Protein 7SKS (pdb70)

Structure (mmCIF, N/CA/C/O backbone):
data_7SKS
#
_entry.id   7SKS
#
_cell.length_a   85.954
_cell.length_b   85.954
_cell.length_c   402.506
_cell.angle_alpha   90
_cell.angle_beta   90
_cell.angle_gamma   120
#
_symmetry.space_group_name_H-M   'P 65 2 2'
#
loop_
_entity.id
_entity.type
_entity.pdbx_description
1 polymer 'Matrix protein'
2 water water
#
loop_
_atom_site.group_PDB
_atom_site.id
_atom_site.type_symbol
_atom_site.label_atom_id
_atom_site.label_alt_id
_atom_site.label_comp_id
_atom_site.label_asym_id
_atom_site.label_entity_id
_atom_site.label_seq_id
_atom_site.pdbx_PDB_ins_code
_atom_site.Cartn_x
_atom_site.Cartn_y
_atom_site.Cartn_z
_atom_site.occupancy
_atom_site.B_iso_or_equiv
_atom_site.auth_seq_id
_atom_site.auth_comp_id
_atom_site.auth_asym_id
_atom_site.auth_atom_id
_atom_site.pdbx_PDB_model_num
ATOM 1 N N . VAL A 1 73 ? -6.216 25.85 28.482 1 104.01 32 VAL A N 1
ATOM 2 C CA . VAL A 1 73 ? -6.514 26.314 29.838 1 104.32 32 VAL A CA 1
ATOM 3 C C . VAL A 1 73 ? -7.662 27.341 29.766 1 104.06 32 VAL A C 1
ATOM 4 O O . VAL A 1 73 ? -7.562 28.257 28.938 1 104.43 32 VAL A O 1
ATOM 16 N N . PRO A 1 74 ? -8.742 27.259 30.594 1 102.94 33 PRO A N 1
ATOM 17 C CA . PRO A 1 74 ? -9.806 28.268 30.483 1 101.8 33 PRO A CA 1
ATOM 18 C C . PRO A 1 74 ? -9.373 29.672 30.894 1 100.55 33 PRO A C 1
ATOM 19 O O . PRO A 1 74 ? -8.597 29.817 31.828 1 100.84 33 PRO A O 1
ATOM 30 N N . GLN A 1 75 ? -9.865 30.695 30.179 1 98.99 34 GLN A N 1
ATOM 31 C CA . GLN A 1 75 ? -9.56 32.102 30.444 1 97.91 34 GLN A CA 1
ATOM 32 C C . GLN A 1 75 ? -10.854 32.934 30.407 1 95.14 34 GLN A C 1
ATOM 33 O O . GLN A 1 75 ? -11.834 32.529 29.798 1 94.36 34 GLN A O 1
ATOM 47 N N . VAL A 1 76 ? -10.848 34.093 31.066 1 93.82 35 VAL A N 1
ATOM 48 C CA . VAL A 1 76 ? -11.991 35.01 31.097 1 93.06 35 VAL A CA 1
ATOM 49 C C . VAL A 1 76 ? -11.521 36.414 30.728 1 93.13 35 VAL A C 1
ATOM 50 O O . VAL A 1 76 ? -10.422 36.817 31.089 1 93.25 35 VAL A O 1
ATOM 63 N N . ARG A 1 77 ? -12.351 37.141 29.984 1 93.23 36 ARG A N 1
ATOM 64 C CA . ARG A 1 77 ? -12.069 38.496 29.548 1 94.13 36 ARG A CA 1
ATOM 65 C C . ARG A 1 77 ? -13.274 39.363 29.891 1 94.21 36 ARG A C 1
ATOM 66 O O . ARG A 1 77 ? -14.405 38.94 29.682 1 93.92 36 ARG A O 1
ATOM 87 N N . VAL A 1 78 ? -13.03 40.559 30.443 1 94.72 37 VAL A N 1
ATOM 88 C CA . VAL A 1 78 ? -14.075 41.528 30.76 1 95.43 37 VAL A CA 1
ATOM 89 C C . VAL A 1 78 ? -13.853 42.688 29.8 1 97.03 37 VAL A C 1
ATOM 90 O O . VAL A 1 78 ? -12.73 43.177 29.655 1 97.48 37 VAL A O 1
ATOM 103 N N . ILE A 1 79 ? -14.914 43.096 29.119 1 97.68 38 ILE A N 1
ATOM 104 C CA . ILE A 1 79 ? -14.896 44.167 28.142 1 98.89 38 ILE A CA 1
ATOM 105 C C . ILE A 1 79 ? -15.851 45.233 28.645 1 101.2 38 ILE A C 1
ATOM 106 O O . ILE A 1 79 ? -16.969 44.905 29.031 1 101.24 38 ILE A O 1
ATOM 122 N N . ASP A 1 80 ? -15.426 46.497 28.654 1 103.36 39 ASP A N 1
ATOM 123 C CA . ASP A 1 80 ? -16.299 47.589 29.064 1 105.73 39 ASP A CA 1
ATOM 124 C C . ASP A 1 80 ? -16.353 48.618 27.934 1 107.38 39 ASP A C 1
ATOM 125 O O . ASP A 1 80 ? -15.418 49.4 27.795 1 107.54 39 ASP A O 1
ATOM 134 N N . PRO A 1 81 ? -17.424 48.648 27.11 1 108.61 40 PRO A N 1
ATOM 135 C CA . PRO A 1 81 ? -17.495 49.67 26.046 1 110.19 40 PRO A CA 1
ATOM 136 C C . PRO A 1 81 ? -17.374 51.099 26.599 1 113.27 40 PRO A C 1
ATOM 137 O O . PRO A 1 81 ? -16.62 51.912 26.061 1 114 40 PRO A O 1
ATOM 148 N N . GLY A 1 82 ? -18.055 51.365 27.711 1 115.07 41 GLY A N 1
ATOM 149 C CA . GLY A 1 82 ? -17.973 52.642 28.407 1 117.59 41 GLY A CA 1
ATOM 150 C C . GLY A 1 82 ? -18.691 53.805 27.756 1 120.05 41 GLY A C 1
ATOM 151 O O . GLY A 1 82 ? -18.175 54.928 27.785 1 120.74 41 GLY A O 1
ATOM 155 N N . LEU A 1 83 ? -19.901 53.573 27.206 1 121.13 42 LEU A N 1
ATOM 156 C CA . LEU A 1 83 ? -20.695 54.644 26.585 1 122.82 42 LEU A CA 1
ATOM 157 C C . LEU A 1 83 ? -21.816 55.1 27.532 1 124.39 42 LEU A C 1
ATOM 158 O O . LEU A 1 83 ? -21.67 55.055 28.759 1 125.33 42 LEU A O 1
ATOM 174 N N . CYS A 1 90 ? -23.495 46.813 37.209 1 106.73 49 CYS A N 1
ATOM 175 C CA . CYS A 1 90 ? -24.148 45.665 37.848 1 106.71 49 CYS A CA 1
ATOM 176 C C . CYS A 1 90 ? -24.445 44.578 36.809 1 104.4 49 CYS A C 1
ATOM 177 O O . CYS A 1 90 ? -24.193 43.398 37.061 1 104.62 49 CYS A O 1
ATOM 185 N N . PHE A 1 91 ? -24.999 44.983 35.653 1 101.96 50 PHE A N 1
ATOM 186 C CA . PHE A 1 91 ? -25.444 44.065 34.602 1 100.07 50 PHE A CA 1
ATOM 187 C C . PHE A 1 91 ? -24.297 43.702 33.703 1 96.8 50 PHE A C 1
ATOM 188 O O . PHE A 1 91 ? -23.426 44.537 33.418 1 96.84 50 PHE A O 1
ATOM 205 N N . MET A 1 92 ? -24.295 42.455 33.245 1 93.67 51 MET A N 1
ATOM 206 C CA . MET A 1 92 ? -23.234 41.991 32.384 1 91.24 51 MET A CA 1
ATOM 207 C C . MET A 1 92 ? -23.709 40.895 31.433 1 87.02 51 MET A C 1
ATOM 208 O O . MET A 1 92 ? -24.465 40.017 31.827 1 87.08 51 MET A O 1
ATOM 222 N N . TYR A 1 93 ? -23.324 41.004 30.16 1 83.39 52 TYR A N 1
ATOM 223 C CA . TYR A 1 93 ? -23.653 40.021 29.135 1 80.27 52 TYR A CA 1
ATOM 224 C C . TYR A 1 93 ? -22.586 38.945 29.213 1 78.21 52 TYR A C 1
ATOM 225 O O . TYR A 1 93 ? -21.41 39.275 29.277 1 77.78 52 TYR A O 1
ATOM 243 N N . MET A 1 94 ? -22.987 37.667 29.232 1 77.12 53 MET A N 1
ATOM 244 C CA . MET A 1 94 ? -22.044 36.559 29.326 1 76.94 53 MET A CA 1
ATOM 245 C C . MET A 1 94 ? -22.059 35.739 28.055 1 76.34 53 MET A C 1
ATOM 246 O O . MET A 1 94 ? -23.119 35.342 27.575 1 76.52 53 MET A O 1
ATOM 260 N N . PHE A 1 95 ? -20.87 35.468 27.525 1 75.21 54 PHE A N 1
ATOM 261 C CA . PHE A 1 95 ? -20.692 34.721 26.298 1 74.04 54 PHE A CA 1
ATOM 262 C C . PHE A 1 95 ? -19.644 33.649 26.535 1 73.3 54 PHE A C 1
ATOM 263 O O . PHE A 1 95 ? -18.552 33.96 27.004 1 73.38 54 PHE A O 1
ATOM 280 N N . LEU A 1 96 ? -19.969 32.396 26.228 1 72.16 55 LEU A N 1
ATOM 281 C CA . LEU A 1 96 ? -19.038 31.297 26.426 1 71.91 55 LEU A CA 1
ATOM 282 C C . LEU A 1 96 ? -18.543 30.751 25.093 1 72.19 55 LEU A C 1
ATOM 283 O O . LEU A 1 96 ? -19.252 30.787 24.092 1 71.92 55 LEU A O 1
ATOM 299 N N . LEU A 1 97 ? -17.315 30.262 25.088 1 72.43 56 LEU A N 1
ATOM 300 C CA . LEU A 1 97 ? -16.704 29.589 23.95 1 73.23 56 LEU A CA 1
ATOM 301 C C . LEU A 1 97 ? -16.289 28.227 24.474 1 74.38 56 LEU A C 1
ATOM 302 O O . LEU A 1 97 ? -15.9 28.101 25.638 1 75.05 56 LEU A O 1
ATOM 318 N N . GLY A 1 98 ? -16.377 27.214 23.63 1 74.79 57 GLY A N 1
ATOM 319 C CA . GLY A 1 98 ? -16.032 25.864 24.044 1 75.57 57 GLY A CA 1
ATOM 320 C C . GLY A 1 98 ? -15.999 24.869 22.92 1 76.26 57 GLY A C 1
ATOM 321 O O . GLY A 1 98 ? -16.195 25.228 21.757 1 77.35 57 GLY A O 1
ATOM 325 N N . VAL A 1 99 ? -15.747 23.613 23.278 1 75.5 58 VAL A N 1
ATOM 326 C CA . VAL A 1 99 ? -15.631 22.524 22.327 1 75.21 58 VAL A CA 1
ATOM 327 C C . VAL A 1 99 ? -16.865 21.64 22.376 1 76.1 58 VAL A C 1
ATOM 328 O O . VAL A 1 99 ? -17.238 21.181 23.452 1 76.02 58 VAL A O 1
ATOM 341 N N . VAL A 1 100 ? -17.477 21.367 21.212 1 76.76 59 VAL A N 1
ATOM 342 C CA . VAL A 1 100 ? -18.58 20.417 21.111 1 78.12 59 VAL A CA 1
ATOM 343 C C . VAL A 1 100 ? -17.874 19.072 20.973 1 80.34 59 VAL A C 1
ATOM 344 O O . VAL A 1 100 ? -17.083 18.897 20.052 1 80.14 59 VAL A O 1
ATOM 357 N N . GLU A 1 101 ? -18.093 18.155 21.917 1 82.51 60 GLU A N 1
ATOM 358 C CA . GLU A 1 101 ? -17.397 16.867 21.927 1 85.17 60 GLU A CA 1
ATOM 359 C C . GLU A 1 101 ? -18.271 15.715 22.411 1 87.61 60 GLU A C 1
ATOM 360 O O . GLU A 1 101 ? -19.268 15.934 23.093 1 87.68 60 GLU A O 1
ATOM 372 N N . ASP A 1 102 ? -17.868 14.483 22.081 1 89.49 61 ASP A N 1
ATOM 373 C CA . ASP A 1 102 ? -18.57 13.275 22.502 1 91.81 61 ASP A CA 1
ATOM 374 C C . ASP A 1 102 ? -18.59 13.182 24.031 1 94.71 61 ASP A C 1
ATOM 375 O O . ASP A 1 102 ? -17.583 13.457 24.674 1 94.74 61 ASP A O 1
ATOM 384 N N . SER A 1 103 ? -19.744 12.84 24.605 1 97.08 62 SER A N 1
ATOM 385 C CA . SER A 1 103 ? -19.902 12.754 26.048 1 100.16 62 SER A CA 1
ATOM 386 C C . SER A 1 103 ? -20.186 11.342 26.569 1 104.34 62 SER A C 1
ATOM 387 O O . SER A 1 103 ? -20.369 11.192 27.775 1 104.83 62 SER A O 1
ATOM 395 N N . ASP A 1 104 ? -20.198 10.308 25.707 1 107.34 63 ASP A N 1
ATOM 396 C CA . ASP A 1 104 ? -20.437 8.94 26.16 1 110.91 63 ASP A CA 1
ATOM 397 C C . ASP A 1 104 ? -19.183 8.501 26.899 1 113.48 63 ASP A C 1
ATOM 398 O O . ASP A 1 104 ? -18.106 8.531 26.304 1 113.65 63 ASP A O 1
ATOM 407 N N . PRO A 1 105 ? -19.274 8.107 28.187 1 115.37 64 PRO A N 1
ATOM 408 C CA . PRO A 1 105 ? -18.057 7.685 28.903 1 116.84 64 PRO A CA 1
ATOM 409 C C . PRO A 1 105 ? -17.436 6.362 28.426 1 118.49 64 PRO A C 1
ATOM 410 O O . PRO A 1 105 ? -16.347 6.016 28.891 1 118.95 64 PRO A O 1
ATOM 421 N N . LEU A 1 106 ? -18.116 5.613 27.527 1 119.12 65 LEU A N 1
ATOM 422 C CA . LEU A 1 106 ? -17.563 4.374 26.957 1 120.36 65 LEU A CA 1
ATOM 423 C C . LEU A 1 106 ? -16.578 4.642 25.783 1 120.92 65 LEU A C 1
ATOM 424 O O . LEU A 1 106 ? -15.87 3.722 25.368 1 121.45 65 LEU A O 1
ATOM 428 N N . GLY A 1 107 ? -16.564 5.87 25.256 1 120.52 66 GLY A N 1
ATOM 429 C CA . GLY A 1 107 ? -15.675 6.275 24.176 1 120.59 66 GLY A CA 1
ATOM 430 C C . GLY A 1 107 ? -14.916 7.545 24.515 1 120.02 66 GLY A C 1
ATOM 431 O O . GLY A 1 107 ? -15.203 8.207 25.521 1 120.34 66 GLY A O 1
ATOM 435 N N . PRO A 1 108 ? -13.931 7.917 23.677 1 118.7 67 PRO A N 1
ATOM 436 C CA . PRO A 1 108 ? -13.145 9.126 23.974 1 117.1 67 PRO A CA 1
ATOM 437 C C . PRO A 1 108 ? -13.918 10.42 23.78 1 114.67 67 PRO A C 1
ATOM 438 O O . PRO A 1 108 ? -14.877 10.456 23.008 1 115.09 67 PRO A O 1
ATOM 449 N N . PRO A 1 109 ? -13.486 11.512 24.442 1 111.92 68 PRO A N 1
ATOM 450 C CA . PRO A 1 109 ? -14.164 12.804 24.242 1 109.48 68 PRO A CA 1
ATOM 451 C C . PRO A 1 109 ? -13.647 13.458 22.966 1 106.52 68 PRO A C 1
ATOM 452 O O . PRO A 1 109 ? -12.895 14.43 23.028 1 106.96 68 PRO A O 1
ATOM 463 N N . ILE A 1 110 ? -14.023 12.91 21.805 1 103.49 69 ILE A N 1
ATOM 464 C CA . ILE A 1 110 ? -13.561 13.422 20.521 1 100.98 69 ILE A CA 1
ATOM 465 C C . ILE A 1 110 ? -14.174 14.781 20.23 1 97.53 69 ILE A C 1
ATOM 466 O O . ILE A 1 110 ? -15.396 14.92 20.262 1 97.58 69 ILE A O 1
ATOM 482 N N . GLY A 1 111 ? -13.322 15.759 19.927 1 94.57 70 GLY A N 1
ATOM 483 C CA . GLY A 1 111 ? -13.751 17.101 19.559 1 92.07 70 GLY A CA 1
ATOM 484 C C . GLY A 1 111 ? -14.308 17.093 18.152 1 89.22 70 GLY A C 1
ATOM 485 O O . GLY A 1 111 ? -13.644 16.614 17.225 1 89.54 70 GLY A O 1
ATOM 489 N N . ARG A 1 112 ? -15.544 17.582 17.994 1 86.52 71 ARG A N 1
ATOM 490 C CA . ARG A 1 112 ? -16.252 17.614 16.722 1 84.72 71 ARG A CA 1
ATOM 491 C C . ARG A 1 112 ? -16.244 19.01 16.1 1 83.16 71 ARG A C 1
ATOM 492 O O . ARG A 1 112 ? -16.085 19.149 14.89 1 82.97 71 ARG A O 1
ATOM 513 N N . ALA A 1 113 ? -16.45 20.039 16.917 1 81.83 72 ALA A N 1
ATOM 514 C CA . ALA A 1 113 ? -16.519 21.416 16.444 1 80.83 72 ALA A CA 1
ATOM 515 C C . ALA A 1 113 ? -16.234 22.392 17.584 1 80 72 ALA A C 1
ATOM 516 O O . ALA A 1 113 ? -16.343 22.033 18.743 1 80.41 72 ALA A O 1
ATOM 523 N N . PHE A 1 114 ? -15.844 23.612 17.258 1 78.89 73 PHE A N 1
ATOM 524 C CA . PHE A 1 114 ? -15.664 24.675 18.23 1 78.24 73 PHE A CA 1
ATOM 525 C C . PHE A 1 114 ? -16.937 25.532 18.12 1 76.66 73 PHE A C 1
ATOM 526 O O . PHE A 1 114 ? -17.451 25.734 17.017 1 77.09 73 PHE A O 1
ATOM 543 N N . GLY A 1 115 ? -17.454 25.991 19.242 1 74.99 74 GLY A N 1
ATOM 544 C CA . GLY A 1 115 ? -18.675 26.778 19.244 1 74.28 74 GLY A CA 1
ATOM 545 C C . GLY A 1 115 ? -18.786 27.797 20.345 1 73.25 74 GLY A C 1
ATOM 546 O O . GLY A 1 115 ? -17.862 28.004 21.132 1 73.27 74 GLY A O 1
ATOM 550 N N . SER A 1 116 ? -19.931 28.453 20.373 1 72.11 75 SER A N 1
ATOM 551 C CA . SER A 1 116 ? -20.222 29.497 21.331 1 71.32 75 SER A CA 1
ATOM 552 C C . SER A 1 116 ? -21.623 29.347 21.903 1 70.93 75 SER A C 1
ATOM 553 O O . SER A 1 116 ? -22.489 28.68 21.325 1 71.24 75 SER A O 1
ATOM 561 N N . LEU A 1 117 ? -21.831 29.956 23.057 1 69.99 76 LEU A N 1
ATOM 562 C CA . LEU A 1 117 ? -23.1 29.91 23.731 1 69.22 76 LEU A CA 1
ATOM 563 C C . LEU A 1 117 ? -23.376 31.283 24.328 1 70.39 76 LEU A C 1
ATOM 564 O O . LEU A 1 117 ? -22.974 31.554 25.454 1 71.09 76 LEU A O 1
ATOM 580 N N . PRO A 1 118 ? -24.083 32.158 23.597 1 70.52 77 PRO A N 1
ATOM 581 C CA . PRO A 1 118 ? -24.479 33.45 24.182 1 70.82 77 PRO A CA 1
ATOM 582 C C . PRO A 1 118 ? -25.51 33.239 25.303 1 72.17 77 PRO A C 1
ATOM 583 O O . PRO A 1 118 ? -26.556 32.636 25.055 1 73.32 77 PRO A O 1
ATOM 594 N N . LEU A 1 119 ? -25.222 33.682 26.54 1 71.92 78 LEU A N 1
ATOM 595 C CA . LEU A 1 119 ? -26.158 33.494 27.659 1 71.65 78 LEU A CA 1
ATOM 596 C C . LEU A 1 119 ? -27.042 34.702 27.966 1 72.65 78 LEU A C 1
ATOM 597 O O . LEU A 1 119 ? -28.019 34.546 28.697 1 73.35 78 LEU A O 1
ATOM 613 N N . GLY A 1 120 ? -26.738 35.867 27.408 1 72.8 79 GLY A N 1
ATOM 614 C CA . GLY A 1 120 ? -27.548 37.055 27.637 1 73.94 79 GLY A CA 1
ATOM 615 C C . GLY A 1 120 ? -27.128 37.859 28.85 1 75.14 79 GLY A C 1
ATOM 616 O O . GLY A 1 120 ? -26.069 37.624 29.427 1 74.35 79 GLY A O 1
ATOM 620 N N . VAL A 1 121 ? -27.984 38.794 29.259 1 77.04 80 VAL A N 1
ATOM 621 C CA . VAL A 1 121 ? -27.698 39.727 30.35 1 79.36 80 VAL A CA 1
ATOM 622 C C . VAL A 1 121 ? -28.174 39.221 31.697 1 82 80 VAL A C 1
ATOM 623 O O . VAL A 1 121 ? -29.123 38.446 31.78 1 82.61 80 VAL A O 1
ATOM 636 N N . GLY A 1 122 ? -27.488 39.665 32.742 1 83.57 81 GLY A N 1
ATOM 637 C CA . GLY A 1 122 ? -27.782 39.294 34.115 1 85.47 81 GLY A CA 1
ATOM 638 C C . GLY A 1 122 ? -26.973 40.113 35.098 1 88.11 81 GLY A C 1
ATOM 639 O O . GLY A 1 122 ? -25.865 40.538 34.78 1 88.2 81 GLY A O 1
ATOM 643 N N . ARG A 1 123 ? -27.518 40.355 36.294 1 90.49 82 ARG A N 1
ATOM 644 C CA . ARG A 1 123 ? -26.827 41.122 37.325 1 93.38 82 ARG A CA 1
ATOM 645 C C . ARG A 1 123 ? -25.934 40.212 38.126 1 94.23 82 ARG A C 1
ATOM 646 O O . ARG A 1 123 ? -26.398 39.167 38.569 1 94.27 82 ARG A O 1
ATOM 667 N N . SER A 1 124 ? -24.69 40.624 38.386 1 94.8 83 SER A N 1
ATOM 668 C CA . SER A 1 124 ? -23.792 39.832 39.216 1 95.84 83 SER A CA 1
ATOM 669 C C . SER A 1 124 ? -22.651 40.673 39.751 1 97.1 83 SER A C 1
ATOM 670 O O . SER A 1 124 ? -22.108 41.505 39.029 1 97.51 83 SER A O 1
ATOM 678 N N . THR A 1 125 ? -22.304 40.463 41.023 1 97.43 84 THR A N 1
ATOM 679 C CA . THR A 1 125 ? -21.159 41.109 41.663 1 98.23 84 THR A CA 1
ATOM 680 C C . THR A 1 125 ? -20.035 40.07 41.928 1 98.66 84 THR A C 1
ATOM 681 O O . THR A 1 125 ? -19.148 40.353 42.737 1 99.84 84 THR A O 1
ATOM 692 N N . ALA A 1 126 ? -20.069 38.881 41.275 1 97.37 85 ALA A N 1
ATOM 693 C CA . ALA A 1 126 ? -19.071 37.838 41.473 1 97.13 85 ALA A CA 1
ATOM 694 C C . ALA A 1 126 ? -17.807 38.161 40.693 1 96.88 85 ALA A C 1
ATOM 695 O O . ALA A 1 126 ? -17.867 38.845 39.667 1 97.21 85 ALA A O 1
ATOM 702 N N . LYS A 1 127 ? -16.663 37.65 41.157 1 96.34 86 LYS A N 1
ATOM 703 C CA . LYS A 1 127 ? -15.399 37.875 40.46 1 96.36 86 LYS A CA 1
ATOM 704 C C . LYS A 1 127 ? -15.421 37.126 39.119 1 94.92 86 LYS A C 1
ATOM 705 O O . LYS A 1 127 ? -15.874 35.984 39.094 1 94.58 86 LYS A O 1
ATOM 724 N N . PRO A 1 128 ? -14.942 37.715 37.999 1 93.94 87 PRO A N 1
ATOM 725 C CA . PRO A 1 128 ? -14.944 36.978 36.718 1 92.95 87 PRO A CA 1
ATOM 726 C C . PRO A 1 128 ? -14.315 35.582 36.761 1 92.54 87 PRO A C 1
ATOM 727 O O . PRO A 1 128 ? -14.808 34.67 36.104 1 92.46 87 PRO A O 1
ATOM 738 N N . GLU A 1 129 ? -13.241 35.412 37.536 1 92.4 88 GLU A N 1
ATOM 739 C CA . GLU A 1 129 ? -12.55 34.133 37.687 1 92.65 88 GLU A CA 1
ATOM 740 C C . GLU A 1 129 ? -13.431 33.088 38.396 1 92.06 88 GLU A C 1
ATOM 741 O O . GLU A 1 129 ? -13.301 31.893 38.122 1 92.13 88 GLU A O 1
ATOM 753 N N . GLU A 1 130 ? -14.32 33.538 39.308 1 90.96 89 GLU A N 1
ATOM 754 C CA . GLU A 1 130 ? -15.265 32.673 40.006 1 90.02 89 GLU A CA 1
ATOM 755 C C . GLU A 1 130 ? -16.386 32.255 39.045 1 88.36 89 GLU A C 1
ATOM 756 O O . GLU A 1 130 ? -16.798 31.09 39.059 1 89.23 89 GLU A O 1
ATOM 768 N N . LEU A 1 131 ? -16.905 33.194 38.233 1 85.88 90 LEU A N 1
ATOM 769 C CA . LEU A 1 131 ? -17.944 32.863 37.26 1 84.37 90 LEU A CA 1
ATOM 770 C C . LEU A 1 131 ? -17.393 31.883 36.22 1 82.99 90 LEU A C 1
ATOM 771 O O . LEU A 1 131 ? -18.098 30.95 35.839 1 82.8 90 LEU A O 1
ATOM 787 N N . LEU A 1 132 ? -16.132 32.079 35.785 1 81.79 91 LEU A N 1
ATOM 788 C CA . LEU A 1 132 ? -15.479 31.179 34.842 1 80.91 91 LEU A CA 1
ATOM 789 C C . LEU A 1 132 ? -15.351 29.788 35.438 1 81.25 91 LEU A C 1
ATOM 790 O O . LEU A 1 132 ? -15.676 28.821 34.762 1 81.72 91 LEU A O 1
ATOM 806 N N . LYS A 1 133 ? -14.874 29.671 36.691 1 81.07 92 LYS A N 1
ATOM 807 C CA . LYS A 1 133 ? -14.687 28.373 37.332 1 81.21 92 LYS A CA 1
ATOM 808 C C . LYS A 1 133 ? -15.984 27.583 37.385 1 81.37 92 LYS A C 1
ATOM 809 O O . LYS A 1 133 ? -15.968 26.387 37.101 1 82.57 92 LYS A O 1
ATOM 828 N N . GLU A 1 134 ? -17.109 28.245 37.702 1 80.06 93 GLU A N 1
ATOM 829 C CA . GLU A 1 134 ? -18.398 27.566 37.72 1 79.17 93 GLU A CA 1
ATOM 830 C C . GLU A 1 134 ? -18.832 27.164 36.295 1 78.99 93 GLU A C 1
ATOM 831 O O . GLU A 1 134 ? -19.319 26.055 36.114 1 79.71 93 GLU A O 1
ATOM 843 N N . ALA A 1 135 ? -18.663 28.044 35.301 1 78.03 94 ALA A N 1
ATOM 844 C CA . ALA A 1 135 ? -19.034 27.738 33.92 1 77.95 94 ALA A CA 1
ATOM 845 C C . ALA A 1 135 ? -18.304 26.501 33.388 1 78.35 94 ALA A C 1
ATOM 846 O O . ALA A 1 135 ? -18.918 25.689 32.702 1 78.94 94 ALA A O 1
ATOM 853 N N . THR A 1 136 ? -17.006 26.347 33.707 1 78.02 95 THR A N 1
ATOM 854 C CA . THR A 1 136 ? -16.219 25.186 33.264 1 77.66 95 THR A CA 1
ATOM 855 C C . THR A 1 136 ? -16.68 23.872 33.908 1 78.48 95 THR A C 1
ATOM 856 O O . THR A 1 136 ? -16.386 22.808 33.369 1 79.13 95 THR A O 1
ATOM 867 N N . GLU A 1 137 ? -17.352 23.938 35.069 1 77.99 96 GLU A N 1
ATOM 868 C CA . GLU A 1 137 ? -17.862 22.761 35.765 1 78.17 96 GLU A CA 1
ATOM 869 C C . GLU A 1 137 ? -19.289 22.361 35.284 1 77.58 96 GLU A C 1
ATOM 870 O O . GLU A 1 137 ? -19.783 21.316 35.702 1 78.11 96 GLU A O 1
ATOM 882 N N . LEU A 1 138 ? -19.951 23.17 34.427 1 76.17 97 LEU A N 1
ATOM 883 C CA . LEU A 1 138 ? -21.295 22.852 33.961 1 75.37 97 LEU A CA 1
ATOM 884 C C . LEU A 1 138 ? -21.304 21.694 32.968 1 75.32 97 LEU A C 1
ATOM 885 O O . LEU A 1 138 ? -20.438 21.622 32.096 1 75.11 97 LEU A O 1
ATOM 901 N N . ASP A 1 139 ? -22.35 20.846 33.047 1 74.78 98 ASP A N 1
ATOM 902 C CA . ASP A 1 139 ? -22.578 19.752 32.115 1 74.19 98 ASP A CA 1
ATOM 903 C C . ASP A 1 139 ? -23.617 20.267 31.117 1 72.72 98 ASP A C 1
ATOM 904 O O . ASP A 1 139 ? -24.818 20.208 31.393 1 72.56 98 ASP A O 1
ATOM 913 N N . ILE A 1 140 ? -23.145 20.808 29.98 1 71.38 99 ILE A N 1
ATOM 914 C CA . ILE A 1 140 ? -24.01 21.381 28.95 1 70.36 99 ILE A CA 1
ATOM 915 C C . ILE A 1 140 ? -24.151 20.4 27.78 1 70.94 99 ILE A C 1
ATOM 916 O O . ILE A 1 140 ? -23.157 19.94 27.242 1 71.24 99 ILE A O 1
ATOM 932 N N . VAL A 1 141 ? -25.394 20.094 27.391 1 70.24 100 VAL A N 1
ATOM 933 C CA . VAL A 1 141 ? -25.709 19.19 26.302 1 69.56 100 VAL A CA 1
ATOM 934 C C . VAL A 1 141 ? -25.963 19.991 25.029 1 69.62 100 VAL A C 1
ATOM 935 O O . VAL A 1 141 ? -26.659 21.016 25.059 1 69.9 100 VAL A O 1
ATOM 948 N N . VAL A 1 142 ? -25.436 19.496 23.901 1 68.82 101 VAL A N 1
ATOM 949 C CA . VAL A 1 142 ? -25.635 20.095 22.594 1 68.09 101 VAL A CA 1
ATOM 950 C C . VAL A 1 142 ? -26.409 19.086 21.765 1 68.05 101 VAL A C 1
ATOM 951 O O . VAL A 1 142 ? -26.025 17.915 21.699 1 68.33 101 VAL A O 1
ATOM 964 N N . ARG A 1 143 ? -27.488 19.534 21.124 1 67.14 102 ARG A N 1
ATOM 965 C CA . ARG A 1 143 ? -28.293 18.687 20.267 1 66.64 102 ARG A CA 1
ATOM 966 C C . ARG A 1 143 ? -28.441 19.392 18.915 1 67.32 102 ARG A C 1
ATOM 967 O O . ARG A 1 143 ? -28.968 20.495 18.848 1 67.66 102 ARG A O 1
ATOM 988 N N . ARG A 1 144 ? -27.961 18.761 17.839 1 67.27 103 ARG A N 1
ATOM 989 C CA . ARG A 1 144 ? -28.066 19.313 16.493 1 66.92 103 ARG A CA 1
ATOM 990 C C . ARG A 1 144 ? -29.485 19.083 15.983 1 68.01 103 ARG A C 1
ATOM 991 O O . ARG A 1 144 ? -30.03 18 16.158 1 68.47 103 ARG A O 1
ATOM 1012 N N . THR A 1 145 ? -30.097 20.092 15.359 1 68.45 104 THR A N 1
ATOM 1013 C CA . THR A 1 145 ? -31.444 19.955 14.806 1 69.12 104 THR A CA 1
ATOM 1014 C C . THR A 1 145 ? -31.562 20.87 13.556 1 70.21 104 THR A C 1
ATOM 1015 O O . THR A 1 145 ? -30.547 21.41 13.082 1 70.42 104 THR A O 1
ATOM 1026 N N . ALA A 1 146 ? -32.778 20.989 12.988 1 70.08 105 ALA A N 1
ATOM 1027 C CA . ALA A 1 146 ? -33.017 21.781 11.803 1 70.31 105 ALA A CA 1
ATOM 1028 C C . ALA A 1 146 ? -34.332 22.562 11.888 1 71.11 105 ALA A C 1
ATOM 1029 O O . ALA A 1 146 ? -35.25 22.164 12.604 1 71.71 105 ALA A O 1
ATOM 1036 N N . GLY A 1 147 ? -34.393 23.663 11.138 1 70.79 106 GLY A N 1
ATOM 1037 C CA . GLY A 1 147 ? -35.587 24.477 10.913 1 70.56 106 GLY A CA 1
ATOM 1038 C C . GLY A 1 147 ? -35.493 24.921 9.465 1 70.76 106 GLY A C 1
ATOM 1039 O O . GLY A 1 147 ? -35.401 24.085 8.561 1 70.18 106 GLY A O 1
ATOM 1043 N N . LEU A 1 148 ? -35.376 26.235 9.238 1 71 107 LEU A N 1
ATOM 1044 C CA . LEU A 1 148 ? -35.017 26.766 7.922 1 70.7 107 LEU A CA 1
ATOM 1045 C C . LEU A 1 148 ? -33.539 26.357 7.675 1 70.72 107 LEU A C 1
ATOM 1046 O O . LEU A 1 148 ? -33.169 26.029 6.556 1 71.83 107 LEU A O 1
ATOM 1062 N N . ASN A 1 149 ? -32.707 26.43 8.716 1 69.79 108 ASN A N 1
ATOM 1063 C CA . ASN A 1 149 ? -31.311 26.082 8.64 1 69.59 108 ASN A CA 1
ATOM 1064 C C . ASN A 1 149 ? -30.859 25.235 9.821 1 68.76 108 ASN A C 1
ATOM 1065 O O . ASN A 1 149 ? -31.654 24.941 10.712 1 68.78 108 ASN A O 1
ATOM 1076 N N . GLU A 1 150 ? -29.595 24.782 9.784 1 67.9 109 GLU A N 1
ATOM 1077 C CA . GLU A 1 150 ? -28.965 23.988 10.839 1 67.82 109 GLU A CA 1
ATOM 1078 C C . GLU A 1 150 ? -29.053 24.735 12.153 1 67.17 109 GLU A C 1
ATOM 1079 O O . GLU A 1 150 ? -28.828 25.942 12.181 1 67.24 109 GLU A O 1
ATOM 1091 N N . LYS A 1 151 ? -29.411 24.038 13.226 1 66.54 110 LYS A N 1
ATOM 1092 C CA . LYS A 1 151 ? -29.587 24.639 14.545 1 65.51 110 LYS A CA 1
ATOM 1093 C C . LYS A 1 151 ? -28.841 23.828 15.583 1 65.83 110 LYS A C 1
ATOM 1094 O O . LYS A 1 151 ? -28.613 22.629 15.38 1 66.3 110 LYS A O 1
ATOM 1113 N N . LEU A 1 152 ? -28.514 24.467 16.719 1 65.17 111 LEU A N 1
ATOM 1114 C CA . LEU A 1 152 ? -27.917 23.815 17.879 1 65.31 111 LEU A CA 1
ATOM 1115 C C . LEU A 1 152 ? -28.773 24.176 19.085 1 65.22 111 LEU A C 1
ATOM 1116 O O . LEU A 1 152 ? -29.084 25.351 19.292 1 65 111 LEU A O 1
ATOM 1132 N N . VAL A 1 153 ? -29.184 23.17 19.856 1 65.32 112 VAL A N 1
ATOM 1133 C CA . VAL A 1 153 ? -29.964 23.363 21.075 1 65.72 112 VAL A CA 1
ATOM 1134 C C . VAL A 1 153 ? -28.995 23.118 22.217 1 66.59 112 VAL A C 1
ATOM 1135 O O . VAL A 1 153 ? -28.277 22.124 22.199 1 67.52 112 VAL A O 1
ATOM 1148 N N . PHE A 1 154 ? -28.92 24.043 23.177 1 66.52 113 PHE A N 1
ATOM 1149 C CA . PHE A 1 154 ? -28.054 23.892 24.35 1 66.13 113 PHE A CA 1
ATOM 1150 C C . PHE A 1 154 ? -28.909 23.911 25.594 1 67.07 113 PHE A C 1
ATOM 1151 O O . PHE A 1 154 ? -29.799 24.757 25.713 1 67.34 113 PHE A O 1
ATOM 1168 N N . TYR A 1 155 ? -28.628 23.018 26.537 1 67.47 114 TYR A N 1
ATOM 1169 C CA . TYR A 1 155 ? -29.298 23.006 27.841 1 67.95 114 TYR A CA 1
ATOM 1170 C C . TYR A 1 155 ? -28.32 22.443 28.886 1 69.21 114 TYR A C 1
ATOM 1171 O O . TYR A 1 155 ? -27.443 21.64 28.562 1 69.72 114 TYR A O 1
ATOM 1189 N N . ASN A 1 156 ? -28.46 22.899 30.125 1 69.04 115 ASN A N 1
ATOM 1190 C CA . ASN A 1 156 ? -27.565 22.563 31.212 1 69.45 115 ASN A CA 1
ATOM 1191 C C . ASN A 1 156 ? -28.182 21.56 32.201 1 69.69 115 ASN A C 1
ATOM 1192 O O . ASN A 1 156 ? -29.372 21.632 32.501 1 69.33 115 ASN A O 1
ATOM 1203 N N . ASN A 1 157 ? -27.347 20.658 32.738 1 70.15 116 ASN A N 1
ATOM 1204 C CA . ASN A 1 157 ? -27.769 19.659 33.717 1 71.44 116 ASN A CA 1
ATOM 1205 C C . ASN A 1 157 ? -27.286 19.968 35.139 1 72.58 116 ASN A C 1
ATOM 1206 O O . ASN A 1 157 ? -27.856 19.438 36.074 1 74.23 116 ASN A O 1
ATOM 1217 N N . THR A 1 158 ? -26.247 20.78 35.312 1 72.97 117 THR A N 1
ATOM 1218 C CA . THR A 1 158 ? -25.664 21.072 36.629 1 74.29 117 THR A CA 1
ATOM 1219 C C . THR A 1 158 ? -26.426 22.136 37.443 1 74.55 117 THR A C 1
ATOM 1220 O O . THR A 1 158 ? -26.609 23.241 36.932 1 74.63 117 THR A O 1
ATOM 1231 N N . PRO A 1 159 ? -26.787 21.894 38.727 1 74.47 118 PRO A N 1
ATOM 1232 C CA . PRO A 1 159 ? -27.424 22.966 39.522 1 74.59 118 PRO A CA 1
ATOM 1233 C C . PRO A 1 159 ? -26.519 24.196 39.65 1 74.45 118 PRO A C 1
ATOM 1234 O O . PRO A 1 159 ? -25.309 24.047 39.768 1 74.17 118 PRO A O 1
ATOM 1245 N N . LEU A 1 160 ? -27.106 25.403 39.633 1 74.72 119 LEU A N 1
ATOM 1246 C CA . LEU A 1 160 ? -26.37 26.676 39.632 1 75.23 119 LEU A CA 1
ATOM 1247 C C . LEU A 1 160 ? -26.183 27.317 41.005 1 76.63 119 LEU A C 1
ATOM 1248 O O . LEU A 1 160 ? -26.949 27.061 41.922 1 77.62 119 LEU A O 1
ATOM 1264 N N . THR A 1 161 ? -25.165 28.174 41.129 1 77.49 120 THR A N 1
ATOM 1265 C CA . THR A 1 161 ? -24.837 28.922 42.348 1 78.62 120 THR A CA 1
ATOM 1266 C C . THR A 1 161 ? -24.616 30.407 41.941 1 79.51 120 THR A C 1
ATOM 1267 O O . THR A 1 161 ? -25.544 31.199 42.085 1 79.75 120 THR A O 1
ATOM 1278 N N . LEU A 1 162 ? -23.441 30.77 41.361 1 79.54 121 LEU A N 1
ATOM 1279 C CA . LEU A 1 162 ? -23.144 32.129 40.912 1 79.3 121 LEU A CA 1
ATOM 1280 C C . LEU A 1 162 ? -23.807 32.442 39.572 1 78.92 121 LEU A C 1
ATOM 1281 O O . LEU A 1 162 ? -24.063 33.609 39.288 1 79.27 121 LEU A O 1
ATOM 1297 N N . LEU A 1 163 ? -24.05 31.428 38.731 1 78.41 122 LEU A N 1
ATOM 1298 C CA . LEU A 1 163 ? -24.657 31.629 37.424 1 78.33 122 LEU A CA 1
ATOM 1299 C C . LEU A 1 163 ? -26.196 31.609 37.46 1 78.95 122 LEU A C 1
ATOM 1300 O O . LEU A 1 163 ? -26.81 31.462 36.405 1 78.84 122 LEU A O 1
ATOM 1316 N N . THR A 1 164 ? -26.83 31.813 38.645 1 79.58 123 THR A N 1
ATOM 1317 C CA . THR A 1 164 ? -28.297 31.862 38.728 1 80.93 123 THR A CA 1
ATOM 1318 C C . THR A 1 164 ? -28.912 33.045 37.92 1 82.32 123 THR A C 1
ATOM 1319 O O . THR A 1 164 ? -30.022 32.867 37.418 1 82.8 123 THR A O 1
ATOM 1330 N N . PRO A 1 165 ? -28.239 34.211 37.704 1 82.35 124 PRO A N 1
ATOM 1331 C CA . PRO A 1 165 ? -28.834 35.251 36.841 1 82.39 124 PRO A CA 1
ATOM 1332 C C . PRO A 1 165 ? -29.058 34.802 35.39 1 82.64 124 PRO A C 1
ATOM 1333 O O . PRO A 1 165 ? -29.923 35.361 34.715 1 83.36 124 PRO A O 1
ATOM 1344 N N . TRP A 1 166 ? -28.293 33.801 34.909 1 81.99 125 TRP A N 1
ATOM 1345 C CA . TRP A 1 166 ? -28.433 33.258 33.556 1 81.94 125 TRP A CA 1
ATOM 1346 C C . TRP A 1 166 ? -29.145 31.894 33.552 1 82.58 125 TRP A C 1
ATOM 1347 O O . TRP A 1 166 ? -28.975 31.132 32.603 1 82.53 125 TRP A O 1
ATOM 1368 N N . ARG A 1 167 ? -29.97 31.603 34.578 1 82.99 126 ARG A N 1
ATOM 1369 C CA . ARG A 1 167 ? -30.689 30.334 34.695 1 84.39 126 ARG A CA 1
ATOM 1370 C C . ARG A 1 167 ? -31.796 30.145 33.653 1 86.07 126 ARG A C 1
ATOM 1371 O O . ARG A 1 167 ? -32.192 29.014 33.397 1 86.23 126 ARG A O 1
ATOM 1392 N N . LYS A 1 168 ? -32.349 31.232 33.109 1 87.27 127 LYS A N 1
ATOM 1393 C CA . LYS A 1 168 ? -33.412 31.146 32.106 1 88.35 127 LYS A CA 1
ATOM 1394 C C . LYS A 1 168 ? -32.895 30.433 30.86 1 87.61 127 LYS A C 1
ATOM 1395 O O . LYS A 1 168 ? -33.508 29.476 30.421 1 88.13 127 LYS A O 1
ATOM 1414 N N . VAL A 1 169 ? -31.749 30.852 30.333 1 86.37 128 VAL A N 1
ATOM 1415 C CA . VAL A 1 169 ? -31.169 30.245 29.14 1 85.58 128 VAL A CA 1
ATOM 1416 C C . VAL A 1 169 ? -30.601 28.855 29.444 1 84.47 128 VAL A C 1
ATOM 1417 O O . VAL A 1 169 ? -30.793 27.929 28.655 1 84.69 128 VAL A O 1
ATOM 1430 N N . LEU A 1 170 ? -29.902 28.714 30.576 1 83.4 129 LEU A N 1
ATOM 1431 C CA . LEU A 1 170 ? -29.275 27.453 30.969 1 82.72 129 LEU A CA 1
ATOM 1432 C C . LEU A 1 170 ? -30.271 26.329 31.308 1 83.12 129 LEU A C 1
ATOM 1433 O O . LEU A 1 170 ? -30.038 25.193 30.904 1 83.33 129 LEU A O 1
ATOM 1449 N N . THR A 1 171 ? -31.377 26.622 32.013 1 83.09 130 THR A N 1
ATOM 1450 C CA . THR A 1 171 ? -32.286 25.56 32.44 1 83.88 130 THR A CA 1
ATOM 1451 C C . THR A 1 171 ? -33.437 25.36 31.42 1 83.9 130 THR A C 1
ATOM 1452 O O . THR A 1 171 ? -33.766 24.204 31.11 1 84.73 130 THR A O 1
ATOM 1463 N N . THR A 1 172 ? -34.027 26.43 30.886 1 82.95 131 THR A N 1
ATOM 1464 C CA . THR A 1 172 ? -35.069 26.275 29.859 1 83.02 131 THR A CA 1
ATOM 1465 C C . THR A 1 172 ? -34.503 25.658 28.579 1 82.31 131 THR A C 1
ATOM 1466 O O . THR A 1 172 ? -35.209 24.918 27.909 1 82.6 131 THR A O 1
ATOM 1477 N N . GLY A 1 173 ? -33.263 25.977 28.236 1 81.27 132 GLY A N 1
ATOM 1478 C CA . GLY A 1 173 ? -32.67 25.506 26.998 1 81.01 132 GLY A CA 1
ATOM 1479 C C . GLY A 1 173 ? -32.927 26.521 25.895 1 80.32 132 GLY A C 1
ATOM 1480 O O . GLY A 1 173 ? -33.934 27.247 25.921 1 80.76 132 GLY A O 1
ATOM 1484 N N . SER A 1 174 ? -32.014 26.596 24.932 1 78.69 133 SER A N 1
ATOM 1485 C CA . SER A 1 174 ? -32.142 27.557 23.848 1 78.41 133 SER A CA 1
ATOM 1486 C C . SER A 1 174 ? -31.681 26.994 22.523 1 76.64 133 SER A C 1
ATOM 1487 O O . SER A 1 174 ? -30.839 26.104 22.477 1 76.6 133 SER A O 1
ATOM 1495 N N . VAL A 1 175 ? -32.232 27.544 21.446 1 74.91 134 VAL A N 1
ATOM 1496 C CA . VAL A 1 175 ? -31.922 27.147 20.087 1 73.8 134 VAL A CA 1
ATOM 1497 C C . VAL A 1 175 ? -31.245 28.324 19.389 1 73.1 134 VAL A C 1
ATOM 1498 O O . VAL A 1 175 ? -31.628 29.478 19.586 1 72.58 134 VAL A O 1
ATOM 1511 N N . PHE A 1 176 ? -30.212 28.031 18.595 1 73.02 135 PHE A N 1
ATOM 1512 C CA . PHE A 1 176 ? -29.458 29.042 17.852 1 72.6 135 PHE A CA 1
ATOM 1513 C C . PHE A 1 176 ? -29.255 28.595 16.416 1 72.47 135 PHE A C 1
ATOM 1514 O O . PHE A 1 176 ? -29.274 27.4 16.133 1 72.71 135 PHE A O 1
ATOM 1531 N N . ASN A 1 177 ? -28.97 29.549 15.514 1 72.14 136 ASN A N 1
ATOM 1532 C CA . ASN A 1 177 ? -28.591 29.256 14.136 1 72.12 136 ASN A CA 1
ATOM 1533 C C . ASN A 1 177 ? -27.187 28.694 14.249 1 71.62 136 ASN A C 1
ATOM 1534 O O . ASN A 1 177 ? -26.324 29.36 14.804 1 72.04 136 ASN A O 1
ATOM 1545 N N . ALA A 1 178 ? -26.983 27.444 13.837 1 70.88 137 ALA A N 1
ATOM 1546 C CA . ALA A 1 178 ? -25.715 26.768 14.033 1 70.9 137 ALA A CA 1
ATOM 1547 C C . ALA A 1 178 ? -24.525 27.489 13.445 1 71.62 137 ALA A C 1
ATOM 1548 O O . ALA A 1 178 ? -23.484 27.533 14.089 1 72.3 137 ALA A O 1
ATOM 1555 N N . ASN A 1 179 ? -24.657 28.078 12.249 1 71.62 138 ASN A N 1
ATOM 1556 C CA . ASN A 1 179 ? -23.551 28.82 11.639 1 72.6 138 ASN A CA 1
ATOM 1557 C C . ASN A 1 179 ? -23.136 30.079 12.423 1 72.26 138 ASN A C 1
ATOM 1558 O O . ASN A 1 179 ? -22.056 30.613 12.171 1 72.57 138 ASN A O 1
ATOM 1569 N N . GLN A 1 180 ? -23.986 30.564 13.349 1 70.91 139 GLN A N 1
ATOM 1570 C CA . GLN A 1 180 ? -23.683 31.717 14.181 1 69.96 139 GLN A CA 1
ATOM 1571 C C . GLN A 1 180 ? -22.947 31.303 15.447 1 70.48 139 GLN A C 1
ATOM 1572 O O . GLN A 1 180 ? -22.156 32.089 15.947 1 71.51 139 GLN A O 1
ATOM 1586 N N . VAL A 1 181 ? -23.186 30.08 15.964 1 70.11 140 VAL A N 1
ATOM 1587 C CA . VAL A 1 18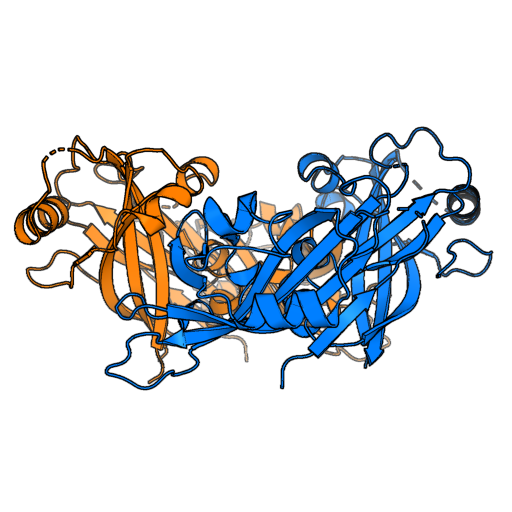1 ? -22.58 29.607 17.204 1 69.95 140 VAL A CA 1
ATOM 1588 C C . VAL A 1 181 ? -21.68 28.384 17.013 1 70.02 140 VAL A C 1
ATOM 1589 O O . VAL A 1 181 ? -21.395 27.712 17.998 1 70.46 140 VAL A O 1
ATOM 1602 N N . CYS A 1 182 ? -21.245 28.068 15.789 1 69.95 141 CYS A N 1
ATOM 1603 C CA . CYS A 1 182 ? -20.47 26.848 15.555 1 70.52 141 CYS A CA 1
ATOM 1604 C C . CYS A 1 182 ? -19.667 26.935 14.279 1 71.42 141 CYS A C 1
ATOM 1605 O O . CYS A 1 182 ? -20.194 27.371 13.265 1 71.41 141 CYS A O 1
ATOM 1613 N N . ASN A 1 183 ? -18.411 26.474 14.306 1 72.17 142 ASN A N 1
ATOM 1614 C CA . ASN A 1 183 ? -17.558 26.514 13.116 1 73.3 142 ASN A CA 1
ATOM 1615 C C . ASN A 1 183 ? -17.796 25.351 12.147 1 73.43 142 ASN A C 1
ATOM 1616 O O . ASN A 1 183 ? -17.413 25.476 10.993 1 74.34 142 ASN A O 1
ATOM 1627 N N . ALA A 1 184 ? -18.376 24.211 12.592 1 72.84 143 ALA A N 1
ATOM 1628 C CA . ALA A 1 184 ? -18.588 23.051 11.713 1 72.75 143 ALA A CA 1
ATOM 1629 C C . ALA A 1 184 ? -19.73 22.141 12.212 1 72.73 143 ALA A C 1
ATOM 1630 O O . ALA A 1 184 ? -19.492 21.032 12.686 1 72.77 143 ALA A O 1
ATOM 1637 N N . VAL A 1 185 ? -20.974 22.61 12.079 1 72.64 144 VAL A N 1
ATOM 1638 C CA . VAL A 1 185 ? -22.158 21.869 12.522 1 72.89 144 VAL A CA 1
ATOM 1639 C C . VAL A 1 185 ? -22.315 20.542 11.798 1 74.11 144 VAL A C 1
ATOM 1640 O O . VAL A 1 185 ? -22.805 19.58 12.392 1 74.52 144 VAL A O 1
ATOM 1653 N N . ASN A 1 186 ? -21.93 20.486 10.521 1 74.59 145 ASN A N 1
ATOM 1654 C CA . ASN A 1 186 ? -22 19.254 9.742 1 75.55 145 ASN A CA 1
ATOM 1655 C C . ASN A 1 186 ? -21.132 18.124 10.343 1 76.61 145 ASN A C 1
ATOM 1656 O O . ASN A 1 186 ? -21.376 16.954 10.041 1 77.29 145 ASN A O 1
ATOM 1667 N N . LEU A 1 187 ? -20.134 18.462 11.193 1 76.61 146 LEU A N 1
ATOM 1668 C CA . LEU A 1 187 ? -19.268 17.479 11.843 1 76.8 146 LEU A CA 1
ATOM 1669 C C . LEU A 1 187 ? -19.804 16.984 13.191 1 77.26 146 LEU A C 1
ATOM 1670 O O . LEU A 1 187 ? -19.238 16.045 13.742 1 77.34 146 LEU A O 1
ATOM 1686 N N . ILE A 1 188 ? -20.894 17.569 13.706 1 77.35 147 ILE A N 1
ATOM 1687 C CA . ILE A 1 188 ? -21.491 17.131 14.956 1 78.15 147 ILE A CA 1
ATOM 1688 C C . ILE A 1 188 ? -22.379 15.907 14.64 1 79.91 147 ILE A C 1
ATOM 1689 O O . ILE A 1 188 ? -23.317 16.026 13.851 1 80.07 147 ILE A O 1
ATOM 1705 N N . PRO A 1 189 ? -22.104 14.72 15.219 1 81.24 148 PRO A N 1
ATOM 1706 C CA . PRO A 1 189 ? -22.947 13.55 14.913 1 82.05 148 PRO A CA 1
ATOM 1707 C C . PRO A 1 189 ? -24.295 13.574 15.625 1 82.93 148 PRO A C 1
ATOM 1708 O O . PRO A 1 189 ? -24.451 14.257 16.635 1 83.5 148 PRO A O 1
ATOM 1719 N N . LEU A 1 190 ? -25.276 12.849 15.08 1 82.8 149 LEU A N 1
ATOM 1720 C CA . LEU A 1 190 ? -26.618 12.735 15.676 1 83.15 149 LEU A CA 1
ATOM 1721 C C . LEU A 1 190 ? -26.731 11.441 16.513 1 84.58 149 LEU A C 1
ATOM 1722 O O . LEU A 1 190 ? -27.546 11.374 17.429 1 85.27 149 LEU A O 1
ATOM 1738 N N . ASP A 1 191 ? -25.935 10.414 16.178 1 85.17 150 ASP A N 1
ATOM 1739 C CA . ASP A 1 191 ? -25.939 9.101 16.821 1 86 150 ASP A CA 1
ATOM 1740 C C . ASP A 1 191 ? -25.094 8.995 18.095 1 85.92 150 ASP A C 1
ATOM 1741 O O . ASP A 1 191 ? -24.959 7.89 18.629 1 86.59 150 ASP A O 1
ATOM 1750 N N . THR A 1 192 ? -24.483 10.097 18.554 1 85.05 151 THR A N 1
ATOM 1751 C CA . THR A 1 192 ? -23.603 10.043 19.724 1 84.56 151 THR A CA 1
ATOM 1752 C C . THR A 1 192 ? -23.874 11.268 20.581 1 82.79 151 THR A C 1
ATOM 1753 O O . THR A 1 192 ? -23.809 12.38 20.054 1 82.71 151 THR A O 1
ATOM 1764 N N . PRO A 1 193 ? -24.195 11.12 21.887 1 81.03 152 PRO A N 1
ATOM 1765 C CA . PRO A 1 193 ? -24.434 12.317 22.716 1 79.55 152 PRO A CA 1
ATOM 1766 C C . PRO A 1 193 ? -23.275 13.313 22.695 1 77.78 152 PRO A C 1
ATOM 1767 O O . PRO A 1 193 ? -22.116 12.901 22.633 1 77.64 152 PRO A O 1
ATOM 1778 N N . GLN A 1 194 ? -23.586 14.615 22.775 1 76.19 153 GLN A N 1
ATOM 1779 C CA . GLN A 1 194 ? -22.582 15.671 22.726 1 75.68 153 GLN A CA 1
ATOM 1780 C C . GLN A 1 194 ? -22.684 16.589 23.92 1 75.42 153 GLN A C 1
ATOM 1781 O O . GLN A 1 194 ? -23.772 16.827 24.439 1 75.16 153 GLN A O 1
ATOM 1795 N N . ARG A 1 195 ? -21.544 17.144 24.32 1 75.47 154 ARG A N 1
ATOM 1796 C CA . ARG A 1 195 ? -21.46 18.14 25.373 1 76.4 154 ARG A CA 1
ATOM 1797 C C . ARG A 1 195 ? -20.725 19.383 24.821 1 75.82 154 ARG A C 1
ATOM 1798 O O . ARG A 1 195 ? -20.028 19.308 23.801 1 75.83 154 ARG A O 1
ATOM 1819 N N . PHE A 1 196 ? -20.905 20.514 25.505 1 74.72 155 PHE A N 1
ATOM 1820 C CA . PHE A 1 196 ? -20.24 21.767 25.212 1 74.68 155 PHE A CA 1
ATOM 1821 C C . PHE A 1 196 ? -19.293 22.002 26.376 1 75.91 155 PHE A C 1
ATOM 1822 O O . PHE A 1 196 ? -19.731 22.393 27.457 1 76.19 155 PHE A O 1
ATOM 1839 N N . ARG A 1 197 ? -18.015 21.664 26.191 1 76.57 156 AR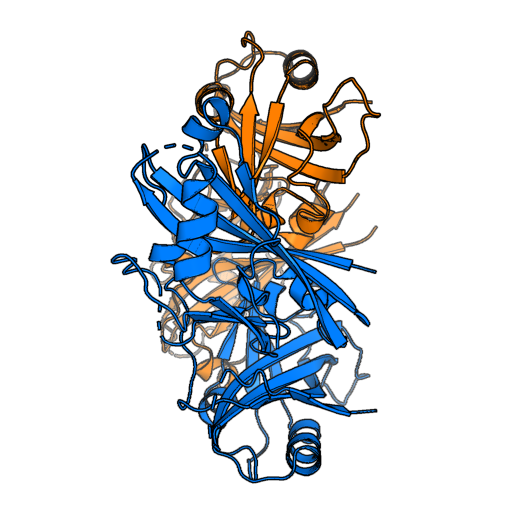G A N 1
ATOM 1840 C CA . ARG A 1 197 ? -16.995 21.85 27.207 1 77.94 156 ARG A CA 1
ATOM 1841 C C . ARG A 1 197 ? -16.584 23.32 27.164 1 79.32 156 ARG A C 1
ATOM 1842 O O . ARG A 1 197 ? -15.938 23.73 26.203 1 79.95 156 ARG A O 1
ATOM 1863 N N . VAL A 1 198 ? -16.972 24.117 28.174 1 79.56 157 VAL A N 1
ATOM 1864 C CA . VAL A 1 198 ? -16.644 25.541 28.225 1 80.46 157 VAL A CA 1
ATOM 1865 C C . VAL A 1 198 ? -15.147 25.716 28.453 1 82.33 157 VAL A C 1
ATOM 1866 O O . VAL A 1 198 ? -14.615 25.185 29.425 1 82.85 157 VAL A O 1
ATOM 1879 N N . VAL A 1 199 ? -14.482 26.471 27.577 1 83.3 158 VAL A N 1
ATOM 1880 C CA . VAL A 1 199 ? -13.05 26.724 27.66 1 85.23 158 VAL A CA 1
ATOM 1881 C C . VAL A 1 199 ? -12.741 28.228 27.84 1 87.07 158 VAL A C 1
ATOM 1882 O O . VAL A 1 199 ? -11.621 28.552 28.204 1 88.31 158 VAL A O 1
ATOM 1895 N N . TYR A 1 200 ? -13.677 29.141 27.564 1 87.15 159 TYR A N 1
ATOM 1896 C CA . TYR A 1 200 ? -13.395 30.578 27.652 1 87.89 159 TYR A CA 1
ATOM 1897 C C . TYR A 1 200 ? -14.677 31.357 27.871 1 86 159 TYR A C 1
ATOM 1898 O O . TYR A 1 200 ? -15.74 30.933 27.424 1 85.65 159 TYR A O 1
ATOM 1916 N N . MET A 1 201 ? -14.586 32.449 28.636 1 84.84 160 MET A N 1
ATOM 1917 C CA . MET A 1 201 ? -15.718 33.301 28.959 1 84.36 160 MET A CA 1
ATOM 1918 C C . MET A 1 201 ? -15.392 34.741 28.611 1 84.85 160 MET A C 1
ATOM 1919 O O . MET A 1 201 ? -14.27 35.196 28.789 1 85.3 160 MET A O 1
ATOM 1933 N N . SER A 1 202 ? -16.398 35.467 28.155 1 84.9 161 SER A N 1
ATOM 1934 C CA . SER A 1 202 ? -16.291 36.867 27.804 1 85.54 161 SER A CA 1
ATOM 1935 C C . SER A 1 202 ? -17.499 37.565 28.449 1 85.52 161 SER A C 1
ATOM 1936 O O . SER A 1 202 ? -18.639 37.149 28.244 1 85.11 161 SER A O 1
ATOM 1944 N N . ILE A 1 203 ? -17.231 38.581 29.274 1 85.67 162 ILE A N 1
ATOM 1945 C CA . ILE A 1 203 ? -18.241 39.356 29.981 1 86.31 162 ILE A CA 1
ATOM 1946 C C . ILE A 1 203 ? -18.198 40.777 29.424 1 87.71 162 ILE A C 1
ATOM 1947 O O . ILE A 1 203 ? -17.113 41.333 29.316 1 88.09 162 ILE A O 1
ATOM 1963 N N . THR A 1 204 ? -19.353 41.367 29.07 1 88.38 163 THR A N 1
ATOM 1964 C CA . THR A 1 204 ? -19.422 42.754 28.598 1 89.75 163 THR A CA 1
ATOM 1965 C C . THR A 1 204 ? -20.212 43.521 29.648 1 92.24 163 THR A C 1
ATOM 1966 O O . THR A 1 204 ? -21.357 43.168 29.921 1 92.12 163 THR A O 1
ATOM 1977 N N . ARG A 1 205 ? -19.607 44.546 30.258 1 94.37 164 ARG A N 1
ATOM 1978 C CA . ARG A 1 205 ? -20.285 45.346 31.269 1 97.08 164 ARG A CA 1
ATOM 1979 C C . ARG A 1 205 ? -21.297 46.273 30.586 1 99.37 164 ARG A C 1
ATOM 1980 O O . ARG A 1 205 ? -20.975 46.885 29.569 1 99.14 164 ARG A O 1
ATOM 2001 N N . LEU A 1 206 ? -22.535 46.32 31.121 1 105.73 165 LEU A N 1
ATOM 2002 C CA . LEU A 1 206 ? -23.662 47.115 30.613 1 108.55 165 LEU A CA 1
ATOM 2003 C C . LEU A 1 206 ? -24.271 47.981 31.733 1 112.95 165 LEU A C 1
ATOM 2004 O O . LEU A 1 206 ? -23.876 47.837 32.892 1 114.29 165 LEU A O 1
ATOM 2020 N N . SER A 1 207 ? -25.262 48.844 31.412 1 115.32 166 SER A N 1
ATOM 2021 C CA . SER A 1 207 ? -25.892 49.693 32.435 1 118.98 166 SER A CA 1
ATOM 2022 C C . SER A 1 207 ? -27.43 49.686 32.454 1 121.52 166 SER A C 1
ATOM 2023 O O . SER A 1 207 ? -28.002 50.208 33.413 1 121.96 166 SER A O 1
ATOM 2031 N N . ASP A 1 208 ? -28.105 49.111 31.431 1 122.89 167 ASP A N 1
ATOM 2032 C CA . ASP A 1 208 ? -29.576 49.149 31.355 1 124.96 167 ASP A CA 1
ATOM 2033 C C . ASP A 1 208 ? -30.338 47.844 31.697 1 126.58 167 ASP A C 1
ATOM 2034 O O . ASP A 1 208 ? -31.567 47.907 31.838 1 127.73 167 ASP A O 1
ATOM 2043 N N . ASN A 1 209 ? -29.634 46.708 31.906 1 126.11 168 ASN A N 1
ATOM 2044 C CA . ASN A 1 209 ? -30.242 45.373 32.12 1 125.79 168 ASN A CA 1
ATOM 2045 C C . ASN A 1 209 ? -30.661 44.804 30.759 1 123.8 168 ASN A C 1
ATOM 2046 O O . ASN A 1 209 ? -31.726 44.203 30.611 1 124.17 168 ASN A O 1
ATOM 2057 N N . GLY A 1 210 ? -29.773 44.964 29.798 1 121.38 169 GLY A N 1
ATOM 2058 C CA . GLY A 1 210 ? -29.983 44.604 28.417 1 119.61 169 GLY A CA 1
ATOM 2059 C C . GLY A 1 210 ? -29.238 45.584 27.54 1 117.54 169 GLY A C 1
ATOM 2060 O O . GLY A 1 210 ? -28.36 46.333 27.987 1 117.73 169 GLY A O 1
ATOM 2064 N N . TYR A 1 211 ? -29.593 45.579 26.284 1 115.27 170 TYR A N 1
ATOM 2065 C CA . TYR A 1 211 ? -29.022 46.483 25.299 1 113.46 170 TYR A CA 1
ATOM 2066 C C . TYR A 1 211 ? -30.064 46.718 24.221 1 112.08 170 TYR A C 1
ATOM 2067 O O . TYR A 1 211 ? -31.033 45.955 24.111 1 112.15 170 TYR A O 1
ATOM 2085 N N . TYR A 1 212 ? -29.903 47.797 23.469 1 110.7 171 TYR A N 1
ATOM 2086 C CA . TYR A 1 212 ? -30.843 48.115 22.403 1 109.89 171 TYR A CA 1
ATOM 2087 C C . TYR A 1 212 ? -30.245 47.75 21.055 1 107.97 171 TYR A C 1
ATOM 2088 O O . TYR A 1 212 ? -29.105 48.095 20.795 1 107.58 171 TYR A O 1
ATOM 2106 N N . THR A 1 213 ? -31.003 47.047 20.205 1 106.72 172 THR A N 1
ATOM 2107 C CA . THR A 1 213 ? -30.596 46.717 18.83 1 105.77 172 THR A CA 1
ATOM 2108 C C . THR A 1 213 ? -31.683 47.225 17.893 1 105.26 172 THR A C 1
ATOM 2109 O O . THR A 1 213 ? -32.855 47.268 18.275 1 105.79 172 THR A O 1
ATOM 2120 N N . VAL A 1 214 ? -31.313 47.593 16.668 1 104.35 173 VAL A N 1
ATOM 2121 C CA . VAL A 1 214 ? -32.285 48.087 15.696 1 104.09 173 VAL A CA 1
ATOM 2122 C C . VAL A 1 214 ? -33.1 46.874 15.188 1 104.24 173 VAL A C 1
ATOM 2123 O O . VAL A 1 214 ? -32.484 45.852 14.865 1 104.09 173 VAL A O 1
ATOM 2136 N N . PRO A 1 215 ? -34.457 46.92 15.134 1 104.37 174 PRO A N 1
ATOM 2137 C CA . PRO A 1 215 ? -35.199 45.739 14.652 1 104.91 174 PRO A CA 1
ATOM 2138 C C . PRO A 1 215 ? -34.849 45.346 13.218 1 105.59 174 PRO A C 1
ATOM 2139 O O . PRO A 1 215 ? -34.597 46.218 12.389 1 105.41 174 PRO A O 1
ATOM 2150 N N . ARG A 1 216 ? -34.825 44.026 12.949 1 106.17 175 ARG A N 1
ATOM 2151 C CA . ARG A 1 216 ? -34.508 43.433 11.643 1 107.16 175 ARG A CA 1
ATOM 2152 C C . ARG A 1 216 ? -35.284 44.084 10.488 1 107.6 175 ARG A C 1
ATOM 2153 O O . ARG A 1 216 ? -34.685 44.353 9.45 1 107.73 175 ARG A O 1
ATOM 2174 N N . ARG A 1 217 ? -36.602 44.318 10.65 1 107.82 176 ARG A N 1
ATOM 2175 C CA . ARG A 1 217 ? -37.417 44.944 9.598 1 108.45 176 ARG A CA 1
ATOM 2176 C C . ARG A 1 217 ? -36.937 46.349 9.233 1 107.92 176 ARG A C 1
ATOM 2177 O O . ARG A 1 217 ? -37.035 46.723 8.068 1 107.94 176 ARG A O 1
ATOM 2198 N N . MET A 1 218 ? -36.451 47.136 10.208 1 107.44 177 MET A N 1
ATOM 2199 C CA . MET A 1 218 ? -35.97 48.491 9.921 1 107.55 177 MET A CA 1
ATOM 2200 C C . MET A 1 218 ? -34.647 48.442 9.163 1 106.17 177 MET A C 1
ATOM 2201 O O . MET A 1 218 ? -34.482 49.175 8.193 1 106.15 177 MET A O 1
ATOM 2215 N N . LEU A 1 219 ? -33.721 47.567 9.575 1 105.14 178 LEU A N 1
ATOM 2216 C CA . LEU A 1 219 ? -32.43 47.45 8.908 1 104.74 178 LEU A CA 1
ATOM 2217 C C . LEU A 1 219 ? -32.555 46.94 7.478 1 105.32 178 LEU A C 1
ATOM 2218 O O . LEU A 1 219 ? -31.847 47.429 6.602 1 105.21 178 LEU A O 1
ATOM 2234 N N . GLU A 1 220 ? -33.447 45.965 7.24 1 105.96 179 GLU A N 1
ATOM 2235 C CA . GLU A 1 220 ? -33.655 45.375 5.916 1 107.04 179 GLU A CA 1
ATOM 2236 C C . GLU A 1 220 ? -34.513 46.223 4.975 1 108.26 179 GLU A C 1
ATOM 2237 O O . GLU A 1 220 ? -34.59 45.888 3.792 1 108.75 179 GLU A O 1
ATOM 2249 N N . PHE A 1 221 ? -35.166 47.289 5.463 1 108.71 180 PHE A N 1
ATOM 2250 C CA . PHE A 1 221 ? -36.044 48.091 4.617 1 110.08 180 PHE A CA 1
ATOM 2251 C C . PHE A 1 221 ? -35.31 48.919 3.557 1 110.65 180 PHE A C 1
ATOM 2252 O O . PHE A 1 221 ? -34.404 49.685 3.89 1 110.58 180 PHE A O 1
ATOM 2269 N N . ARG A 1 222 ? -35.76 48.805 2.289 1 110.97 181 ARG A N 1
ATOM 2270 C CA . ARG A 1 222 ? -35.196 49.541 1.165 1 111.53 181 ARG A CA 1
ATOM 2271 C C . ARG A 1 222 ? -36.274 50.405 0.555 1 112.72 181 ARG A C 1
ATOM 2272 O O . ARG A 1 222 ? -37.394 49.941 0.343 1 113.29 181 ARG A O 1
ATOM 2293 N N . SER A 1 223 ? -35.942 51.671 0.283 1 112.84 182 SER A N 1
ATOM 2294 C CA . SER A 1 223 ? -36.884 52.646 -0.241 1 113.64 182 SER A CA 1
ATOM 2295 C C . SER A 1 223 ? -36.387 53.257 -1.556 1 114.02 182 SER A C 1
ATOM 2296 O O . SER A 1 223 ? -35.191 53.506 -1.705 1 114.15 182 SER A O 1
ATOM 2304 N N . VAL A 1 224 ? -37.303 53.509 -2.5 1 114.16 183 VAL A N 1
ATOM 2305 C CA . VAL A 1 224 ? -36.966 54.179 -3.757 1 114.98 183 VAL A CA 1
ATOM 2306 C C . VAL A 1 224 ? -36.623 55.659 -3.429 1 115.39 183 VAL A C 1
ATOM 2307 O O . VAL A 1 224 ? -37.188 56.244 -2.494 1 115.55 183 VAL A O 1
ATOM 2320 N N . ASN A 1 225 ? -35.694 56.248 -4.201 1 115.24 184 ASN A N 1
ATOM 2321 C CA . ASN A 1 225 ? -35.235 57.627 -4.042 1 115.43 184 ASN A CA 1
ATOM 2322 C C . ASN A 1 225 ? -34.757 57.931 -2.617 1 113.96 184 ASN A C 1
ATOM 2323 O O . ASN A 1 225 ? -35.051 58.994 -2.066 1 114.78 184 ASN A O 1
ATOM 2334 N N . ALA A 1 226 ? -34.011 56.997 -2.03 1 111.6 185 ALA A N 1
ATOM 2335 C CA . ALA A 1 226 ? -33.466 57.147 -0.685 1 109.93 185 ALA A CA 1
ATOM 2336 C C . ALA A 1 226 ? -31.948 56.928 -0.698 1 107.95 185 ALA A C 1
ATOM 2337 O O . ALA A 1 226 ? -31.41 56.305 -1.612 1 108.03 185 ALA A O 1
ATOM 2344 N N . VAL A 1 227 ? -31.265 57.478 0.303 1 105.99 186 VAL A N 1
ATOM 2345 C CA . VAL A 1 227 ? -29.826 57.368 0.471 1 104.68 186 VAL A CA 1
ATOM 2346 C C . VAL A 1 227 ? -29.594 56.655 1.799 1 102.84 186 VAL A C 1
ATOM 2347 O O . VAL A 1 227 ? -30.067 57.116 2.834 1 103.19 186 VAL A O 1
ATOM 2360 N N . ALA A 1 228 ? -28.908 55.52 1.765 1 100.88 187 ALA A N 1
ATOM 2361 C CA . ALA A 1 228 ? -28.584 54.748 2.954 1 99.25 187 ALA A CA 1
ATOM 2362 C C . ALA A 1 228 ? -27.328 55.321 3.602 1 98.07 187 ALA A C 1
ATOM 2363 O O . ALA A 1 228 ? -26.299 55.43 2.946 1 98.24 187 ALA A O 1
ATOM 2370 N N . PHE A 1 229 ? -27.412 55.701 4.878 1 96.83 188 PHE A N 1
ATOM 2371 C CA . PHE A 1 229 ? -26.269 56.175 5.653 1 96.01 188 PHE A CA 1
ATOM 2372 C C . PHE A 1 229 ? -25.619 54.941 6.287 1 94.2 188 PHE A C 1
ATOM 2373 O O . PHE A 1 229 ? -26.138 54.42 7.28 1 94.72 188 PHE A O 1
ATOM 2390 N N . ASN A 1 230 ? -24.52 54.448 5.687 1 91.85 189 ASN A N 1
ATOM 2391 C CA . ASN A 1 230 ? -23.795 53.266 6.173 1 89.91 189 ASN A CA 1
ATOM 2392 C C . ASN A 1 230 ? -22.405 53.642 6.684 1 87.99 189 ASN A C 1
ATOM 2393 O O . ASN A 1 230 ? -21.917 54.738 6.402 1 88.01 189 ASN A O 1
ATOM 2404 N N . LEU A 1 231 ? -21.777 52.738 7.452 1 85.95 190 LEU A N 1
ATOM 2405 C CA . LEU A 1 231 ? -20.422 52.938 7.962 1 84.43 190 LEU A CA 1
ATOM 2406 C C . LEU A 1 231 ? -19.573 51.725 7.602 1 82.45 190 LEU A C 1
ATOM 2407 O O . LEU A 1 231 ? -20.055 50.61 7.686 1 82.22 190 LEU A O 1
ATOM 2423 N N . LEU A 1 232 ? -18.314 51.942 7.204 1 80.92 191 LEU A N 1
ATOM 2424 C CA . LEU A 1 232 ? -17.364 50.871 6.961 1 79.63 191 LEU A CA 1
ATOM 2425 C C . LEU A 1 232 ? -16.4 50.989 8.124 1 79.1 191 LEU A C 1
ATOM 2426 O O . LEU A 1 232 ? -15.707 52.004 8.238 1 79.43 191 LEU A O 1
ATOM 2442 N N . VAL A 1 233 ? -16.397 49.992 9.013 1 78.2 192 VAL A N 1
ATOM 2443 C CA . VAL A 1 233 ? -15.556 49.979 10.204 1 78.13 192 VAL A CA 1
ATOM 2444 C C . VAL A 1 233 ? -14.396 49.041 9.965 1 78.66 192 VAL A C 1
ATOM 2445 O O . VAL A 1 233 ? -14.625 47.913 9.554 1 78.61 192 VAL A O 1
ATOM 2458 N N . THR A 1 234 ? -13.164 49.482 10.239 1 79.32 193 THR A N 1
ATOM 2459 C CA . THR A 1 234 ? -11.979 48.638 10.115 1 80.67 193 THR A CA 1
ATOM 2460 C C . THR A 1 234 ? -11.482 48.314 11.518 1 81.81 193 THR A C 1
ATOM 2461 O O . THR A 1 234 ? -11.318 49.216 12.337 1 81.76 193 THR A O 1
ATOM 2472 N N . LEU A 1 235 ? -11.243 47.034 11.784 1 82.63 194 LEU A N 1
ATOM 2473 C CA . LEU A 1 235 ? -10.686 46.558 13.038 1 83.71 194 LEU A CA 1
ATOM 2474 C C . LEU A 1 235 ? -9.264 46.061 12.792 1 85.34 194 LEU A C 1
ATOM 2475 O O . LEU A 1 235 ? -8.966 45.533 11.731 1 85.28 194 LEU A O 1
ATOM 2491 N N . ARG A 1 236 ? -8.408 46.201 13.788 1 86.78 195 ARG A N 1
ATOM 2492 C CA . ARG A 1 236 ? -7.075 45.634 13.791 1 88.8 195 ARG A CA 1
ATOM 2493 C C . ARG A 1 236 ? -7.213 44.44 14.734 1 90.6 195 ARG A C 1
ATOM 2494 O O . ARG A 1 236 ? -7.693 44.605 15.856 1 90.65 195 ARG A O 1
ATOM 2515 N N . ILE A 1 237 ? -6.851 43.244 14.275 1 92.17 196 ILE A N 1
ATOM 2516 C CA . ILE A 1 237 ? -6.995 42.031 15.072 1 94.69 196 ILE A CA 1
ATOM 2517 C C . ILE A 1 237 ? -5.668 41.718 15.741 1 98.04 196 ILE A C 1
ATOM 2518 O O . ILE A 1 237 ? -4.671 41.486 15.056 1 98.64 196 ILE A O 1
ATOM 2534 N N . ASP A 1 238 ? -5.656 41.717 17.079 1 100.3 197 ASP A N 1
ATOM 2535 C CA . ASP A 1 238 ? -4.467 41.463 17.903 1 103.12 197 ASP A CA 1
ATOM 2536 C C . ASP A 1 238 ? -4.503 40.026 18.461 1 104.68 197 ASP A C 1
ATOM 2537 O O . ASP A 1 238 ? -5.583 39.437 18.63 1 105.35 197 ASP A O 1
ATOM 2546 N N . PRO A 1 254 ? -2.935 42.12 11.163 1 90.49 213 PRO A N 1
ATOM 2547 C CA . PRO A 1 254 ? -4.027 41.968 10.19 1 89.55 213 PRO A CA 1
ATOM 2548 C C . PRO A 1 254 ? -5.258 42.794 10.532 1 88.18 213 PRO A C 1
ATOM 2549 O O . PRO A 1 254 ? -5.51 43.116 11.692 1 87.82 213 PRO A O 1
ATOM 2560 N N . GLU A 1 255 ? -6.033 43.12 9.498 1 87.12 214 GLU A N 1
ATOM 2561 C CA . GLU A 1 255 ? -7.239 43.922 9.624 1 85.93 214 GLU A CA 1
ATOM 2562 C C . GLU A 1 255 ? -8.452 43.201 9.06 1 84.44 214 GLU A C 1
ATOM 2563 O O . GLU A 1 255 ? -8.326 42.264 8.275 1 85.24 214 GLU A O 1
ATOM 2575 N N . ALA A 1 256 ? -9.633 43.654 9.46 1 82.47 215 ALA A N 1
ATOM 2576 C CA . ALA A 1 256 ? -10.906 43.152 8.963 1 81.16 215 ALA A CA 1
ATOM 2577 C C . ALA A 1 256 ? -11.889 44.3 8.919 1 78.94 215 ALA A C 1
ATOM 2578 O O . ALA A 1 256 ? -11.919 45.103 9.843 1 78.45 215 ALA A O 1
ATOM 2585 N N . THR A 1 257 ? -12.705 44.375 7.867 1 77.73 216 THR A N 1
ATOM 2586 C CA . THR A 1 257 ? -13.709 45.429 7.755 1 76.63 216 THR A CA 1
ATOM 2587 C C . THR A 1 257 ? -15.119 44.845 7.804 1 76.04 216 THR A C 1
ATOM 2588 O O . THR A 1 257 ? -15.335 43.672 7.496 1 76.27 216 THR A O 1
ATOM 2599 N N . PHE A 1 258 ? -16.073 45.668 8.218 1 75.32 217 PHE A N 1
ATOM 2600 C CA . PHE A 1 258 ? -17.48 45.292 8.237 1 75.51 217 PHE A CA 1
ATOM 2601 C C . PHE A 1 258 ? -18.333 46.531 8.012 1 76.3 217 PHE A C 1
ATOM 2602 O O . PHE A 1 258 ? -17.92 47.634 8.345 1 76 217 PHE A O 1
ATOM 2619 N N . MET A 1 259 ? -19.498 46.354 7.399 1 77.74 218 MET A N 1
ATOM 2620 C CA . MET A 1 259 ? -20.401 47.46 7.127 1 79.59 218 MET A CA 1
ATOM 2621 C C . MET A 1 259 ? -21.592 47.443 8.057 1 81.67 218 MET A C 1
ATOM 2622 O O . MET A 1 259 ? -22.139 46.381 8.351 1 82.55 218 MET A O 1
ATOM 2636 N N . VAL A 1 260 ? -22.003 48.631 8.499 1 82.55 219 VAL A N 1
ATOM 2637 C CA . VAL A 1 260 ? -23.126 48.837 9.401 1 84.46 219 VAL A CA 1
ATOM 2638 C C . VAL A 1 260 ? -24.137 49.752 8.71 1 86.01 219 VAL A C 1
ATOM 2639 O O . VAL A 1 260 ? -23.736 50.697 8.051 1 86.26 219 VAL A O 1
ATOM 2652 N N . HIS A 1 261 ? -25.435 49.483 8.864 1 87.05 220 HIS A N 1
ATOM 2653 C CA . HIS A 1 261 ? -26.482 50.319 8.291 1 88.47 220 HIS A CA 1
ATOM 2654 C C . HIS A 1 261 ? -27.081 51.144 9.426 1 90.54 220 HIS A C 1
ATOM 2655 O O . HIS A 1 261 ? -27.605 50.574 10.383 1 90.58 220 HIS A O 1
ATOM 2669 N N . ILE A 1 262 ? -26.964 52.478 9.353 1 92.21 221 ILE A N 1
ATOM 2670 C CA . ILE A 1 262 ? -27.501 53.363 10.385 1 94.59 221 ILE A CA 1
ATOM 2671 C C . ILE A 1 262 ? -28.976 53.681 10.072 1 97.2 221 ILE A C 1
ATOM 2672 O O . ILE A 1 262 ? -29.84 53.47 10.913 1 98.04 221 ILE A O 1
ATOM 2688 N N . GLY A 1 263 ? -29.261 54.097 8.846 1 98.58 222 GLY A N 1
ATOM 2689 C CA . GLY A 1 263 ? -30.626 54.4 8.431 1 100.96 222 GLY A CA 1
ATOM 2690 C C . GLY A 1 263 ? -30.712 54.942 7.017 1 102.92 222 GLY A C 1
ATOM 2691 O O . GLY A 1 263 ? -29.723 54.919 6.289 1 102.42 222 GLY A O 1
ATOM 2695 N N . ASN A 1 264 ? -31.895 55.439 6.618 1 105.04 223 ASN A N 1
ATOM 2696 C CA . ASN A 1 264 ? -32.134 55.988 5.275 1 107.3 223 ASN A CA 1
ATOM 2697 C C . ASN A 1 264 ? -32.637 57.433 5.339 1 109.86 223 ASN A C 1
ATOM 2698 O O . ASN A 1 264 ? -33.314 57.795 6.301 1 110.31 223 ASN A O 1
ATOM 2709 N N . PHE A 1 265 ? -32.351 58.241 4.288 1 111.46 224 PHE A N 1
ATOM 2710 C CA . PHE A 1 265 ? -32.862 59.604 4.163 1 114.26 224 PHE A CA 1
ATOM 2711 C C . PHE A 1 265 ? -33.279 59.901 2.726 1 116.4 224 PHE A C 1
ATOM 2712 O O . PHE A 1 265 ? -32.821 59.232 1.811 1 116.21 224 PHE A O 1
ATOM 2729 N N . ARG A 1 266 ? -34.211 60.842 2.533 1 118.44 225 ARG A N 1
ATOM 2730 C CA . ARG A 1 266 ? -34.716 61.161 1.2 1 120.73 225 ARG A CA 1
ATOM 2731 C C . ARG A 1 266 ? -33.636 61.796 0.347 1 122.2 225 ARG A C 1
ATOM 2732 O O . ARG A 1 266 ? -32.875 62.624 0.843 1 122.34 225 ARG A O 1
ATOM 2736 N N . ARG A 1 267 ? -33.557 61.406 -0.931 1 123.25 226 ARG A N 1
ATOM 2737 C CA . ARG A 1 267 ? -32.599 61.984 -1.861 1 124.71 226 ARG A CA 1
ATOM 2738 C C . ARG A 1 267 ? -33.228 63.243 -2.429 1 127.1 226 ARG A C 1
ATOM 2739 O O . ARG A 1 267 ? -33.213 64.277 -1.775 1 128.21 226 ARG A O 1
ATOM 2760 N N . ALA A 1 275 ? -21.756 65.843 -1.257 1 152.98 234 ALA A N 1
ATOM 2761 C CA . ALA A 1 275 ? -21.545 67.247 -0.902 1 154.28 234 ALA A CA 1
ATOM 2762 C C . ALA A 1 275 ? -20.944 67.389 0.518 1 154.12 234 ALA A C 1
ATOM 2763 O O . ALA A 1 275 ? -21.092 66.495 1.358 1 153.04 234 ALA A O 1
ATOM 2769 N N . ASP A 1 276 ? -20.256 68.522 0.767 1 154.88 235 ASP A N 1
ATOM 2770 C CA . ASP A 1 276 ? -19.609 68.832 2.056 1 154.84 235 ASP A CA 1
ATOM 2771 C C . ASP A 1 276 ? -20.611 69.062 3.218 1 154.13 235 ASP A C 1
ATOM 2772 O O . ASP A 1 276 ? -20.227 69.021 4.39 1 154.02 235 ASP A O 1
ATOM 2781 N N . TYR A 1 277 ? -21.881 69.319 2.888 1 153.52 236 TYR A N 1
ATOM 2782 C CA . TYR A 1 277 ? -22.935 69.539 3.867 1 152.95 236 TYR A CA 1
ATOM 2783 C C . TYR A 1 277 ? -23.236 68.247 4.624 1 150.87 236 TYR A C 1
ATOM 2784 O O . TYR A 1 277 ? -23.567 68.315 5.81 1 151.15 236 TYR A O 1
ATOM 2788 N N . CYS A 1 278 ? -23.142 67.071 3.96 1 148.73 237 CYS A N 1
ATOM 2789 C CA . CYS A 1 278 ? -23.377 65.782 4.628 1 146.72 237 CYS A CA 1
ATOM 2790 C C . CYS A 1 278 ? -22.316 65.519 5.686 1 145.01 237 CYS A C 1
ATOM 2791 O O . CYS A 1 278 ? -22.64 65.025 6.758 1 144.58 237 CYS A O 1
ATOM 2799 N N . LYS A 1 279 ? -21.061 65.878 5.403 1 144.12 238 LYS A N 1
ATOM 2800 C CA . LYS A 1 279 ? -19.955 65.736 6.352 1 143.47 238 LYS A CA 1
ATOM 2801 C C . LYS A 1 279 ? -20.243 66.525 7.648 1 143.25 238 LYS A C 1
ATOM 2802 O O . LYS A 1 279 ? -19.96 66.034 8.736 1 142.88 238 LYS A O 1
ATOM 2821 N N . MET A 1 280 ? -20.83 67.729 7.526 1 143.5 239 MET A N 1
ATOM 2822 C CA . MET A 1 280 ? -21.185 68.564 8.677 1 143.96 239 MET A CA 1
ATOM 2823 C C . MET A 1 280 ? -22.399 68.025 9.429 1 142.2 239 MET A C 1
ATOM 2824 O O . MET A 1 280 ? -22.434 68.129 10.652 1 142.37 239 MET A O 1
ATOM 2838 N N . LYS A 1 281 ? -23.402 67.49 8.715 1 140.59 240 LYS A N 1
ATOM 2839 C CA . LYS A 1 281 ? -24.581 66.9 9.356 1 139.63 240 LYS A CA 1
ATOM 2840 C C . LYS A 1 281 ? -24.191 65.688 10.215 1 137.23 240 LYS A C 1
ATOM 2841 O O . LYS A 1 281 ? -24.722 65.54 11.313 1 137.46 240 LYS A O 1
ATOM 2860 N N . ILE A 1 282 ? -23.281 64.815 9.722 1 134.78 241 ILE A N 1
ATOM 2861 C CA . ILE A 1 282 ? -22.813 63.648 10.483 1 132.94 241 ILE A CA 1
ATOM 2862 C C . ILE A 1 282 ? -22.039 64.134 11.724 1 132.32 241 ILE A C 1
ATOM 2863 O O . ILE A 1 282 ? -22.191 63.548 12.791 1 132.24 241 ILE A O 1
ATOM 2879 N N . GLU A 1 283 ? -21.219 65.19 11.596 1 131.98 242 GLU A N 1
ATOM 2880 C CA . GLU A 1 283 ? -20.479 65.753 12.728 1 132.12 242 GLU A CA 1
ATOM 2881 C C . GLU A 1 283 ? -21.446 66.226 13.82 1 131.06 242 GLU A C 1
ATOM 2882 O O . GLU A 1 283 ? -21.179 66.025 15.003 1 131.33 242 GLU A O 1
ATOM 2894 N N . LYS A 1 284 ? -22.575 66.828 13.418 1 129.78 243 LYS A N 1
ATOM 2895 C CA . LYS A 1 284 ? -23.593 67.333 14.338 1 129.09 243 LYS A CA 1
ATOM 2896 C C . LYS A 1 284 ? -24.279 66.207 15.136 1 126.01 243 LYS A C 1
ATOM 2897 O O . LYS A 1 284 ? -24.837 66.486 16.189 1 126.97 243 LYS A O 1
ATOM 2916 N N . MET A 1 285 ? -24.24 64.947 14.659 1 122.49 244 MET A N 1
ATOM 2917 C CA . MET A 1 285 ? -24.815 63.801 15.386 1 119.96 244 MET A CA 1
ATOM 2918 C C . MET A 1 285 ? -24.007 63.446 16.647 1 117.58 244 MET A C 1
ATOM 2919 O O . MET A 1 285 ? -24.564 62.858 17.572 1 117.69 244 MET A O 1
ATOM 2933 N N . GLY A 1 286 ? -22.709 63.759 16.655 1 113.24 245 GLY A N 1
ATOM 2934 C CA . GLY A 1 286 ? -21.828 63.49 17.783 1 111.4 245 GLY A CA 1
ATOM 2935 C C . GLY A 1 286 ? -21.717 62.017 18.099 1 108.37 245 GLY A C 1
ATOM 2936 O O . GLY A 1 286 ? -21.844 61.627 19.263 1 108.5 245 GLY A O 1
ATOM 2940 N N . LEU A 1 287 ? -21.484 61.189 17.065 1 105.42 246 LEU A N 1
ATOM 2941 C CA . LEU A 1 287 ? -21.4 59.74 17.22 1 102.81 246 LEU A CA 1
ATOM 2942 C C . LEU A 1 287 ? -20.148 59.306 17.966 1 100.62 246 LEU A C 1
ATOM 2943 O O . LEU A 1 287 ? -19.057 59.797 17.7 1 100.54 246 LEU A O 1
ATOM 2959 N N . VAL A 1 288 ? -20.327 58.375 18.903 1 98.75 247 VAL A N 1
ATOM 2960 C CA . VAL A 1 288 ? -19.264 57.808 19.716 1 97.61 247 VAL A CA 1
ATOM 2961 C C . VAL A 1 288 ? -19.361 56.292 19.563 1 95.54 247 VAL A C 1
ATOM 2962 O O . VAL A 1 288 ? -20.459 55.732 19.573 1 95.53 247 VAL A O 1
ATOM 2975 N N . PHE A 1 289 ? -18.213 55.636 19.39 1 93.67 248 PHE A N 1
ATOM 2976 C CA . PHE A 1 289 ? -18.127 54.208 19.129 1 91.82 248 PHE A CA 1
ATOM 2977 C C . PHE A 1 289 ? -17.279 53.472 20.145 1 90.03 248 PHE A C 1
ATOM 2978 O O . PHE A 1 289 ? -16.317 54.012 20.677 1 90.68 248 PHE A O 1
ATOM 2995 N N . ALA A 1 290 ? -17.615 52.212 20.374 1 87.8 249 ALA A N 1
ATOM 2996 C CA . ALA A 1 290 ? -16.862 51.332 21.261 1 86.44 249 ALA A CA 1
ATOM 2997 C C . ALA A 1 290 ? -17.13 49.878 20.876 1 84.43 249 ALA A C 1
ATOM 2998 O O . ALA A 1 290 ? -18.152 49.585 20.266 1 84.6 249 ALA A O 1
ATOM 3005 N N . LEU A 1 291 ? -16.2 48.979 21.198 1 82.58 250 LEU A N 1
ATOM 3006 C CA . LEU A 1 291 ? -16.373 47.551 20.946 1 80.8 250 LEU A CA 1
ATOM 3007 C C . LEU A 1 291 ? -16.858 46.876 22.219 1 79.96 250 LEU A C 1
ATOM 3008 O O . LEU A 1 291 ? -16.5 47.279 23.33 1 80.71 250 LEU A O 1
ATOM 3024 N N . GLY A 1 292 ? -17.65 45.84 22.039 1 78.36 251 GLY A N 1
ATOM 3025 C CA . GLY A 1 292 ? -18.145 44.988 23.113 1 77.31 251 GLY A CA 1
ATOM 3026 C C . GLY A 1 292 ? -17.995 43.533 22.714 1 76.09 251 GLY A C 1
ATOM 3027 O O . GLY A 1 292 ? -17.353 43.215 21.709 1 76.15 251 GLY A O 1
ATOM 3031 N N . GLY A 1 293 ? -18.609 42.654 23.48 1 75.18 252 GLY A N 1
ATOM 3032 C CA . GLY A 1 293 ? -18.562 41.223 23.221 1 74.96 252 GLY A CA 1
ATOM 3033 C C . GLY A 1 293 ? -19.926 40.595 23.041 1 74.66 252 GLY A C 1
ATOM 3034 O O . GLY A 1 293 ? -20.068 39.388 23.265 1 74.74 252 GLY A O 1
ATOM 3038 N N . ILE A 1 294 ? -20.931 41.375 22.596 1 74.22 253 ILE A N 1
ATOM 3039 C CA . ILE A 1 294 ? -22.282 40.839 22.416 1 75.07 253 ILE A CA 1
ATOM 3040 C C . ILE A 1 294 ? -22.263 39.884 21.214 1 75.85 253 ILE A C 1
ATOM 3041 O O . ILE A 1 294 ? -22.113 40.327 20.076 1 76.2 253 ILE A O 1
ATOM 3057 N N . GLY A 1 295 ? -22.37 38.591 21.486 1 76.19 254 GLY A N 1
ATOM 3058 C CA . GLY A 1 295 ? -22.312 37.549 20.468 1 77.39 254 GLY A CA 1
ATOM 3059 C C . GLY A 1 295 ? -20.909 37.195 19.989 1 78.03 254 GLY A C 1
ATOM 3060 O O . GLY A 1 295 ? -20.766 36.406 19.058 1 79.38 254 GLY A O 1
ATOM 3064 N N . GLY A 1 296 ? -19.878 37.749 20.62 1 77.32 255 GLY A N 1
ATOM 3065 C CA . GLY A 1 296 ? -18.486 37.542 20.245 1 78 255 GLY A CA 1
ATOM 3066 C C . GLY A 1 296 ? -17.813 38.892 20.15 1 78.63 255 GLY A C 1
ATOM 3067 O O . GLY A 1 296 ? -17.09 39.294 21.06 1 79.31 255 GLY A O 1
ATOM 3071 N N . THR A 1 297 ? -18.087 39.612 19.061 1 78.12 256 THR A N 1
ATOM 3072 C CA . THR A 1 297 ? -17.598 40.967 18.805 1 78.06 256 THR A CA 1
ATOM 3073 C C . THR A 1 297 ? -18.824 41.81 18.451 1 78.35 256 THR A C 1
ATOM 3074 O O . THR A 1 297 ? -19.674 41.353 17.685 1 78.55 256 THR A O 1
ATOM 3085 N N . SER A 1 298 ? -18.928 43.024 19.004 1 78.18 257 SER A N 1
ATOM 3086 C CA . SER A 1 298 ? -20.057 43.902 18.708 1 78.74 257 SER A CA 1
ATOM 3087 C C . SER A 1 298 ? -19.641 45.378 18.69 1 79.56 257 SER A C 1
ATOM 3088 O O . SER A 1 298 ? -18.679 45.767 19.343 1 79.39 257 SER A O 1
ATOM 3096 N N . LEU A 1 299 ? -20.34 46.182 17.899 1 80.47 258 LEU A N 1
ATOM 3097 C CA . LEU A 1 299 ? -20.081 47.612 17.808 1 81.85 258 LEU A CA 1
ATOM 3098 C C . LEU A 1 299 ? -21.197 48.335 18.571 1 83.24 258 LEU A C 1
ATOM 3099 O O . LEU A 1 299 ? -22.365 48.01 18.407 1 82.91 258 LEU A O 1
ATOM 3115 N N . HIS A 1 300 ? -20.834 49.293 19.412 1 84.72 259 HIS A N 1
ATOM 3116 C CA . HIS A 1 300 ? -21.781 50.061 20.203 1 87.11 259 HIS A CA 1
ATOM 3117 C C . HIS A 1 300 ? -21.661 51.516 19.752 1 89.6 259 HIS A C 1
ATOM 3118 O O . HIS A 1 300 ? -20.552 52.037 19.701 1 89.43 259 HIS A O 1
ATOM 3132 N N . ILE A 1 301 ? -22.785 52.135 19.345 1 91.98 260 ILE A N 1
ATOM 3133 C CA . ILE A 1 301 ? -22.822 53.516 18.85 1 95.15 260 ILE A CA 1
ATOM 3134 C C . ILE A 1 301 ? -23.756 54.333 19.738 1 99.21 260 ILE A C 1
ATOM 3135 O O . ILE A 1 301 ? -24.846 53.876 20.048 1 99.45 260 ILE A O 1
ATOM 3151 N N . ARG A 1 302 ? -23.36 55.556 20.092 1 102.48 261 ARG A N 1
ATOM 3152 C CA . ARG A 1 302 ? -24.188 56.467 20.877 1 106.33 261 ARG A CA 1
ATOM 3153 C C . ARG A 1 302 ? -24.074 57.842 20.233 1 109.94 261 ARG A C 1
ATOM 3154 O O . ARG A 1 302 ? -22.961 58.297 19.993 1 109.88 261 ARG A O 1
ATOM 3175 N N . SER A 1 303 ? -25.206 58.506 19.95 1 113.02 262 SER A N 1
ATOM 3176 C CA . SER A 1 303 ? -25.193 59.851 19.377 1 116.59 262 SER A CA 1
ATOM 3177 C C . SER A 1 303 ? -25.316 60.865 20.512 1 120.54 262 SER A C 1
ATOM 3178 O O . SER A 1 303 ? -26.399 61.041 21.064 1 121.2 262 SER A O 1
ATOM 3186 N N . THR A 1 304 ? -24.208 61.513 20.879 1 123.24 263 THR A N 1
ATOM 3187 C CA . THR A 1 304 ? -24.194 62.515 21.948 1 126.65 263 THR A CA 1
ATOM 3188 C C . THR A 1 304 ? -24.762 63.875 21.492 1 130.29 263 THR A C 1
ATOM 3189 O O . THR A 1 304 ? -25.34 64.599 22.303 1 131.27 263 THR A O 1
ATOM 3200 N N . GLY A 1 305 ? -24.607 64.204 20.213 1 132.33 264 GLY A N 1
ATOM 3201 C CA . GLY A 1 305 ? -25.094 65.458 19.645 1 135.46 264 GLY A CA 1
ATOM 3202 C C . GLY A 1 305 ? -26.56 65.445 19.244 1 138.19 264 GLY A C 1
ATOM 3203 O O . GLY A 1 305 ? -27.36 64.722 19.838 1 138.04 264 GLY A O 1
ATOM 3207 N N . LYS A 1 306 ? -26.922 66.257 18.236 1 140.63 265 LYS A N 1
ATOM 3208 C CA . LYS A 1 306 ? -28.299 66.387 17.742 1 143.23 265 LYS A CA 1
ATOM 3209 C C . LYS A 1 306 ? -28.571 65.508 16.505 1 145.15 265 LYS A C 1
ATOM 3210 O O . LYS A 1 306 ? -27.7 65.378 15.657 1 144.9 265 LYS A O 1
ATOM 3214 N N . MET A 1 307 ? -29.807 64.988 16.346 1 147.14 266 MET A N 1
ATOM 3215 C CA . MET A 1 307 ? -30.209 64.19 15.172 1 149.41 266 MET A CA 1
ATOM 3216 C C . MET A 1 307 ? -31.482 64.768 14.556 1 152.69 266 MET A C 1
ATOM 3217 O O . MET A 1 307 ? -32.37 65.195 15.298 1 153.46 266 MET A O 1
ATOM 3231 N N . SER A 1 308 ? -31.6 64.74 13.209 1 154.52 267 SER A N 1
ATOM 3232 C CA . SER A 1 308 ? -32.781 65.278 12.516 1 157.39 267 SER A CA 1
ATOM 3233 C C . SER A 1 308 ? -33.844 64.202 12.257 1 159.42 267 SER A C 1
ATOM 3234 O O . SER A 1 308 ? -33.958 63.7 11.138 1 159.74 267 SER A O 1
ATOM 3242 N N . LYS A 1 309 ? -34.631 63.874 13.301 1 160.66 268 LYS A N 1
ATOM 3243 C CA . LYS A 1 309 ? -35.736 62.91 13.257 1 162.34 268 LYS A CA 1
ATOM 3244 C C . LYS A 1 309 ? -35.404 61.623 12.492 1 163.3 268 LYS A C 1
ATOM 3245 O O . LYS A 1 309 ? -36.026 61.328 11.468 1 163.7 268 LYS A O 1
ATOM 3249 N N . THR A 1 310 ? -34.411 60.869 12.983 1 163.63 269 THR A N 1
ATOM 3250 C CA . THR A 1 310 ? -34.001 59.619 12.342 1 164.69 269 THR A CA 1
ATOM 3251 C C . THR A 1 310 ? -35.088 58.56 12.523 1 166.34 269 THR A C 1
ATOM 3252 O O . THR A 1 310 ? -35.433 57.885 11.555 1 166.86 269 THR A O 1
ATOM 3263 N N . LEU A 1 311 ? -35.584 58.371 13.767 1 167.03 270 LEU A N 1
ATOM 3264 C CA . LEU A 1 311 ? -36.618 57.384 14.113 1 168.46 270 LEU A CA 1
ATOM 3265 C C . LEU A 1 311 ? -36.115 55.932 14.114 1 168.16 270 LEU A C 1
ATOM 3266 O O . LEU A 1 311 ? -36.659 55.122 14.863 1 168.2 270 LEU A O 1
ATOM 3282 N N . HIS A 1 312 ? -35.095 55.593 13.295 1 167.84 271 HIS A N 1
ATOM 3283 C CA . HIS A 1 312 ? -34.519 54.251 13.268 1 167.91 271 HIS A CA 1
ATOM 3284 C C . HIS A 1 312 ? -33.596 54.148 14.489 1 167.16 271 HIS A C 1
ATOM 3285 O O . HIS A 1 312 ? -33.739 53.23 15.293 1 167.01 271 HIS A O 1
ATOM 3299 N N . ALA A 1 313 ? -32.682 55.125 14.647 1 166.67 272 ALA A N 1
ATOM 3300 C CA . ALA A 1 313 ? -31.748 55.177 15.763 1 166.41 272 ALA A CA 1
ATOM 3301 C C . ALA A 1 313 ? -32.417 55.803 16.98 1 166.74 272 ALA A C 1
ATOM 3302 O O . ALA A 1 313 ? -31.827 55.843 18.057 1 166.49 272 ALA A O 1
ATOM 3309 N N . LYS A 1 319 ? -30.588 55.282 24.196 1 109.53 278 LYS A N 1
ATOM 3310 C CA . LYS A 1 319 ? -29.866 56.123 23.235 1 109.36 278 LYS A CA 1
ATOM 3311 C C . LYS A 1 319 ? -28.661 55.423 22.575 1 107.85 278 LYS A C 1
ATOM 3312 O O . LYS A 1 319 ? -28.153 55.946 21.576 1 108.02 278 LYS A O 1
ATOM 3315 N N . THR A 1 320 ? -28.194 54.262 23.123 1 106.51 279 THR A N 1
ATOM 3316 C CA . THR A 1 320 ? -27.039 53.513 22.573 1 105.41 279 THR A CA 1
ATOM 3317 C C . THR A 1 320 ? -27.471 52.243 21.826 1 102.85 279 THR A C 1
ATOM 3318 O O . THR A 1 320 ? -28.136 51.38 22.402 1 103.27 279 THR A O 1
ATOM 3329 N N . LEU A 1 321 ? -27.021 52.099 20.583 1 100.15 280 LEU A N 1
ATOM 3330 C CA . LEU A 1 321 ? -27.347 50.959 19.743 1 98.2 280 LEU A CA 1
ATOM 3331 C C . LEU A 1 321 ? -26.213 49.951 19.723 1 95.56 280 LEU A C 1
ATOM 3332 O O . LEU A 1 321 ? -25.046 50.32 19.605 1 95.5 280 LEU A O 1
ATOM 3348 N N . CYS A 1 322 ? -26.573 48.67 19.775 1 93.15 281 CYS A N 1
ATOM 3349 C CA . CYS A 1 322 ? -25.648 47.559 19.693 1 90.77 281 CYS A CA 1
ATOM 3350 C C . CYS A 1 322 ? -25.801 46.913 18.32 1 88.47 281 CYS A C 1
ATOM 3351 O O . CYS A 1 322 ? -26.915 46.659 17.873 1 88.56 281 CYS A O 1
ATOM 3359 N N . TYR A 1 323 ? -24.683 46.644 17.662 1 86.36 282 TYR A N 1
ATOM 3360 C CA . TYR A 1 323 ? -24.637 46.019 16.355 1 84.69 282 TYR A CA 1
ATOM 3361 C C . TYR A 1 323 ? -23.741 44.792 16.475 1 82.44 282 TYR A C 1
ATOM 3362 O O . TYR A 1 323 ? -22.54 44.907 16.27 1 82.43 282 TYR A O 1
ATOM 3380 N N . PRO A 1 324 ? -24.281 43.616 16.845 1 80.76 283 PRO A N 1
ATOM 3381 C CA . PRO A 1 324 ? -23.427 42.424 16.956 1 79.67 283 PRO A CA 1
ATOM 3382 C C . PRO A 1 324 ? -22.916 41.943 15.599 1 78.68 283 PRO A C 1
ATOM 3383 O O . PRO A 1 324 ? -23.689 41.828 14.643 1 78.61 283 PRO A O 1
ATOM 3394 N N . LEU A 1 325 ? -21.617 41.647 15.517 1 77.69 284 LEU A N 1
ATOM 3395 C CA . LEU A 1 325 ? -21.023 41.12 14.286 1 77.42 284 LEU A CA 1
ATOM 3396 C C . LEU A 1 325 ? -21.62 39.73 13.917 1 77.26 284 LEU A C 1
ATOM 3397 O O . LEU A 1 325 ? -21.545 39.323 12.77 1 77.65 284 LEU A O 1
ATOM 3413 N N . MET A 1 326 ? -22.255 39.044 14.885 1 76.71 285 MET A N 1
ATOM 3414 C CA . MET A 1 326 ? -22.957 37.766 14.715 1 76.6 285 MET A CA 1
ATOM 3415 C C . MET A 1 326 ? -24.069 37.919 13.655 1 77.85 285 MET A C 1
ATOM 3416 O O . MET A 1 326 ? -24.347 36.968 12.927 1 77.95 285 MET A O 1
ATOM 3430 N N . ASP A 1 327 ? -24.709 39.108 13.578 1 78.44 286 ASP A N 1
ATOM 3431 C CA . ASP A 1 327 ? -25.762 39.396 12.617 1 78.99 286 ASP A CA 1
ATOM 3432 C C . ASP A 1 327 ? -25.2 39.968 11.323 1 78.86 286 ASP A C 1
ATOM 3433 O O . ASP A 1 327 ? -25.735 39.666 10.265 1 80.07 286 ASP A O 1
ATOM 3442 N N . ILE A 1 328 ? -24.149 40.804 11.393 1 77.06 287 ILE A N 1
ATOM 3443 C CA . ILE A 1 328 ? -23.574 41.455 10.218 1 75.3 287 ILE A CA 1
ATOM 3444 C C . ILE A 1 328 ? -22.81 40.485 9.321 1 75.47 287 ILE A C 1
ATOM 3445 O O . ILE A 1 328 ? -22.979 40.496 8.102 1 75.32 287 ILE A O 1
ATOM 3461 N N . ASN A 1 329 ? -21.901 39.724 9.912 1 75.38 288 ASN A N 1
ATOM 3462 C CA . ASN A 1 329 ? -21.101 38.763 9.17 1 75.04 288 ASN A CA 1
ATOM 3463 C C . ASN A 1 329 ? -20.736 37.645 10.131 1 74.87 288 ASN A C 1
ATOM 3464 O O . ASN A 1 329 ? -19.73 37.747 10.828 1 75.33 288 ASN A O 1
ATOM 3475 N N . GLU A 1 330 ? -21.619 36.644 10.253 1 74.11 289 GLU A N 1
ATOM 3476 C CA . GLU A 1 330 ? -21.44 35.53 11.185 1 74.21 289 GLU A CA 1
ATOM 3477 C C . GLU A 1 330 ? -20.099 34.808 11.018 1 74.21 289 GLU A C 1
ATOM 3478 O O . GLU A 1 330 ? -19.532 34.356 12.004 1 74.09 289 GLU A O 1
ATOM 3490 N N . ASP A 1 331 ? -19.604 34.682 9.78 1 74.4 290 ASP A N 1
ATOM 3491 C CA . ASP A 1 331 ? -18.335 34.012 9.507 1 75.1 290 ASP A CA 1
ATOM 3492 C C . ASP A 1 331 ? -17.147 34.771 10.102 1 73.85 290 ASP A C 1
ATOM 3493 O O . ASP A 1 331 ? -16.308 34.168 10.77 1 73.12 290 ASP A O 1
ATOM 3503 N N . LEU A 1 332 ? -17.097 36.096 9.883 1 73.41 291 LEU A N 1
ATOM 3504 C CA . LEU A 1 332 ? -16.044 36.939 10.432 1 73.75 291 LEU A CA 1
ATOM 3505 C C . LEU A 1 332 ? -16.141 36.964 11.954 1 74.69 291 LEU A C 1
ATOM 3506 O O . LEU A 1 332 ? -15.117 36.911 12.633 1 75.53 291 LEU A O 1
ATOM 3522 N N . ASN A 1 333 ? -17.366 37.013 12.503 1 74.09 292 ASN A N 1
ATOM 3523 C CA . ASN A 1 333 ? -17.576 36.972 13.941 1 73.84 292 ASN A CA 1
ATOM 3524 C C . ASN A 1 333 ? -16.966 35.694 14.561 1 74.16 292 ASN A C 1
ATOM 3525 O O . ASN A 1 333 ? -16.325 35.783 15.607 1 74.85 292 ASN A O 1
ATOM 3536 N N . ARG A 1 334 ? -17.128 34.53 13.913 1 73.87 293 ARG A N 1
ATOM 3537 C CA . ARG A 1 334 ? -16.521 33.277 14.385 1 74.55 293 ARG A CA 1
ATOM 3538 C C . ARG A 1 334 ? -15.012 33.337 14.321 1 76.31 293 ARG A C 1
ATOM 3539 O O . ARG A 1 334 ? -14.345 32.791 15.189 1 77.19 293 ARG A O 1
ATOM 3560 N N . LEU A 1 335 ? -14.472 33.968 13.281 1 77.3 294 LEU A N 1
ATOM 3561 C CA . LEU A 1 335 ? -13.032 34.117 13.1 1 79.06 294 LEU A CA 1
ATOM 3562 C C . LEU A 1 335 ? -12.425 34.973 14.228 1 79.72 294 LEU A C 1
ATOM 3563 O O . LEU A 1 335 ? -11.324 34.668 14.702 1 79.72 294 LEU A O 1
ATOM 3579 N N . LEU A 1 336 ? -13.161 36.013 14.69 1 79.77 295 LEU A N 1
ATOM 3580 C CA . LEU A 1 336 ? -12.711 36.891 15.776 1 79.96 295 LEU A CA 1
ATOM 3581 C C . LEU A 1 336 ? -13.141 36.421 17.171 1 80.83 295 LEU A C 1
ATOM 3582 O O . LEU A 1 336 ? -13.018 37.2 18.113 1 81.54 295 LEU A O 1
ATOM 3598 N N . TRP A 1 337 ? -13.647 35.189 17.324 1 80.71 296 TRP A N 1
ATOM 3599 C CA . TRP A 1 337 ? -14.158 34.723 18.614 1 81.25 296 TRP A CA 1
ATOM 3600 C C . TRP A 1 337 ? -13.225 34.874 19.814 1 84.75 296 TRP A C 1
ATOM 3601 O O . TRP A 1 337 ? -13.699 35.23 20.91 1 85.52 296 TRP A O 1
ATOM 3622 N N . ARG A 1 338 ? -11.937 34.541 19.656 1 86.74 297 ARG A N 1
ATOM 3623 C CA . ARG A 1 338 ? -11.014 34.571 20.798 1 89.58 297 ARG A CA 1
ATOM 3624 C C . ARG A 1 338 ? -9.817 35.495 20.525 1 91.25 297 ARG A C 1
ATOM 3625 O O . ARG A 1 338 ? -8.675 35.141 20.807 1 92.6 297 ARG A O 1
ATOM 3646 N N . SER A 1 339 ? -10.093 36.705 20.041 1 91.04 298 SER A N 1
ATOM 3647 C CA . SER A 1 339 ? -9.054 37.664 19.696 1 92 298 SER A CA 1
ATOM 3648 C C . SER A 1 339 ? -9.363 39.064 20.232 1 92.63 298 SER A C 1
ATOM 3649 O O . SER A 1 339 ? -10.529 39.421 20.389 1 93.01 298 SER A O 1
ATOM 3657 N N . ARG A 1 340 ? -8.315 39.866 20.472 1 92.43 299 ARG A N 1
ATOM 3658 C CA . ARG A 1 340 ? -8.483 41.234 20.955 1 92.54 299 ARG A CA 1
ATOM 3659 C C . ARG A 1 340 ? -8.617 42.138 19.739 1 91.5 299 ARG A C 1
ATOM 3660 O O . ARG A 1 340 ? -7.78 42.061 18.862 1 91.71 299 ARG A O 1
ATOM 3664 N N . CYS A 1 341 ? -9.668 42.962 19.659 1 90.45 300 CYS A N 1
ATOM 3665 C CA . CYS A 1 341 ? -9.893 43.846 18.504 1 89.61 300 CYS A CA 1
ATOM 3666 C C . CYS A 1 341 ? -9.824 45.313 18.892 1 88.78 300 CYS A C 1
ATOM 3667 O O . CYS A 1 341 ? -10.01 45.669 20.049 1 88.98 300 CYS A O 1
ATOM 3675 N N . LYS A 1 342 ? -9.597 46.171 17.902 1 87.98 301 LYS A N 1
ATOM 3676 C CA . LYS A 1 342 ? -9.538 47.611 18.1 1 87.44 301 LYS A CA 1
ATOM 3677 C C . LYS A 1 342 ? -10.055 48.295 16.847 1 85.81 301 LYS A C 1
ATOM 3678 O O . LYS A 1 342 ? -9.668 47.902 15.761 1 85.61 301 LYS A O 1
ATOM 3697 N N . ILE A 1 343 ? -10.906 49.321 16.984 1 84.83 302 ILE A N 1
ATOM 3698 C CA . ILE A 1 343 ? -11.384 50.067 15.822 1 83.98 302 ILE A CA 1
ATOM 3699 C C . ILE A 1 343 ? -10.254 51.003 15.438 1 84.39 302 ILE A C 1
ATOM 3700 O O . ILE A 1 343 ? -9.83 51.805 16.269 1 84.68 302 ILE A O 1
ATOM 3716 N N . VAL A 1 344 ? -9.762 50.903 14.194 1 84.17 303 VAL A N 1
ATOM 3717 C CA . VAL A 1 344 ? -8.687 51.76 13.7 1 84.48 303 VAL A CA 1
ATOM 3718 C C . VAL A 1 344 ? -9.156 52.725 12.602 1 85.1 303 VAL A C 1
ATOM 3719 O O . VAL A 1 344 ? -8.38 53.604 12.219 1 86.04 303 VAL A O 1
ATOM 3732 N N . ARG A 1 345 ? -10.409 52.615 12.117 1 84.67 304 ARG A N 1
ATOM 3733 C CA . ARG A 1 345 ? -10.909 53.524 11.087 1 85.46 304 ARG A CA 1
ATOM 3734 C C . ARG A 1 345 ? -12.408 53.374 10.925 1 85.64 304 ARG A C 1
ATOM 3735 O O . ARG A 1 345 ? -12.912 52.266 10.945 1 85.02 304 ARG A O 1
ATOM 3756 N N . ILE A 1 346 ? -13.114 54.486 10.731 1 86.63 305 ILE A N 1
ATOM 3757 C CA . ILE A 1 346 ? -14.548 54.477 10.471 1 87.47 305 ILE A CA 1
ATOM 3758 C C . ILE A 1 346 ? -14.758 55.436 9.322 1 88.47 305 ILE A C 1
ATOM 3759 O O . ILE A 1 346 ? -14.319 56.585 9.385 1 89 305 ILE A O 1
ATOM 3775 N N . GLN A 1 347 ? -15.371 54.95 8.246 1 88.62 306 GLN A N 1
ATOM 3776 C CA . GLN A 1 347 ? -15.653 55.763 7.075 1 89.24 306 GLN A CA 1
ATOM 3777 C C . GLN A 1 347 ? -17.154 55.746 6.861 1 89.69 306 GLN A C 1
ATOM 3778 O O . GLN A 1 347 ? -17.796 54.718 7.058 1 89.2 306 GLN A O 1
ATOM 3792 N N . ALA A 1 348 ? -17.719 56.885 6.469 1 90.25 307 ALA A N 1
ATOM 3793 C CA . ALA A 1 348 ? -19.143 56.961 6.168 1 90.63 307 ALA A CA 1
ATOM 3794 C C . ALA A 1 348 ? -19.283 56.601 4.687 1 90.86 307 ALA A C 1
ATOM 3795 O O . ALA A 1 348 ? -18.463 57.022 3.879 1 91.31 307 ALA A O 1
ATOM 3802 N N . VAL A 1 349 ? -20.241 55.743 4.348 1 90.51 308 VAL A N 1
ATOM 3803 C CA . VAL A 1 349 ? -20.454 55.318 2.973 1 90.77 308 VAL A CA 1
ATOM 3804 C C . VAL A 1 349 ? -21.926 55.571 2.682 1 91.54 308 VAL A C 1
ATOM 3805 O O . VAL A 1 349 ? -22.793 54.882 3.223 1 91.46 308 VAL A O 1
ATOM 3818 N N . LEU A 1 350 ? -22.215 56.61 1.884 1 91.79 309 LEU A N 1
ATOM 3819 C CA . LEU A 1 350 ? -23.584 56.925 1.52 1 92.61 309 LEU A CA 1
ATOM 3820 C C . LEU A 1 350 ? -23.824 56.173 0.215 1 92.16 309 LEU A C 1
ATOM 3821 O O . LEU A 1 350 ? -23.007 56.257 -0.705 1 92.4 309 LEU A O 1
ATOM 3837 N N . GLN A 1 351 ? -24.881 55.368 0.165 1 91.33 310 GLN A N 1
ATOM 3838 C CA . GLN A 1 351 ? -25.159 54.541 -1.005 1 91.09 310 GLN A CA 1
ATOM 3839 C C . GLN A 1 351 ? -26.64 54.589 -1.365 1 91.27 310 GLN A C 1
ATOM 3840 O O . GLN A 1 351 ? -27.449 54.993 -0.538 1 91.31 310 GLN A O 1
ATOM 3854 N N . PRO A 1 352 ? -27.043 54.148 -2.57 1 91.31 311 PRO A N 1
ATOM 3855 C CA . PRO A 1 352 ? -28.478 54.052 -2.868 1 91.91 311 PRO A CA 1
ATOM 3856 C C . PRO A 1 352 ? -29.104 52.933 -2.016 1 93.17 311 PRO A C 1
ATOM 3857 O O . PRO A 1 352 ? -28.387 52.108 -1.436 1 93.15 311 PRO A O 1
ATOM 3868 N N . SER A 1 353 ? -30.431 52.917 -1.901 1 94.22 312 SER A N 1
ATOM 3869 C CA . SER A 1 353 ? -31.114 51.923 -1.071 1 95.17 312 SER A CA 1
ATOM 3870 C C . SER A 1 353 ? -31.595 50.721 -1.903 1 95.94 312 SER A C 1
ATOM 3871 O O . SER A 1 353 ? -31.163 49.605 -1.67 1 96.12 312 SER A O 1
ATOM 3879 N N . VAL A 1 354 ? -32.426 50.957 -2.899 1 96.62 313 VAL A N 1
ATOM 3880 C CA . VAL A 1 354 ? -33.02 49.893 -3.703 1 97.49 313 VAL A CA 1
ATOM 3881 C C . VAL A 1 354 ? -31.994 49.435 -4.815 1 97.86 313 VAL A C 1
ATOM 3882 O O . VAL A 1 354 ? -31.262 50.276 -5.333 1 97.97 313 VAL A O 1
ATOM 3895 N N . PRO A 1 355 ? -31.83 48.113 -5.104 1 97.87 314 PRO A N 1
ATOM 3896 C CA . PRO A 1 355 ? -30.781 47.684 -6.063 1 97.97 314 PRO A CA 1
ATOM 3897 C C . PRO A 1 355 ? -30.798 48.328 -7.45 1 98.66 314 PRO A C 1
ATOM 3898 O O . PRO A 1 355 ? -29.728 48.527 -8.019 1 98.76 314 PRO A O 1
ATOM 3909 N N . GLN A 1 356 ? -31.983 48.635 -8.009 1 99.09 315 GLN A N 1
ATOM 3910 C CA . GLN A 1 356 ? -32.063 49.262 -9.338 1 100.31 315 GLN A CA 1
ATOM 3911 C C . GLN A 1 356 ? -31.442 50.664 -9.413 1 100.89 315 GLN A C 1
ATOM 3912 O O . GLN A 1 356 ? -31.218 51.158 -10.511 1 102.03 315 GLN A O 1
ATOM 3926 N N . GLU A 1 357 ? -31.162 51.291 -8.269 1 99.98 316 GLU A N 1
ATOM 3927 C CA . GLU A 1 357 ? -30.552 52.609 -8.206 1 99.88 316 GLU A CA 1
ATOM 3928 C C . GLU A 1 357 ? -29.023 52.566 -8.046 1 99.22 316 GLU A C 1
ATOM 3929 O O . GLU A 1 357 ? -28.395 53.62 -8.113 1 99.68 316 GLU A O 1
ATOM 3941 N N . PHE A 1 358 ? -28.415 51.375 -7.847 1 97.92 317 PHE A N 1
ATOM 3942 C CA . PHE A 1 358 ? -26.953 51.232 -7.784 1 96.84 317 PHE A CA 1
ATOM 3943 C C . PHE A 1 358 ? -26.32 51.534 -9.155 1 98.04 317 PHE A C 1
ATOM 3944 O O . PHE A 1 358 ? -25.207 52.048 -9.215 1 98.22 317 PHE A O 1
ATOM 3961 N N . ARG A 1 359 ? -27.053 51.259 -10.24 1 98.74 318 ARG A N 1
ATOM 3962 C CA . ARG A 1 359 ? -26.654 51.559 -11.616 1 99.89 318 ARG A CA 1
ATOM 3963 C C . ARG A 1 359 ? -26.583 53.075 -11.85 1 101.81 318 ARG A C 1
ATOM 3964 O O . ARG A 1 359 ? -25.745 53.533 -12.629 1 102.05 318 ARG A O 1
ATOM 3985 N N . ILE A 1 360 ? -27.497 53.839 -11.218 1 103.05 319 ILE A N 1
ATOM 3986 C CA . ILE A 1 360 ? -27.637 55.282 -11.402 1 104.94 319 ILE A CA 1
ATOM 3987 C C . ILE A 1 360 ? -26.74 56.103 -10.476 1 106.07 319 ILE A C 1
ATOM 3988 O O . ILE A 1 360 ? -26.149 57.086 -10.92 1 106.98 319 ILE A O 1
ATOM 4004 N N . TYR A 1 361 ? -26.702 55.756 -9.188 1 105.74 320 TYR A N 1
ATOM 4005 C CA . TYR A 1 361 ? -25.992 56.535 -8.184 1 106.1 320 TYR A CA 1
ATOM 4006 C C . TYR A 1 361 ? -24.779 55.803 -7.648 1 105.66 320 TYR A C 1
ATOM 4007 O O . TYR A 1 361 ? -24.849 54.62 -7.319 1 105.65 320 TYR A O 1
ATOM 4025 N N . ASP A 1 362 ? -23.67 56.523 -7.531 1 105.1 321 ASP A N 1
ATOM 4026 C CA . ASP A 1 362 ? -22.427 55.97 -7.023 1 104.45 321 ASP A CA 1
ATOM 4027 C C . ASP A 1 362 ? -22.343 56.124 -5.49 1 102.77 321 ASP A C 1
ATOM 4028 O O . ASP A 1 362 ? -23.118 56.869 -4.877 1 103.18 321 ASP A O 1
ATOM 4037 N N . ASP A 1 363 ? -21.394 55.418 -4.874 1 100.84 322 ASP A N 1
ATOM 4038 C CA . ASP A 1 363 ? -21.158 55.532 -3.442 1 99.48 322 ASP A CA 1
ATOM 4039 C C . ASP A 1 363 ? -20.365 56.806 -3.182 1 98.57 322 ASP A C 1
ATOM 4040 O O . ASP A 1 363 ? -19.547 57.21 -4.012 1 98.82 322 ASP A O 1
ATOM 4049 N N . VAL A 1 364 ? -20.58 57.415 -2.016 1 97.36 323 VAL A N 1
ATOM 4050 C CA . VAL A 1 364 ? -19.835 58.585 -1.581 1 96.96 323 VAL A CA 1
ATOM 4051 C C . VAL A 1 364 ? -19.199 58.194 -0.25 1 96.99 323 VAL A C 1
ATOM 4052 O O . VAL A 1 364 ? -19.907 57.915 0.716 1 96.74 323 VAL A O 1
ATOM 4065 N N . ILE A 1 365 ? -17.87 58.104 -0.226 1 97.22 324 ILE A N 1
ATOM 4066 C CA . ILE A 1 365 ? -17.126 57.732 0.966 1 97.7 324 ILE A CA 1
ATOM 4067 C C . ILE A 1 365 ? -16.623 59.007 1.639 1 99.53 324 ILE A C 1
ATOM 4068 O O . ILE A 1 365 ? -15.989 59.833 0.993 1 99.98 324 ILE A O 1
ATOM 4084 N N . ILE A 1 366 ? -16.907 59.157 2.941 1 100.49 325 ILE A N 1
ATOM 4085 C CA . ILE A 1 366 ? -16.495 60.293 3.76 1 102.24 325 ILE A CA 1
ATOM 4086 C C . ILE A 1 366 ? -15.486 59.791 4.801 1 103.87 325 ILE A C 1
ATOM 4087 O O . ILE A 1 366 ? -15.812 58.9 5.584 1 103.8 325 ILE A O 1
ATOM 4103 N N . ASN A 1 367 ? -14.276 60.37 4.819 1 105.29 326 ASN A N 1
ATOM 4104 C CA . ASN A 1 367 ? -13.219 60.018 5.771 1 106.77 326 ASN A CA 1
ATOM 4105 C C . ASN A 1 367 ? -13.246 61.011 6.928 1 109.33 326 ASN A C 1
ATOM 4106 O O . ASN A 1 367 ? -13.442 62.201 6.703 1 109.25 326 ASN A O 1
ATOM 4117 N N . ASP A 1 368 ? -13.092 60.525 8.169 1 111.54 327 ASP A N 1
ATOM 4118 C CA . ASP A 1 368 ? -13.165 61.3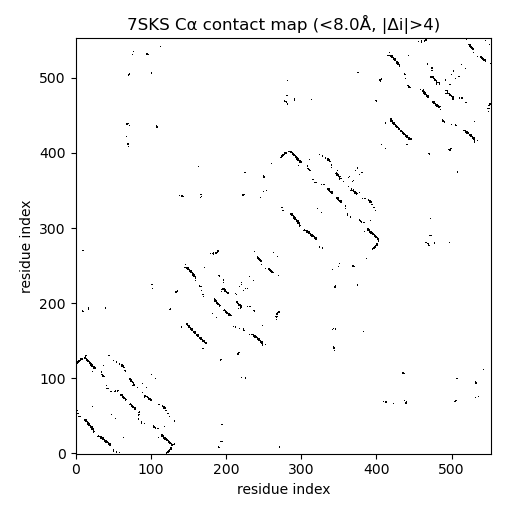94 9.342 1 114.24 327 ASP A CA 1
ATOM 4119 C C . ASP A 1 368 ? -11.973 62.344 9.452 1 116.87 327 ASP A C 1
ATOM 4120 O O . ASP A 1 368 ? -10.911 61.949 9.93 1 117.21 327 ASP A O 1
ATOM 4129 N N . ASP A 1 369 ? -12.187 63.612 9.066 1 118.48 328 ASP A N 1
ATOM 4130 C CA . ASP A 1 369 ? -11.203 64.687 9.182 1 120.73 328 ASP A CA 1
ATOM 4131 C C . ASP A 1 369 ? -11.772 65.919 9.922 1 122.58 328 ASP A C 1
ATOM 4132 O O . ASP A 1 369 ? -11.079 66.937 9.988 1 123.45 328 ASP A O 1
ATOM 4141 N N . GLN A 1 370 ? -13.011 65.845 10.474 1 122.99 329 GLN A N 1
ATOM 4142 C CA . GLN A 1 370 ? -13.628 66.956 11.2 1 124.2 329 GLN A CA 1
ATOM 4143 C C . GLN A 1 370 ? -14.271 66.475 12.509 1 124.12 329 GLN A C 1
ATOM 4144 O O . GLN A 1 370 ? -15.269 67.051 12.941 1 124.94 329 GLN A O 1
ATOM 4158 N N . GLY A 1 371 ? -13.689 65.464 13.155 1 122.66 330 GLY A N 1
ATOM 4159 C CA . GLY A 1 371 ? -14.226 64.954 14.408 1 121.64 330 GLY A CA 1
ATOM 4160 C C . GLY A 1 371 ? -15.629 64.404 14.27 1 120.43 330 GLY A C 1
ATOM 4161 O O . GLY A 1 371 ? -16.476 64.615 15.144 1 120.77 330 GLY A O 1
ATOM 4165 N N . LEU A 1 372 ? -15.881 63.705 13.16 1 118.9 331 LEU A N 1
ATOM 4166 C CA . LEU A 1 372 ? -17.161 63.068 12.878 1 117.67 331 LEU A CA 1
ATOM 4167 C C . LEU A 1 372 ? -17.434 61.943 13.866 1 116.16 331 LEU A C 1
ATOM 4168 O O . LEU A 1 372 ? -18.54 61.86 14.398 1 116.15 331 LEU A O 1
ATOM 4184 N N . PHE A 1 373 ? -16.44 61.063 14.084 1 114.86 332 PHE A N 1
ATOM 4185 C CA . PHE A 1 373 ? -16.576 59.863 14.913 1 113.98 332 PHE A CA 1
ATOM 4186 C C . PHE A 1 373 ? -15.535 59.83 16.031 1 114.77 332 PHE A C 1
ATOM 4187 O O . PHE A 1 373 ? -14.364 60.112 15.783 1 115.4 332 PHE A O 1
ATOM 4204 N N . LYS A 1 374 ? -15.957 59.487 17.253 1 114.62 333 LYS A N 1
ATOM 4205 C CA . LYS A 1 374 ? -15.057 59.377 18.396 1 115.22 333 LYS A CA 1
ATOM 4206 C C . LYS A 1 374 ? -14.987 57.903 18.787 1 115.58 333 LYS A C 1
ATOM 4207 O O . LYS A 1 374 ? -16.025 57.279 18.946 1 115.33 333 LYS A O 1
ATOM 4226 N N . VAL A 1 375 ? -13.777 57.352 18.941 1 115.82 334 VAL A N 1
ATOM 4227 C CA . VAL A 1 375 ? -13.578 55.949 19.302 1 116.27 334 VAL A CA 1
ATOM 4228 C C . VAL A 1 375 ? -13.037 55.885 20.726 1 117.29 334 VAL A C 1
ATOM 4229 O O . VAL A 1 375 ? -12.009 56.498 21.01 1 117.73 334 VAL A O 1
ATOM 4242 N N . LEU A 1 376 ? -13.719 55.143 21.618 1 117.58 335 LEU A N 1
ATOM 4243 C CA . LEU A 1 376 ? -13.297 54.997 23.013 1 118.44 335 LEU A CA 1
ATOM 4244 C C . LEU A 1 376 ? -12.505 53.703 23.175 1 119.08 335 LEU A C 1
ATOM 4245 O O . LEU A 1 376 ? -13.102 52.632 23.296 1 119.33 335 LEU A O 1
ATOM 4249 N N . VAL B 1 73 ? -10.271 28.244 -16.964 1 110.58 32 VAL B N 1
ATOM 4250 C CA . VAL B 1 73 ? -11.039 28.139 -18.205 1 111.28 32 VAL B CA 1
ATOM 4251 C C . VAL B 1 73 ? -12.536 28.009 -17.854 1 110.84 32 VAL B C 1
ATOM 4252 O O . VAL B 1 73 ? -12.855 27.167 -17.005 1 111.44 32 VAL B O 1
ATOM 4264 N N . PRO B 1 74 ? -13.478 28.775 -18.467 1 109.53 33 PRO B N 1
ATOM 4265 C CA . PRO B 1 74 ? -14.891 28.609 -18.088 1 108.48 33 PRO B CA 1
ATOM 4266 C C . PRO B 1 74 ? -15.479 27.259 -18.481 1 107.58 33 PRO B C 1
ATOM 4267 O O . PRO B 1 74 ? -15.146 26.738 -19.536 1 108.33 33 PRO B O 1
ATOM 4278 N N . GLN B 1 75 ? -16.341 26.696 -17.626 1 106.2 34 GLN B N 1
ATOM 4279 C CA . GLN B 1 75 ? -17.001 25.41 -17.855 1 105.74 34 GLN B CA 1
ATOM 4280 C C . GLN B 1 75 ? -18.497 25.524 -17.518 1 103.84 34 GLN B C 1
ATOM 4281 O O . GLN B 1 75 ? -18.897 26.398 -16.757 1 103.64 34 GLN B O 1
ATOM 4295 N N . VAL B 1 76 ? -19.317 24.64 -18.094 1 102.43 35 VAL B N 1
ATOM 4296 C CA . VAL B 1 76 ? -20.759 24.6 -17.847 1 101.45 35 VAL B CA 1
ATOM 4297 C C . VAL B 1 76 ? -21.169 23.175 -17.486 1 100.78 35 VAL B C 1
ATOM 4298 O O . VAL B 1 76 ? -20.626 22.216 -18.024 1 100.94 35 VAL B O 1
ATOM 4311 N N . ARG B 1 77 ? -22.108 23.047 -16.55 1 99.93 36 ARG B N 1
ATOM 4312 C CA . ARG B 1 77 ? -22.62 21.769 -16.089 1 99.81 36 ARG B CA 1
ATOM 4313 C C . ARG B 1 77 ? -24.141 21.829 -16.142 1 98.7 36 ARG B C 1
ATOM 4314 O O . ARG B 1 77 ? -24.723 22.833 -15.749 1 98.59 36 ARG B O 1
ATOM 4335 N N . VAL B 1 78 ? -24.778 20.766 -16.647 1 98.11 37 VAL B N 1
ATOM 4336 C CA . VAL B 1 78 ? -26.232 20.645 -16.692 1 98.12 37 VAL B CA 1
ATOM 4337 C C . VAL B 1 78 ? -26.577 19.523 -15.718 1 98.44 37 VAL B C 1
ATOM 4338 O O . VAL B 1 78 ? -25.974 18.45 -15.754 1 98.51 37 VAL B O 1
ATOM 4351 N N . ILE B 1 79 ? -27.515 19.796 -14.822 1 98.51 38 ILE B N 1
ATOM 4352 C CA . ILE B 1 79 ? -27.958 18.872 -13.797 1 99.36 38 ILE B CA 1
ATOM 4353 C C . ILE B 1 79 ? -29.436 18.632 -14.038 1 101.07 38 ILE B C 1
ATOM 4354 O O . ILE B 1 79 ? -30.179 19.594 -14.226 1 100.56 38 ILE B O 1
ATOM 4370 N N . ASP B 1 80 ? -29.87 17.368 -14.042 1 102.9 39 ASP B N 1
ATOM 4371 C CA . ASP B 1 80 ? -31.283 17.054 -14.199 1 105.37 39 ASP B CA 1
ATOM 4372 C C . ASP B 1 80 ? -31.731 16.2 -13.007 1 107.25 39 ASP B C 1
ATOM 4373 O O . ASP B 1 80 ? -31.452 15.002 -12.99 1 107.85 39 ASP B O 1
ATOM 4382 N N . PRO B 1 81 ? -32.42 16.775 -11.996 1 107.97 40 PRO B N 1
ATOM 4383 C CA . PRO B 1 81 ? -32.89 15.943 -10.869 1 109.26 40 PRO B CA 1
ATOM 4384 C C . PRO B 1 81 ? -33.768 14.765 -11.335 1 111.59 40 PRO B C 1
ATOM 4385 O O . PRO B 1 81 ? -33.575 13.631 -10.895 1 112.08 40 PRO B O 1
ATOM 4396 N N . GLY B 1 82 ? -34.667 15.034 -12.28 1 112.71 41 GLY B N 1
ATOM 4397 C CA . GLY B 1 82 ? -35.508 14.013 -12.888 1 114.23 41 GLY B CA 1
ATOM 4398 C C . GLY B 1 82 ? -36.644 13.49 -12.035 1 115.46 41 GLY B C 1
ATOM 4399 O O . GLY B 1 82 ? -36.935 12.294 -12.087 1 116.21 41 GLY B O 1
ATOM 4403 N N . LEU B 1 83 ? -37.334 14.375 -11.287 1 115.44 42 LEU B N 1
ATOM 4404 C CA . LEU B 1 83 ? -38.481 13.976 -10.459 1 116.17 42 LEU B CA 1
ATOM 4405 C C . LEU B 1 83 ? -39.803 14.343 -11.148 1 116.88 42 LEU B C 1
ATOM 4406 O O . LEU B 1 83 ? -39.898 14.33 -12.377 1 117.34 42 LEU B O 1
ATOM 4422 N N . LYS B 1 87 ? -40.993 17.505 -18.151 1 135.22 46 LYS B N 1
ATOM 4423 C CA . LYS B 1 87 ? -41.777 18.399 -19 1 135.74 46 LYS B CA 1
ATOM 4424 C C . LYS B 1 87 ? -40.95 18.875 -20.186 1 135.53 46 LYS B C 1
ATOM 4425 O O . LYS B 1 87 ? -39.748 19.104 -20.05 1 135.33 46 LYS B O 1
ATOM 4443 N N . ASP B 1 88 ? -41.619 19.079 -21.334 1 135.31 47 ASP B N 1
ATOM 4444 C CA . ASP B 1 88 ? -40.99 19.547 -22.567 1 135.15 47 ASP B CA 1
ATOM 4445 C C . ASP B 1 88 ? -41.011 21.09 -22.679 1 133.94 47 ASP B C 1
ATOM 4446 O O . ASP B 1 88 ? -40.851 21.607 -23.785 1 134.53 47 ASP B O 1
ATOM 4455 N N . GLU B 1 89 ? -41.198 21.829 -21.564 1 132.05 48 GLU B N 1
ATOM 4456 C CA . GLU B 1 89 ? -41.263 23.293 -21.621 1 130.48 48 GLU B CA 1
ATOM 4457 C C . GLU B 1 89 ? -39.902 23.991 -21.504 1 127.77 48 GLU B C 1
ATOM 4458 O O . GLU B 1 89 ? -39.846 25.209 -21.653 1 127.58 48 GLU B O 1
ATOM 4470 N N . CYS B 1 90 ? -38.808 23.239 -21.301 1 125.66 49 CYS B N 1
ATOM 4471 C CA . CYS B 1 90 ? -37.449 23.783 -21.284 1 123.76 49 CYS B CA 1
ATOM 4472 C C . CYS B 1 90 ? -37.201 24.826 -20.189 1 120.79 49 CYS B C 1
ATOM 4473 O O . CYS B 1 90 ? -36.407 25.745 -20.402 1 120.82 49 CYS B O 1
ATOM 4481 N N . PHE B 1 91 ? -37.85 24.685 -19.024 1 118.05 50 PHE B N 1
ATOM 4482 C CA . PHE B 1 91 ? -37.608 25.601 -17.913 1 115.57 50 PHE B CA 1
ATOM 4483 C C . PHE B 1 91 ? -36.291 25.179 -17.248 1 111.59 50 PHE B C 1
ATOM 4484 O O . PHE B 1 91 ? -36.032 23.981 -17.095 1 111.37 50 PHE B O 1
ATOM 4501 N N . MET B 1 92 ? -35.452 26.152 -16.874 1 108.25 51 MET B N 1
ATOM 4502 C CA . MET B 1 92 ? -34.184 25.851 -16.225 1 105.4 51 MET B CA 1
ATOM 4503 C C . MET B 1 92 ? -33.723 26.97 -15.312 1 101.44 51 MET B C 1
ATOM 4504 O O . MET B 1 92 ? -33.928 28.145 -15.609 1 101.77 51 MET B O 1
ATOM 4518 N N . TYR B 1 93 ? -33.063 26.6 -14.219 1 97.49 52 TYR B N 1
ATOM 4519 C CA . TYR B 1 93 ? -32.495 27.549 -13.279 1 94.2 52 TYR B CA 1
ATOM 4520 C C . TYR B 1 93 ? -31.051 27.789 -13.691 1 91.01 52 TYR B C 1
ATOM 4521 O O . TYR B 1 93 ? -30.341 26.829 -13.981 1 90.7 52 TYR B O 1
ATOM 4539 N N . MET B 1 94 ? -30.608 29.052 -13.709 1 88.58 53 MET B N 1
ATOM 4540 C CA . MET B 1 94 ? -29.23 29.362 -14.05 1 86.98 53 MET B CA 1
ATOM 4541 C C . MET B 1 94 ? -28.512 29.911 -12.836 1 84.29 53 MET B C 1
ATOM 4542 O O . MET B 1 94 ? -29.051 30.738 -12.099 1 83.95 53 MET B O 1
ATOM 4556 N N . PHE B 1 95 ? -27.281 29.442 -12.641 1 82.07 54 PHE B N 1
ATOM 4557 C CA . PHE B 1 95 ? -26.46 29.799 -11.503 1 80.3 54 PHE B CA 1
ATOM 4558 C C . PHE B 1 95 ? -25.029 29.998 -12.006 1 79.52 54 PHE B C 1
ATOM 4559 O O . PHE B 1 95 ? -24.49 29.119 -12.682 1 79.33 54 PHE B O 1
ATOM 4576 N N . LEU B 1 96 ? -24.437 31.167 -11.712 1 78.66 55 LEU B N 1
ATOM 4577 C CA . LEU B 1 96 ? -23.086 31.495 -12.156 1 78.31 55 LEU B CA 1
ATOM 4578 C C . LEU B 1 96 ? -22.124 31.55 -10.982 1 77.57 55 LEU B C 1
ATOM 4579 O O . LEU B 1 96 ? -22.508 31.89 -9.862 1 77.54 55 LEU B O 1
ATOM 4595 N N . LEU B 1 97 ? -20.876 31.199 -11.242 1 76.76 56 LEU B N 1
ATOM 4596 C CA . LEU B 1 97 ? -19.784 31.292 -10.283 1 76.75 56 LEU B CA 1
ATOM 4597 C C . LEU B 1 97 ? -18.739 32.156 -10.963 1 77.58 56 LEU B C 1
ATOM 4598 O O . LEU B 1 97 ? -18.579 32.096 -12.193 1 78.27 56 LEU B O 1
ATOM 4614 N N . GLY B 1 98 ? -18.038 32.958 -10.182 1 77.08 57 GLY B N 1
ATOM 4615 C CA . GLY B 1 98 ? -17.035 33.846 -10.74 1 77.07 57 GLY B CA 1
ATOM 4616 C C . GLY B 1 98 ? -16.196 34.54 -9.705 1 76.54 57 GLY B C 1
ATOM 4617 O O . GLY B 1 98 ? -16.344 34.299 -8.503 1 76.79 57 GLY B O 1
ATOM 4621 N N . VAL B 1 99 ? -15.309 35.409 -10.186 1 75.54 58 VAL B N 1
ATOM 4622 C CA . VAL B 1 99 ? -14.382 36.137 -9.346 1 75.28 58 VAL B CA 1
ATOM 4623 C C . VAL B 1 99 ? -14.812 37.587 -9.219 1 75.46 58 VAL B C 1
ATOM 4624 O O . VAL B 1 99 ? -15.021 38.246 -10.233 1 75.93 58 VAL B O 1
ATOM 4637 N N . VAL B 1 100 ? -14.905 38.099 -7.977 1 74.89 59 VAL B N 1
ATOM 4638 C CA . VAL B 1 100 ? -15.157 39.513 -7.731 1 74.67 59 VAL B CA 1
ATOM 4639 C C . VAL B 1 100 ? -13.766 40.139 -7.807 1 75.17 59 VAL B C 1
ATOM 4640 O O . VAL B 1 100 ? -12.877 39.731 -7.062 1 74.79 59 VAL B O 1
ATOM 4653 N N . GLU B 1 101 ? -13.551 41.06 -8.75 1 75.93 60 GLU B N 1
ATOM 4654 C CA . GLU B 1 101 ? -12.23 41.65 -8.965 1 77.12 60 GLU B CA 1
ATOM 4655 C C . GLU B 1 101 ? -12.293 43.123 -9.337 1 78.1 60 GLU B C 1
ATOM 4656 O O . GLU B 1 101 ? -13.322 43.602 -9.808 1 78.16 60 GLU B O 1
ATOM 4668 N N . ASP B 1 102 ? -11.17 43.829 -9.156 1 78.89 61 ASP B N 1
ATOM 4669 C CA . ASP B 1 102 ? -11.055 45.25 -9.487 1 80.18 61 ASP B CA 1
ATOM 4670 C C . ASP B 1 102 ? -11.287 45.457 -10.973 1 81.11 61 ASP B C 1
ATOM 4671 O O . ASP B 1 102 ? -10.705 44.73 -11.77 1 81.74 61 ASP B O 1
ATOM 4680 N N . SER B 1 103 ? -12.128 46.435 -11.347 1 81.32 62 SER B N 1
ATOM 4681 C CA . SER B 1 103 ? -12.454 46.707 -12.745 1 82.13 62 SER B CA 1
ATOM 4682 C C . SER B 1 103 ? -11.919 48.048 -13.256 1 84.14 62 SER B C 1
ATOM 4683 O O . SER B 1 103 ? -12.173 48.374 -14.415 1 85.17 62 SER B O 1
ATOM 4691 N N . ASP B 1 104 ? -11.154 48.81 -12.445 1 84.62 63 ASP B N 1
ATOM 4692 C CA . ASP B 1 104 ? -10.593 50.08 -12.905 1 85.55 63 ASP B CA 1
ATOM 4693 C C . ASP B 1 104 ? -9.487 49.737 -13.891 1 85.27 63 ASP B C 1
ATOM 4694 O O . ASP B 1 104 ? -8.567 49.01 -13.515 1 86.05 63 ASP B O 1
ATOM 4703 N N . PRO B 1 105 ? -9.546 50.211 -15.15 1 84.15 64 PRO B N 1
ATOM 4704 C CA . PRO B 1 105 ? -8.473 49.879 -16.105 1 83.32 64 PRO B CA 1
ATOM 4705 C C . PRO B 1 105 ? -7.105 50.514 -15.806 1 82.71 64 PRO B C 1
ATOM 4706 O O . PRO B 1 105 ? -6.136 50.181 -16.491 1 82.97 64 PRO B O 1
ATOM 4717 N N . LEU B 1 106 ? -7.018 51.437 -14.822 1 81.83 65 LEU B N 1
ATOM 4718 C CA . LEU B 1 106 ? -5.739 52.043 -14.418 1 81.81 65 LEU B CA 1
ATOM 4719 C C . LEU B 1 106 ? -4.933 51.134 -13.446 1 80.96 65 LEU B C 1
ATOM 4720 O O . LEU B 1 106 ? -3.744 51.396 -13.22 1 81.48 65 LEU B O 1
ATOM 4736 N N . GLY B 1 107 ? -5.572 50.103 -12.886 1 79.21 66 GLY B N 1
ATOM 4737 C CA . GLY B 1 107 ? -4.937 49.15 -11.987 1 78.71 66 GLY B CA 1
ATOM 4738 C C . GLY B 1 107 ? -5.183 47.717 -12.414 1 78.16 66 GLY B C 1
ATOM 4739 O O . GLY B 1 107 ? -5.991 47.453 -13.311 1 78.85 66 GLY B O 1
ATOM 4743 N N . PRO B 1 108 ? -4.478 46.756 -11.798 1 77.1 67 PRO B N 1
ATOM 4744 C CA . PRO B 1 108 ? -4.655 45.353 -12.201 1 76.56 67 PRO B CA 1
ATOM 4745 C C . PRO B 1 108 ? -5.995 44.768 -11.791 1 76.81 67 PRO B C 1
ATOM 4746 O O . PRO B 1 108 ? -6.612 45.243 -10.837 1 77.09 67 PRO B O 1
ATOM 4757 N N . PRO B 1 109 ? -6.445 43.695 -12.472 1 76.47 68 PRO B N 1
ATOM 4758 C CA . PRO B 1 109 ? -7.706 43.057 -12.075 1 75.69 68 PRO B CA 1
ATOM 4759 C C . PRO B 1 109 ? -7.461 42.12 -10.894 1 75.58 68 PRO B C 1
ATOM 4760 O O . PRO B 1 109 ? -7.49 40.905 -11.048 1 76.42 68 PRO B O 1
ATOM 4771 N N . ILE B 1 110 ? -7.196 42.686 -9.713 1 74.4 69 ILE B N 1
ATOM 4772 C CA . ILE B 1 110 ? -6.906 41.904 -8.521 1 73.26 69 ILE B CA 1
ATOM 4773 C C . ILE B 1 110 ? -8.16 41.193 -8.038 1 73.27 69 ILE B C 1
ATOM 4774 O O . ILE B 1 110 ? -9.188 41.838 -7.822 1 73.23 69 ILE B O 1
ATOM 4790 N N . GLY B 1 111 ? -8.049 39.879 -7.844 1 72.85 70 GLY B N 1
ATOM 4791 C CA . GLY B 1 111 ? -9.132 39.066 -7.318 1 72.88 70 GLY B CA 1
ATOM 4792 C C . GLY B 1 111 ? -9.289 39.313 -5.833 1 73.39 70 GLY B C 1
ATOM 4793 O O . GLY B 1 111 ? -8.319 39.208 -5.076 1 73.69 70 GLY B O 1
ATOM 4797 N N . ARG B 1 112 ? -10.504 39.683 -5.416 1 73.21 71 ARG B N 1
ATOM 4798 C CA . ARG B 1 112 ? -10.828 40.01 -4.029 1 73.16 71 ARG B CA 1
ATOM 4799 C C . ARG B 1 112 ? -11.56 38.87 -3.334 1 73.47 71 ARG B C 1
ATOM 4800 O O . ARG B 1 112 ? -11.298 38.584 -2.164 1 73.82 71 ARG B O 1
ATOM 4821 N N . ALA B 1 113 ? -12.496 38.238 -4.036 1 73.32 72 ALA B N 1
ATOM 4822 C CA . ALA B 1 113 ? -13.295 37.169 -3.472 1 74.16 72 ALA B CA 1
ATOM 4823 C C . ALA B 1 113 ? -13.88 36.301 -4.583 1 75.59 72 ALA B C 1
ATOM 4824 O O . ALA B 1 113 ? -13.974 36.73 -5.723 1 76.25 72 ALA B O 1
ATOM 4831 N N . PHE B 1 114 ? -14.248 35.079 -4.261 1 76.19 73 PHE B N 1
ATOM 4832 C CA . PHE B 1 114 ? -14.936 34.19 -5.183 1 77.44 73 PHE B CA 1
ATOM 4833 C C . PHE B 1 114 ? -16.417 34.279 -4.782 1 76.58 73 PHE B C 1
ATOM 4834 O O . PHE B 1 114 ? -16.731 34.362 -3.592 1 77 73 PHE B O 1
ATOM 4851 N N . GLY B 1 115 ? -17.307 34.301 -5.756 1 75.56 74 GLY B N 1
ATOM 4852 C CA . GLY B 1 115 ? -18.727 34.42 -5.479 1 75.07 74 GLY B CA 1
ATOM 4853 C C . GLY B 1 115 ? -19.634 33.751 -6.47 1 75.17 74 GLY B C 1
ATOM 4854 O O . GLY B 1 115 ? -19.193 33.076 -7.401 1 75.98 74 GLY B O 1
ATOM 4858 N N . SER B 1 116 ? -20.921 33.929 -6.243 1 74.73 75 SER B N 1
ATOM 4859 C CA . SER B 1 116 ? -21.956 33.335 -7.061 1 75.02 75 SER B CA 1
ATOM 4860 C C . SER B 1 116 ? -23.056 34.34 -7.369 1 75.57 75 SER B C 1
ATOM 4861 O O . SER B 1 116 ? -23.217 35.352 -6.68 1 75.86 75 SER B O 1
ATOM 4869 N N . LEU B 1 117 ? -23.786 34.074 -8.451 1 75.45 76 LEU B N 1
ATOM 4870 C CA . LEU B 1 117 ? -24.872 34.923 -8.867 1 75.54 76 LEU B CA 1
ATOM 4871 C C . LEU B 1 117 ? -26.052 34.05 -9.281 1 76.47 76 LEU B C 1
ATOM 4872 O O . LEU B 1 117 ? -26.121 33.642 -10.433 1 77.21 76 LEU B O 1
ATOM 4888 N N . PRO B 1 118 ? -26.979 33.721 -8.362 1 76.5 77 PRO B N 1
ATOM 4889 C CA . PRO B 1 118 ? -28.169 32.956 -8.767 1 77.56 77 PRO B CA 1
ATOM 4890 C C . PRO B 1 118 ? -29.057 33.813 -9.678 1 79.73 77 PRO B C 1
ATOM 4891 O O . PRO B 1 118 ? -29.458 34.911 -9.271 1 80.07 77 PRO B O 1
ATOM 4902 N N . LEU B 1 119 ? -29.334 33.36 -10.912 1 81.06 78 LEU B N 1
ATOM 4903 C CA . LEU B 1 119 ? -30.155 34.149 -11.837 1 83.03 78 LEU B CA 1
ATOM 4904 C C . LEU B 1 119 ? -31.629 33.748 -11.885 1 85.19 78 LEU B C 1
ATOM 4905 O O . LEU B 1 119 ? -32.425 34.513 -12.423 1 85.79 78 LEU B O 1
ATOM 4921 N N . GLY B 1 120 ? -31.997 32.607 -11.316 1 86.3 79 GLY B N 1
ATOM 4922 C CA . GLY B 1 120 ? -33.388 32.175 -11.305 1 88.37 79 GLY B CA 1
ATOM 4923 C C . GLY B 1 120 ? -33.784 31.344 -12.506 1 90.65 79 GLY B C 1
ATOM 4924 O O . GLY B 1 120 ? -32.932 30.915 -13.284 1 90.73 79 GLY B O 1
ATOM 4928 N N . VAL B 1 121 ? -35.099 31.128 -12.66 1 92.53 80 VAL B N 1
ATOM 4929 C CA . VAL B 1 121 ? -35.684 30.275 -13.694 1 94.9 80 VAL B CA 1
ATOM 4930 C C . VAL B 1 121 ? -35.984 31.044 -14.986 1 97.53 80 VAL B C 1
ATOM 4931 O O . VAL B 1 121 ? -36.305 32.231 -14.952 1 97.79 80 VAL B O 1
ATOM 4944 N N . GLY B 1 122 ? -35.881 30.345 -16.112 1 99.31 81 GLY B N 1
ATOM 4945 C CA . GLY B 1 122 ? -36.143 30.91 -17.426 1 101.61 81 GLY B CA 1
ATOM 4946 C C . GLY B 1 122 ? -36.2 29.831 -18.489 1 104.35 81 GLY B C 1
ATOM 4947 O O . GLY B 1 122 ? -35.533 28.802 -18.36 1 104.24 81 GLY B O 1
ATOM 4951 N N . ARG B 1 123 ? -37.006 30.047 -19.538 1 106.58 82 ARG B N 1
ATOM 4952 C CA . ARG B 1 123 ? -37.14 29.085 -20.63 1 109.42 82 ARG B CA 1
ATOM 4953 C C . ARG B 1 123 ? -36.069 29.327 -21.655 1 110.81 82 ARG B C 1
ATOM 4954 O O . ARG B 1 123 ? -35.887 30.468 -22.061 1 110.84 82 ARG B O 1
ATOM 4975 N N . SER B 1 124 ? -35.401 28.269 -22.129 1 111.85 83 SER B N 1
ATOM 4976 C CA . SER B 1 124 ? -34.391 28.416 -23.171 1 113.09 83 SER B CA 1
ATOM 4977 C C . SER B 1 124 ? -34.115 27.097 -23.86 1 114.57 83 SER B C 1
ATOM 4978 O O . SER B 1 124 ? -34.042 26.059 -23.204 1 114.59 83 SER B O 1
ATOM 4986 N N . THR B 1 125 ? -33.968 27.141 -25.191 1 115.51 84 THR B N 1
ATOM 4987 C CA . THR B 1 125 ? -33.596 25.981 -26.001 1 116.91 84 THR B CA 1
ATOM 4988 C C . THR B 1 125 ? -32.153 26.148 -26.55 1 117.07 84 THR B C 1
ATOM 4989 O O . THR B 1 125 ? -31.792 25.441 -27.489 1 117.97 84 THR B O 1
ATOM 5000 N N . ALA B 1 126 ? -31.332 27.066 -25.978 1 116.05 85 ALA B N 1
ATOM 5001 C CA . ALA B 1 126 ? -29.968 27.302 -26.432 1 115.66 85 ALA B CA 1
ATOM 5002 C C . ALA B 1 126 ? -29.031 26.235 -25.896 1 115.15 85 ALA B C 1
ATOM 5003 O O . ALA B 1 126 ? -29.286 25.661 -24.835 1 114.87 85 ALA B O 1
ATOM 5010 N N . LYS B 1 127 ? -27.928 25.983 -26.613 1 114.8 86 LYS B N 1
ATOM 5011 C CA . LYS B 1 127 ? -26.947 24.996 -26.163 1 114.6 86 LYS B CA 1
ATOM 5012 C C . LYS B 1 127 ? -26.251 25.513 -24.894 1 113.36 86 LYS B C 1
ATOM 5013 O O . LYS B 1 127 ? -25.908 26.694 -24.856 1 113.48 86 LYS B O 1
ATOM 5032 N N . PRO B 1 128 ? -26.013 24.681 -23.858 1 112.17 87 PRO B N 1
ATOM 5033 C CA . PRO B 1 128 ? -25.321 25.185 -22.65 1 110.96 87 PRO B CA 1
ATOM 5034 C C . PRO B 1 128 ? -24.002 25.919 -22.904 1 109.56 87 PRO B C 1
ATOM 5035 O O . PRO B 1 128 ? -23.707 26.897 -22.224 1 108.91 87 PRO B O 1
ATOM 5046 N N . GLU B 1 129 ? -23.22 25.457 -23.885 1 109.03 88 GLU B N 1
ATOM 5047 C CA . GLU B 1 129 ? -21.944 26.071 -24.251 1 108.72 88 GLU B CA 1
ATOM 5048 C C . GLU B 1 129 ? -22.137 27.476 -24.84 1 107.47 88 GLU B C 1
ATOM 5049 O O . GLU B 1 129 ? -21.265 28.33 -24.669 1 107.08 88 GLU B O 1
ATOM 5061 N N . GLU B 1 130 ? -23.275 27.714 -25.528 1 106.76 89 GLU B N 1
ATOM 5062 C CA . GLU B 1 130 ? -23.623 29.022 -26.085 1 106.53 89 GLU B CA 1
ATOM 5063 C C . GLU B 1 130 ? -24.051 29.967 -24.957 1 104.88 89 GLU B C 1
ATOM 5064 O O . GLU B 1 130 ? -23.668 31.137 -24.964 1 104.91 89 GLU B O 1
ATOM 5076 N N . LEU B 1 131 ? -24.859 29.477 -23.998 1 103.26 90 LEU B N 1
ATOM 5077 C CA . LEU B 1 131 ? -25.272 30.302 -22.861 1 101.77 90 LEU B CA 1
ATOM 5078 C C . LEU B 1 131 ? -24.053 30.678 -22.017 1 100.07 90 LEU B C 1
ATOM 5079 O O . LEU B 1 131 ? -23.96 31.82 -21.57 1 99.79 90 LEU B O 1
ATOM 5095 N N . LEU B 1 132 ? -23.11 29.734 -21.825 1 99.07 91 LEU B N 1
ATOM 5096 C CA . LEU B 1 132 ? -21.876 29.994 -21.089 1 98.61 91 LEU B CA 1
ATOM 5097 C C . LEU B 1 132 ? -21.054 31.063 -21.788 1 99.01 91 LEU B C 1
ATOM 5098 O O . LEU B 1 132 ? -20.59 31.984 -21.127 1 99.05 91 LEU B O 1
ATOM 5114 N N . LYS B 1 133 ? -20.857 30.949 -23.116 1 99.17 92 LYS B N 1
ATOM 5115 C CA . LYS B 1 133 ? -20.055 31.909 -23.864 1 99.68 92 LYS B CA 1
ATOM 5116 C C . LYS B 1 133 ? -20.595 33.323 -23.715 1 99.57 92 LYS B C 1
ATOM 5117 O O . LYS B 1 133 ? -19.808 34.245 -23.521 1 99.85 92 LYS B O 1
ATOM 5136 N N . GLU B 1 134 ? -21.927 33.494 -23.762 1 99.02 93 GLU B N 1
ATOM 5137 C CA . GLU B 1 134 ? -22.519 34.811 -23.581 1 99.02 93 GLU B CA 1
ATOM 5138 C C . GLU B 1 134 ? -22.333 35.302 -22.133 1 98.44 93 GLU B C 1
ATOM 5139 O O . GLU B 1 134 ? -22.007 36.469 -21.939 1 98.52 93 GLU B O 1
ATOM 5151 N N . ALA B 1 135 ? -22.539 34.435 -21.131 1 97.7 94 ALA B N 1
ATOM 5152 C CA . ALA B 1 135 ? -22.372 34.815 -19.726 1 97.41 94 ALA B CA 1
ATOM 5153 C C . ALA B 1 135 ? -20.957 35.325 -19.431 1 97.16 94 ALA B C 1
ATOM 5154 O O . ALA B 1 135 ? -20.81 36.297 -18.697 1 97.09 94 ALA B O 1
ATOM 5161 N N . THR B 1 136 ? -19.923 34.685 -20.006 1 96.88 95 THR B N 1
ATOM 5162 C CA . THR B 1 136 ? -18.529 35.104 -19.799 1 97.27 95 THR B CA 1
ATOM 5163 C C . THR B 1 136 ? -18.216 36.467 -20.437 1 97.98 95 THR B C 1
ATOM 5164 O O . THR B 1 136 ? -17.243 37.104 -20.038 1 98.71 95 THR B O 1
ATOM 5175 N N . GLU B 1 137 ? -19.001 36.893 -21.438 1 97.47 96 GLU B N 1
ATOM 5176 C CA . GLU B 1 137 ? -18.826 38.18 -22.105 1 97.29 96 GLU B CA 1
ATOM 5177 C C . GLU B 1 137 ? -19.597 39.326 -21.395 1 96.33 96 GLU B C 1
ATOM 5178 O O . GLU B 1 137 ? -19.437 40.484 -21.797 1 97.25 96 GLU B O 1
ATOM 5190 N N . LEU B 1 138 ? -20.426 39.032 -20.37 1 94.22 97 LEU B N 1
ATOM 5191 C CA . LEU B 1 138 ? -21.182 40.07 -19.678 1 93.02 97 LEU B CA 1
ATOM 5192 C C . LEU B 1 138 ? -20.3 40.931 -18.789 1 91.88 97 LEU B C 1
ATOM 5193 O O . LEU B 1 138 ? -19.418 40.406 -18.109 1 92.41 97 LEU B O 1
ATOM 5209 N N . ASP B 1 139 ? -20.608 42.238 -18.723 1 90.42 98 ASP B N 1
ATOM 5210 C CA . ASP B 1 139 ? -19.941 43.185 -17.838 1 89.59 98 ASP B CA 1
ATOM 5211 C C . ASP B 1 139 ? -20.861 43.343 -16.622 1 87.93 98 ASP B C 1
ATOM 5212 O O . ASP B 1 139 ? -21.806 44.135 -16.667 1 88.72 98 ASP B O 1
ATOM 5221 N N . ILE B 1 140 ? -20.602 42.554 -15.561 1 85.36 99 ILE B N 1
ATOM 5222 C CA . ILE B 1 140 ? -21.414 42.559 -14.348 1 83.45 99 ILE B CA 1
ATOM 5223 C C . ILE B 1 140 ? -20.704 43.345 -13.241 1 81.81 99 ILE B C 1
ATOM 5224 O O . ILE B 1 140 ? -19.554 43.069 -12.937 1 81.88 99 ILE B O 1
ATOM 5240 N N . VAL B 1 141 ? -21.402 44.314 -12.644 1 80.33 100 VAL B N 1
ATOM 5241 C CA . VAL B 1 141 ? -20.891 45.153 -11.575 1 79.47 100 VAL B CA 1
ATOM 5242 C C . VAL B 1 141 ? -21.328 44.595 -10.225 1 79.13 100 VAL B C 1
ATOM 5243 O O . VAL B 1 141 ? -22.488 44.207 -10.056 1 79.25 100 VAL B O 1
ATOM 5256 N N . VAL B 1 142 ? -20.406 44.589 -9.255 1 78.43 101 VAL B N 1
ATOM 5257 C CA . VAL B 1 142 ? -20.67 44.152 -7.895 1 77.79 101 VAL B CA 1
ATOM 5258 C C . VAL B 1 142 ? -20.503 45.365 -7.001 1 77.07 101 VAL B C 1
ATOM 5259 O O . VAL B 1 142 ? -19.489 46.053 -7.078 1 77.27 101 VAL B O 1
ATOM 5272 N N . ARG B 1 143 ? -21.486 45.62 -6.146 1 76.25 102 ARG B N 1
ATOM 5273 C CA . ARG B 1 143 ? -21.428 46.723 -5.203 1 75.74 102 ARG B CA 1
ATOM 5274 C C . ARG B 1 143 ? -21.72 46.164 -3.799 1 75.13 102 ARG B C 1
ATOM 5275 O O . ARG B 1 143 ? -22.79 45.621 -3.564 1 75.12 102 ARG B O 1
ATOM 5296 N N . ARG B 1 144 ? -20.739 46.224 -2.904 1 74.47 103 ARG B N 1
ATOM 5297 C CA . ARG B 1 144 ? -20.908 45.79 -1.52 1 74.23 103 ARG B CA 1
ATOM 5298 C C . ARG B 1 144 ? -21.745 46.843 -0.777 1 75.24 103 ARG B C 1
ATOM 5299 O O . ARG B 1 144 ? -21.539 48.036 -0.96 1 75.42 103 ARG B O 1
ATOM 5320 N N . THR B 1 145 ? -22.693 46.411 0.048 1 76.02 104 THR B N 1
ATOM 5321 C CA . THR B 1 145 ? -23.537 47.328 0.83 1 76.81 104 THR B CA 1
ATOM 5322 C C . THR B 1 145 ? -23.987 46.615 2.136 1 77.52 104 THR B C 1
ATOM 5323 O O . THR B 1 145 ? -23.466 45.543 2.455 1 77.69 104 THR B O 1
ATOM 5334 N N . ALA B 1 146 ? -24.896 47.223 2.914 1 77.89 105 ALA B N 1
ATOM 5335 C CA . ALA B 1 146 ? -25.346 46.667 4.169 1 78.85 105 ALA B CA 1
ATOM 5336 C C . ALA B 1 146 ? -26.845 46.874 4.391 1 80.12 105 ALA B C 1
ATOM 5337 O O . ALA B 1 146 ? -27.432 47.811 3.845 1 81.07 105 ALA B O 1
ATOM 5344 N N . GLY B 1 147 ? -27.431 45.994 5.206 1 79.87 106 GLY B N 1
ATOM 5345 C CA . GLY B 1 147 ? -28.808 46.067 5.688 1 80.26 106 GLY B CA 1
ATOM 5346 C C . GLY B 1 147 ? -28.754 45.558 7.11 1 81.05 106 GLY B C 1
ATOM 5347 O O . GLY B 1 147 ? -28.014 46.107 7.935 1 81.53 106 GLY B O 1
ATOM 5351 N N . LEU B 1 148 ? -29.429 44.439 7.388 1 80.94 107 LEU B N 1
ATOM 5352 C CA . LEU B 1 148 ? -29.234 43.719 8.653 1 81.03 107 LEU B CA 1
ATOM 5353 C C . LEU B 1 148 ? -27.802 43.115 8.598 1 80.28 107 LEU B C 1
ATOM 5354 O O . LEU B 1 148 ? -27.107 43.083 9.609 1 80.77 107 LEU B O 1
ATOM 5370 N N . ASN B 1 149 ? -27.402 42.609 7.421 1 78.87 108 ASN B N 1
ATOM 5371 C CA . ASN B 1 149 ? -26.102 42.025 7.213 1 78.4 108 ASN B CA 1
ATOM 5372 C C . ASN B 1 149 ? -25.449 42.496 5.922 1 77.02 108 ASN B C 1
ATOM 5373 O O . ASN B 1 149 ? -26.038 43.278 5.182 1 77.25 108 ASN B O 1
ATOM 5384 N N . GLU B 1 150 ? -24.194 42.073 5.691 1 75.28 109 GLU B N 1
ATOM 5385 C CA . GLU B 1 150 ? -23.419 42.372 4.49 1 73.8 109 GLU B CA 1
ATOM 5386 C C . GLU B 1 150 ? -24.189 41.914 3.268 1 72.92 109 GLU B C 1
ATOM 5387 O O . GLU B 1 150 ? -24.755 40.822 3.275 1 72.06 109 GLU B O 1
ATOM 5399 N N . LYS B 1 151 ? -24.273 42.781 2.253 1 73.34 110 LYS B N 1
ATOM 5400 C CA . LYS B 1 151 ? -25.001 42.507 1.016 1 73.47 110 LYS B CA 1
ATOM 5401 C C . LYS B 1 151 ? -24.105 42.728 -0.199 1 74.42 110 LYS B C 1
ATOM 5402 O O . LYS B 1 151 ? -23.144 43.503 -0.139 1 74.63 110 LYS B O 1
ATOM 5421 N N . LEU B 1 152 ? -24.449 42.066 -1.312 1 74.56 111 LEU B N 1
ATOM 5422 C CA . LEU B 1 152 ? -23.807 42.285 -2.601 1 75.16 111 LEU B CA 1
ATOM 5423 C C . LEU B 1 152 ? -24.915 42.602 -3.599 1 75.84 111 LEU B C 1
ATOM 5424 O O . LEU B 1 152 ? -25.907 41.877 -3.668 1 76.2 111 LEU B O 1
ATOM 5440 N N . VAL B 1 153 ? -24.765 43.696 -4.339 1 75.8 112 VAL B N 1
ATOM 5441 C CA . VAL B 1 153 ? -25.714 44.095 -5.371 1 76.61 112 VAL B CA 1
ATOM 5442 C C . VAL B 1 153 ? -25.033 43.776 -6.7 1 77.17 112 VAL B C 1
ATOM 5443 O O . VAL B 1 153 ? -23.873 44.13 -6.887 1 76.9 112 VAL B O 1
ATOM 5456 N N . PHE B 1 154 ? -25.718 43.061 -7.589 1 77.87 113 PHE B N 1
ATOM 5457 C CA . PHE B 1 154 ? -25.181 42.725 -8.909 1 79.21 113 PHE B CA 1
ATOM 5458 C C . PHE B 1 154 ? -26.088 43.306 -9.966 1 81.93 113 PHE B C 1
ATOM 5459 O O . PHE B 1 154 ? -27.306 43.178 -9.863 1 82.81 113 PHE B O 1
ATOM 5476 N N . TYR B 1 155 ? -25.51 43.912 -10.998 1 83.3 114 TYR B N 1
ATOM 5477 C CA . TYR B 1 155 ? -26.266 44.408 -12.148 1 85.07 114 TYR B CA 1
ATOM 5478 C C . TYR B 1 155 ? -25.375 44.327 -13.392 1 86.4 114 TYR B C 1
ATOM 5479 O O . TYR B 1 155 ? -24.149 44.413 -13.295 1 85.84 114 TYR B O 1
ATOM 5497 N N . ASN B 1 156 ? -26.003 44.127 -14.547 1 87.91 115 ASN B N 1
ATOM 5498 C CA . ASN B 1 156 ? -25.317 43.916 -15.806 1 90.19 115 ASN B CA 1
ATOM 5499 C C . ASN B 1 156 ? -25.378 45.144 -16.725 1 92.45 115 ASN B C 1
ATOM 5500 O O . ASN B 1 156 ? -26.401 45.822 -16.79 1 92.83 115 ASN B O 1
ATOM 5511 N N . ASN B 1 157 ? -24.291 45.389 -17.473 1 93.85 116 ASN B N 1
ATOM 5512 C CA . ASN B 1 157 ? -24.205 46.505 -18.422 1 95.67 116 ASN B CA 1
ATOM 5513 C C . ASN B 1 157 ? -24.297 46.057 -19.89 1 97.59 116 ASN B C 1
ATOM 5514 O O . ASN B 1 157 ? -24.61 46.876 -20.741 1 97.73 116 ASN B O 1
ATOM 5525 N N . THR B 1 158 ? -24.019 44.788 -20.197 1 98.96 117 THR B N 1
ATOM 5526 C CA . THR B 1 158 ? -24.005 44.284 -21.577 1 100.71 117 THR B CA 1
ATOM 5527 C C . THR B 1 158 ? -25.4 43.951 -22.149 1 102.63 117 THR B C 1
ATOM 5528 O O . THR B 1 158 ? -26.104 43.151 -21.539 1 103.01 117 THR B O 1
ATOM 5539 N N . PRO B 1 159 ? -25.789 44.439 -23.352 1 103.88 118 PRO B N 1
ATOM 5540 C CA . PRO B 1 159 ? -27.088 44.025 -23.926 1 104.99 118 PRO B CA 1
ATOM 5541 C C . PRO B 1 159 ? -27.16 42.508 -24.133 1 106.82 118 PRO B C 1
ATOM 5542 O O . PRO B 1 159 ? -26.155 41.896 -24.494 1 107.48 118 PRO B O 1
ATOM 5553 N N . LEU B 1 160 ? -28.34 41.906 -23.913 1 107.4 119 LEU B N 1
ATOM 5554 C CA . LEU B 1 160 ? -28.535 40.451 -23.962 1 108.54 119 LEU B CA 1
ATOM 5555 C C . LEU B 1 160 ? -29.056 39.917 -25.297 1 110.56 119 LEU B C 1
ATOM 5556 O O . LEU B 1 160 ? -29.677 40.646 -26.064 1 111.15 119 LEU B O 1
ATOM 5572 N N . THR B 1 161 ? -28.805 38.623 -25.554 1 111.5 120 THR B N 1
ATOM 5573 C CA . THR B 1 161 ? -29.241 37.913 -26.755 1 112.86 120 THR B CA 1
ATOM 5574 C C . THR B 1 161 ? -29.879 36.571 -26.29 1 112.63 120 THR B C 1
ATOM 5575 O O . THR B 1 161 ? -31.102 36.508 -26.19 1 113.63 120 THR B O 1
ATOM 5586 N N . LEU B 1 162 ? -29.076 35.541 -25.938 1 111.07 121 LEU B N 1
ATOM 5587 C CA . LEU B 1 162 ? -29.576 34.253 -25.466 1 110.25 121 LEU B CA 1
ATOM 5588 C C . LEU B 1 162 ? -30.009 34.311 -24.002 1 109.38 121 LEU B C 1
ATOM 5589 O O . LEU B 1 162 ? -30.853 33.516 -23.592 1 109.6 121 LEU B O 1
ATOM 5605 N N . LEU B 1 163 ? -29.418 35.21 -23.201 1 108.12 122 LEU B N 1
ATOM 5606 C CA . LEU B 1 163 ? -29.756 35.334 -21.79 1 107.3 122 LEU B CA 1
ATOM 5607 C C . LEU B 1 163 ? -30.935 36.276 -21.523 1 107.26 122 LEU B C 1
ATOM 5608 O O . LEU B 1 163 ? -31.123 36.704 -20.392 1 106.96 122 LEU B O 1
ATOM 5624 N N . THR B 1 164 ? -31.771 36.527 -22.522 1 107.79 123 THR B N 1
ATOM 5625 C CA . THR B 1 164 ? -32.951 37.38 -22.362 1 108.53 123 THR B CA 1
ATOM 5626 C C . THR B 1 164 ? -33.963 36.796 -21.328 1 108.8 123 THR B C 1
ATOM 5627 O O . THR B 1 164 ? -34.553 37.581 -20.587 1 108.88 123 THR B O 1
ATOM 5638 N N . PRO B 1 165 ? -34.144 35.458 -21.195 1 108.44 124 PRO B N 1
ATOM 5639 C CA . PRO B 1 165 ? -35.061 34.938 -20.164 1 108.26 124 PRO B CA 1
ATOM 5640 C C . PRO B 1 165 ? -34.68 35.34 -18.729 1 107.84 124 PRO B C 1
ATOM 5641 O O . PRO B 1 165 ? -35.548 35.374 -17.857 1 107.88 124 PRO B O 1
ATOM 5652 N N . TRP B 1 166 ? -33.391 35.644 -18.482 1 107.08 125 TRP B N 1
ATOM 5653 C CA . TRP B 1 166 ? -32.906 36.075 -17.169 1 106.74 125 TRP B CA 1
ATOM 5654 C C . TRP B 1 166 ? -32.632 37.59 -17.123 1 107.82 125 TRP B C 1
ATOM 5655 O O . TRP B 1 166 ? -31.859 38.035 -16.285 1 107.39 125 TRP B O 1
ATOM 5676 N N . ARG B 1 167 ? -33.294 38.383 -17.99 1 109.23 126 ARG B N 1
ATOM 5677 C CA . ARG B 1 167 ? -33.109 39.834 -18.057 1 110.58 126 ARG B CA 1
ATOM 5678 C C . ARG B 1 167 ? -33.646 40.582 -16.839 1 110.78 126 ARG B C 1
ATOM 5679 O O . ARG B 1 167 ? -33.216 41.697 -16.592 1 111.08 126 ARG B O 1
ATOM 5700 N N . LYS B 1 168 ? -34.626 40.019 -16.122 1 110.42 127 LYS B N 1
ATOM 5701 C CA . LYS B 1 168 ? -35.2 40.67 -14.948 1 110.29 127 LYS B CA 1
ATOM 5702 C C . LYS B 1 168 ? -34.125 40.854 -13.877 1 108.66 127 LYS B C 1
ATOM 5703 O O . LYS B 1 168 ? -33.935 41.959 -13.398 1 109.19 127 LYS B O 1
ATOM 5722 N N . VAL B 1 169 ? -33.389 39.798 -13.553 1 106.57 128 VAL B N 1
ATOM 5723 C CA . VAL B 1 169 ? -32.34 39.857 -12.544 1 104.73 128 VAL B CA 1
ATOM 5724 C C . VAL B 1 169 ? -31.119 40.635 -13.05 1 103.24 128 VAL B C 1
ATOM 5725 O O . VAL B 1 169 ? -30.555 41.442 -12.314 1 103.13 128 VAL B O 1
ATOM 5738 N N . LEU B 1 170 ? -30.71 40.391 -14.298 1 102.01 129 LEU B N 1
ATOM 5739 C CA . LEU B 1 170 ? -29.54 41.038 -14.891 1 101.02 129 LEU B CA 1
ATOM 5740 C C . LEU B 1 170 ? -29.697 42.55 -15.12 1 100.94 129 LEU B C 1
ATOM 5741 O O . LEU B 1 170 ? -28.757 43.301 -14.862 1 100.81 129 LEU B O 1
ATOM 5757 N N . THR B 1 171 ? -30.854 42.988 -15.629 1 100.84 130 THR B N 1
ATOM 5758 C CA . THR B 1 171 ? -31.082 44.395 -15.949 1 101.33 130 THR B CA 1
ATOM 5759 C C . THR B 1 171 ? -31.523 45.181 -14.71 1 101.47 130 THR B C 1
ATOM 5760 O O . THR B 1 171 ? -30.908 46.199 -14.391 1 101.74 130 THR B O 1
ATOM 5771 N N . THR B 1 172 ? -32.578 44.719 -14.007 1 101.14 131 THR B N 1
ATOM 5772 C CA . THR B 1 172 ? -33.085 45.417 -12.819 1 101.25 131 THR B CA 1
ATOM 5773 C C . THR B 1 172 ? -32.033 45.494 -11.722 1 100.6 131 THR B C 1
ATOM 5774 O O . THR B 1 172 ? -31.996 46.477 -10.997 1 101.51 131 THR B O 1
ATOM 5785 N N . GLY B 1 173 ? -31.206 44.467 -11.589 1 98.86 132 GLY B N 1
ATOM 5786 C CA . GLY B 1 173 ? -30.225 44.411 -10.519 1 97.7 132 GLY B CA 1
ATOM 5787 C C . GLY B 1 173 ? -30.826 43.703 -9.321 1 96.1 132 GLY B C 1
ATOM 5788 O O . GLY B 1 173 ? -32.044 43.752 -9.106 1 96.6 132 GLY B O 1
ATOM 5792 N N . SER B 1 174 ? -29.987 43.025 -8.547 1 93.97 133 SER B N 1
ATOM 5793 C CA . SER B 1 174 ? -30.464 42.276 -7.394 1 92.79 133 SER B CA 1
ATOM 5794 C C . SER B 1 174 ? -29.518 42.358 -6.226 1 89.84 133 SER B C 1
ATOM 5795 O O . SER B 1 174 ? -28.319 42.546 -6.401 1 89.6 133 SER B O 1
ATOM 5803 N N . VAL B 1 175 ? -30.074 42.187 -5.028 1 87.47 134 VAL B N 1
ATOM 5804 C CA . VAL B 1 175 ? -29.334 42.226 -3.781 1 85.35 134 VAL B CA 1
ATOM 5805 C C . VAL B 1 175 ? -29.396 40.839 -3.149 1 82.98 134 VAL B C 1
ATOM 5806 O O . VAL B 1 175 ? -30.434 40.173 -3.203 1 83.24 134 VAL B O 1
ATOM 5819 N N . PHE B 1 176 ? -28.274 40.392 -2.583 1 80.76 135 PHE B N 1
ATOM 5820 C CA . PHE B 1 176 ? -28.164 39.087 -1.936 1 79.18 135 PHE B CA 1
ATOM 5821 C C . PHE B 1 176 ? -27.471 39.221 -0.599 1 78.15 135 PHE B C 1
ATOM 5822 O O . PHE B 1 176 ? -26.706 40.162 -0.397 1 78.13 135 PHE B O 1
ATOM 5839 N N . ASN B 1 177 ? -27.663 38.226 0.296 1 77.33 136 ASN B N 1
ATOM 5840 C CA . ASN B 1 177 ? -26.932 38.141 1.555 1 77.03 136 ASN B CA 1
ATOM 5841 C C . ASN B 1 177 ? -25.526 37.744 1.141 1 75.28 136 ASN B C 1
ATOM 5842 O O . ASN B 1 177 ? -25.363 36.728 0.475 1 74.57 136 ASN B O 1
ATOM 5853 N N . ALA B 1 178 ? -24.534 38.593 1.424 1 74.46 137 ALA B N 1
ATOM 5854 C CA . ALA B 1 178 ? -23.18 38.373 0.946 1 73.83 137 ALA B CA 1
ATOM 5855 C C . ALA B 1 178 ? -22.589 37.043 1.346 1 73.63 137 ALA B C 1
ATOM 5856 O O . ALA B 1 178 ? -21.929 36.419 0.521 1 73.85 137 ALA B O 1
ATOM 5863 N N . ASN B 1 179 ? -22.823 36.58 2.583 1 73.36 138 ASN B N 1
ATOM 5864 C CA . ASN B 1 179 ? -22.297 35.28 3.023 1 73.84 138 ASN B CA 1
ATOM 5865 C C . ASN B 1 179 ? -22.885 34.079 2.258 1 73.25 138 ASN B C 1
ATOM 5866 O O . ASN B 1 179 ? -22.322 32.989 2.334 1 73.69 138 ASN B O 1
ATOM 5877 N N . GLN B 1 180 ? -24.008 34.267 1.545 1 72.16 139 GLN B N 1
ATOM 5878 C CA . GLN B 1 180 ? -24.624 33.22 0.744 1 71.75 139 GLN B CA 1
ATOM 5879 C C . GLN B 1 180 ? -24.042 33.182 -0.663 1 72.27 139 GLN B C 1
ATOM 5880 O O . GLN B 1 180 ? -23.991 32.104 -1.246 1 73.06 139 GLN B O 1
ATOM 5894 N N . VAL B 1 181 ? -23.59 34.33 -1.206 1 71.68 140 VAL B N 1
ATOM 5895 C CA . VAL B 1 181 ? -23.071 34.414 -2.563 1 72.09 140 VAL B CA 1
ATOM 5896 C C . VAL B 1 181 ? -21.599 34.829 -2.627 1 72.99 140 VAL B C 1
ATOM 5897 O O . VAL B 1 181 ? -21.158 35.254 -3.691 1 73.5 140 VAL B O 1
ATOM 5910 N N . CYS B 1 182 ? -20.839 34.74 -1.527 1 72.86 141 CYS B N 1
ATOM 5911 C CA . CYS B 1 182 ? -19.46 35.222 -1.525 1 72.74 141 CYS B CA 1
ATOM 5912 C C . CYS B 1 182 ? -18.654 34.584 -0.417 1 72.84 141 CYS B C 1
ATOM 5913 O O . CYS B 1 182 ? -19.136 34.49 0.705 1 72.61 141 CYS B O 1
ATOM 5921 N N . ASN B 1 183 ? -17.409 34.185 -0.708 1 72.9 142 ASN B N 1
ATOM 5922 C CA . ASN B 1 183 ? -16.548 33.562 0.3 1 73.01 142 ASN B CA 1
ATOM 5923 C C . ASN B 1 183 ? -15.847 34.567 1.226 1 72.4 142 ASN B C 1
ATOM 5924 O O . ASN B 1 183 ? -15.402 34.164 2.293 1 72.75 142 ASN B O 1
ATOM 5935 N N . ALA B 1 184 ? -15.702 35.847 0.833 1 71.7 143 ALA B N 1
ATOM 5936 C CA . ALA B 1 184 ? -15 36.836 1.663 1 71.54 143 ALA B CA 1
ATOM 5937 C C . ALA B 1 184 ? -15.423 38.28 1.328 1 71.22 143 ALA B C 1
ATOM 5938 O O . ALA B 1 184 ? -14.652 39.041 0.748 1 71.18 143 ALA B O 1
ATOM 5945 N N . VAL B 1 185 ? -16.641 38.659 1.718 1 71.09 144 VAL B N 1
ATOM 5946 C CA . VAL B 1 185 ? -17.187 39.996 1.458 1 71.33 144 VAL B CA 1
ATOM 5947 C C . VAL B 1 185 ? -16.368 41.093 2.112 1 72.19 144 VAL B C 1
ATOM 5948 O O . VAL B 1 185 ? -16.273 42.19 1.556 1 73.03 144 VAL B O 1
ATOM 5961 N N . ASN B 1 186 ? -15.801 40.823 3.291 1 71.86 145 ASN B N 1
ATOM 5962 C CA . ASN B 1 186 ? -14.964 41.793 3.985 1 72.53 145 ASN B CA 1
ATOM 5963 C C . ASN B 1 186 ? -13.719 42.198 3.162 1 73.5 145 ASN B C 1
ATOM 5964 O O . ASN B 1 186 ? -13.14 43.253 3.428 1 73.89 145 ASN B O 1
ATOM 5975 N N . LEU B 1 187 ? -13.31 41.372 2.165 1 73.4 146 LEU B N 1
ATOM 5976 C CA . LEU B 1 187 ? -12.164 41.659 1.305 1 73.65 146 LEU B CA 1
ATOM 5977 C C . LEU B 1 187 ? -12.522 42.457 0.051 1 75.33 146 LEU B C 1
ATOM 5978 O O . LEU B 1 187 ? -11.611 42.884 -0.653 1 75.83 146 LEU B O 1
ATOM 5994 N N . ILE B 1 188 ? -13.817 42.695 -0.217 1 76.06 147 ILE B N 1
ATOM 5995 C CA . ILE B 1 188 ? -14.242 43.485 -1.363 1 77.29 147 ILE B CA 1
ATOM 5996 C C . ILE B 1 188 ? -14.113 44.972 -0.97 1 79.73 147 ILE B C 1
ATOM 5997 O O . ILE B 1 188 ? -14.767 45.403 -0.016 1 80.02 147 ILE B O 1
ATOM 6013 N N . PRO B 1 189 ? -13.276 45.775 -1.669 1 81 148 PRO B N 1
ATOM 6014 C CA . PRO B 1 189 ? -13.148 47.193 -1.29 1 81.82 148 PRO B CA 1
ATOM 6015 C C . PRO B 1 189 ? -14.325 48.048 -1.741 1 82.5 148 PRO B C 1
ATOM 6016 O O . PRO B 1 189 ? -15.051 47.669 -2.654 1 82.75 148 PRO B O 1
ATOM 6027 N N . LEU B 1 190 ? -14.533 49.182 -1.068 1 82.9 149 LEU B N 1
ATOM 6028 C CA . LEU B 1 190 ? -15.599 50.138 -1.409 1 83.92 149 LEU B CA 1
ATOM 6029 C C . LEU B 1 190 ? -15.043 51.287 -2.293 1 84.97 149 LEU B C 1
ATOM 6030 O O . LEU B 1 190 ? -15.799 51.904 -3.043 1 85.3 149 LEU B O 1
ATOM 6046 N N . ASP B 1 191 ? -13.736 51.576 -2.178 1 85.35 150 ASP B N 1
ATOM 6047 C CA . ASP B 1 191 ? -13.041 52.64 -2.89 1 86.48 150 ASP B CA 1
ATOM 6048 C C . ASP B 1 191 ? -12.573 52.288 -4.319 1 86.87 150 ASP B C 1
ATOM 6049 O O . ASP B 1 191 ? -11.883 53.106 -4.928 1 87.55 150 ASP B O 1
ATOM 6058 N N . THR B 1 192 ? -12.933 51.111 -4.861 1 86.08 151 THR B N 1
ATOM 6059 C CA . THR B 1 192 ? -12.533 50.713 -6.219 1 86.05 151 THR B CA 1
ATOM 6060 C C . THR B 1 192 ? -13.724 50.039 -6.884 1 84.59 151 THR B C 1
ATOM 6061 O O . THR B 1 192 ? -14.376 49.2 -6.24 1 84.81 151 THR B O 1
ATOM 6072 N N . PRO B 1 193 ? -13.971 50.291 -8.186 1 82.69 152 PRO B N 1
ATOM 6073 C CA . PRO B 1 193 ? -15.065 49.572 -8.858 1 81.22 152 PRO B CA 1
ATOM 6074 C C . PRO B 1 193 ? -14.799 48.065 -8.896 1 79.74 152 PRO B C 1
ATOM 6075 O O . PRO B 1 193 ? -13.643 47.639 -9.018 1 79.23 152 PRO B O 1
ATOM 6086 N N . GLN B 1 194 ? -15.87 47.263 -8.761 1 78.74 153 GLN B N 1
ATOM 6087 C CA . GLN B 1 194 ? -15.775 45.809 -8.743 1 78.45 153 GLN B CA 1
ATOM 6088 C C . GLN B 1 194 ? -16.585 45.185 -9.868 1 78.71 153 GLN B C 1
ATOM 6089 O O . GLN B 1 194 ? -17.616 45.716 -10.283 1 78.63 153 GLN B O 1
ATOM 6103 N N . ARG B 1 195 ? -16.099 44.05 -10.363 1 78.81 154 ARG B N 1
ATOM 6104 C CA . ARG B 1 195 ? -16.706 43.299 -11.452 1 79.71 154 ARG B CA 1
ATOM 6105 C C . ARG B 1 195 ? -16.837 41.842 -11.039 1 79.57 154 ARG B C 1
ATOM 6106 O O . ARG B 1 195 ? -16.023 41.348 -10.259 1 79.54 154 ARG B O 1
ATOM 6127 N N . PHE B 1 196 ? -17.826 41.142 -11.607 1 79.4 155 PHE B N 1
ATOM 6128 C CA . PHE B 1 196 ? -18.02 39.721 -11.365 1 79.83 155 PHE B CA 1
ATOM 6129 C C . PHE B 1 196 ? -17.651 39.034 -12.67 1 80.58 155 PHE B C 1
ATOM 6130 O O . PHE B 1 196 ? -18.428 39.061 -13.628 1 80.73 155 PHE B O 1
ATOM 6147 N N . ARG B 1 197 ? -16.424 38.51 -12.743 1 80.81 156 ARG B N 1
ATOM 6148 C CA . ARG B 1 197 ? -15.938 37.81 -13.921 1 81.71 156 ARG B CA 1
ATOM 6149 C C . ARG B 1 197 ? -16.502 36.396 -13.864 1 82.8 156 ARG B C 1
ATOM 6150 O O . ARG B 1 197 ? -16.074 35.619 -13.017 1 83.26 156 ARG B O 1
ATOM 6171 N N . VAL B 1 198 ? -17.475 36.065 -14.736 1 82.93 157 VAL B N 1
ATOM 6172 C CA . VAL B 1 198 ? -18.096 34.74 -14.753 1 83.64 157 VAL B CA 1
ATOM 6173 C C . VAL B 1 198 ? -17.084 33.705 -15.244 1 85.14 157 VAL B C 1
ATOM 6174 O O . VAL B 1 198 ? -16.544 33.874 -16.333 1 85.85 157 VAL B O 1
ATOM 6187 N N . VAL B 1 199 ? -16.808 32.65 -14.426 1 85.81 158 VAL B N 1
ATOM 6188 C CA . VAL B 1 199 ? -15.875 31.559 -14.756 1 87.02 158 VAL B CA 1
ATOM 6189 C C . VAL B 1 199 ? -16.572 30.181 -14.83 1 88.76 158 VAL B C 1
ATOM 6190 O O . VAL B 1 199 ? -15.902 29.216 -15.184 1 89.71 158 VAL B O 1
ATOM 6203 N N . TYR B 1 200 ? -17.849 30.05 -14.428 1 88.97 159 TYR B N 1
ATOM 6204 C CA . TYR B 1 200 ? -18.519 28.746 -14.478 1 89.73 159 TYR B CA 1
ATOM 6205 C C . TYR B 1 200 ? -20.023 28.914 -14.398 1 88.34 159 TYR B C 1
ATOM 6206 O O . TYR B 1 200 ? -20.506 29.859 -13.783 1 88.07 159 TYR B O 1
ATOM 6224 N N . MET B 1 201 ? -20.755 28.041 -15.1 1 87.56 160 MET B N 1
ATOM 6225 C CA . MET B 1 201 ? -22.208 28.068 -15.144 1 87.12 160 MET B CA 1
ATOM 6226 C C . MET B 1 201 ? -22.756 26.701 -14.775 1 87.41 160 MET B C 1
ATOM 6227 O O . MET B 1 201 ? -22.193 25.673 -15.136 1 87.41 160 MET B O 1
ATOM 6241 N N . SER B 1 202 ? -23.885 26.701 -14.09 1 87.51 161 SER B N 1
ATOM 6242 C CA . SER B 1 202 ? -24.573 25.496 -13.678 1 88.43 161 SER B CA 1
ATOM 6243 C C . SER B 1 202 ? -26.05 25.709 -14.033 1 89.45 161 SER B C 1
ATOM 6244 O O . SER B 1 202 ? -26.643 26.72 -13.642 1 89.78 161 SER B O 1
ATOM 6252 N N . ILE B 1 203 ? -26.615 24.79 -14.826 1 89.57 162 ILE B N 1
ATOM 6253 C CA . ILE B 1 203 ? -28.002 24.831 -15.275 1 90.2 162 ILE B CA 1
ATOM 6254 C C . ILE B 1 203 ? -28.716 23.641 -14.645 1 91.22 162 ILE B C 1
ATOM 6255 O O . ILE B 1 203 ? -28.19 22.539 -14.709 1 91.72 162 ILE B O 1
ATOM 6271 N N . THR B 1 204 ? -29.898 23.846 -14.042 1 91.55 163 THR B N 1
ATOM 6272 C CA . THR B 1 204 ? -30.697 22.756 -13.475 1 92.56 163 THR B CA 1
ATOM 6273 C C . THR B 1 204 ? -31.975 22.69 -14.306 1 94.45 163 THR B C 1
ATOM 6274 O O . THR B 1 204 ? -32.702 23.676 -14.373 1 94.09 163 THR B O 1
ATOM 6285 N N . ARG B 1 205 ? -32.241 21.547 -14.949 1 96.26 164 ARG B N 1
ATOM 6286 C CA . ARG B 1 205 ? -33.443 21.381 -15.757 1 98.51 164 ARG B CA 1
ATOM 6287 C C . ARG B 1 205 ? -34.654 21.199 -14.833 1 100.21 164 ARG B C 1
ATOM 6288 O O . ARG B 1 205 ? -34.569 20.466 -13.855 1 100.35 164 ARG B O 1
ATOM 6309 N N . LEU B 1 206 ? -35.769 21.866 -15.131 1 105.66 165 LEU B N 1
ATOM 6310 C CA . LEU B 1 206 ? -36.977 21.801 -14.305 1 106.7 165 LEU B CA 1
ATOM 6311 C C . LEU B 1 206 ? -38.21 21.386 -15.142 1 109.45 165 LEU B C 1
ATOM 6312 O O . LEU B 1 206 ? -38.237 21.562 -16.365 1 110.43 165 LEU B O 1
ATOM 6328 N N . SER B 1 207 ? -39.238 20.858 -14.459 1 110.35 166 SER B N 1
ATOM 6329 C CA . SER B 1 207 ? -40.497 20.434 -15.078 1 112.04 166 SER B CA 1
ATOM 6330 C C . SER B 1 207 ? -41.441 21.634 -15.214 1 112.88 166 SER B C 1
ATOM 6331 O O . SER B 1 207 ? -42.438 21.575 -15.929 1 113.49 166 SER B O 1
ATOM 6339 N N . TYR B 1 211 ? -39.835 26.398 -9.512 1 98.31 170 TYR B N 1
ATOM 6340 C CA . TYR B 1 211 ? -39.756 25.371 -8.443 1 98.02 170 TYR B CA 1
ATOM 6341 C C . TYR B 1 211 ? -40.459 25.828 -7.144 1 96.76 170 TYR B C 1
ATOM 6342 O O . TYR B 1 211 ? -40.662 27.036 -6.983 1 97.19 170 TYR B O 1
ATOM 6359 N N . TYR B 1 212 ? -40.827 24.868 -6.227 1 94.77 171 TYR B N 1
ATOM 6360 C CA . TYR B 1 212 ? -41.532 25.147 -4.965 1 93.32 171 TYR B CA 1
ATOM 6361 C C . TYR B 1 212 ? -40.625 24.961 -3.749 1 91.38 171 TYR B C 1
ATOM 6362 O O . TYR B 1 212 ? -39.926 23.965 -3.668 1 91.72 171 TYR B O 1
ATOM 6366 N N . THR B 1 213 ? -40.626 25.916 -2.813 1 89.44 172 THR B N 1
ATOM 6367 C CA . THR B 1 213 ? -39.854 25.84 -1.564 1 87.6 172 THR B CA 1
ATOM 6368 C C . THR B 1 213 ? -40.806 26.055 -0.399 1 85.49 172 THR B C 1
ATOM 6369 O O . THR B 1 213 ? -41.802 26.765 -0.544 1 85.5 172 THR B O 1
ATOM 6380 N N . VAL B 1 214 ? -40.495 25.473 0.764 1 83.72 173 VAL B N 1
ATOM 6381 C CA . VAL B 1 214 ? -41.344 25.624 1.94 1 82.51 173 VAL B CA 1
ATOM 6382 C C . VAL B 1 214 ? -41.121 27.045 2.507 1 81.87 173 VAL B C 1
ATOM 6383 O O . VAL B 1 214 ? -39.96 27.448 2.631 1 81.59 173 VAL B O 1
ATOM 6396 N N . PRO B 1 215 ? -42.176 27.842 2.825 1 81.53 174 PRO B N 1
ATOM 6397 C CA . PRO B 1 215 ? -41.924 29.195 3.36 1 81.24 174 PRO B CA 1
ATOM 6398 C C . PRO B 1 215 ? -41.141 29.194 4.67 1 81.14 174 PRO B C 1
ATOM 6399 O O . PRO B 1 215 ? -41.327 28.298 5.494 1 81.14 174 PRO B O 1
ATOM 6410 N N . ARG B 1 216 ? -40.259 30.199 4.841 1 80.92 175 ARG B N 1
ATOM 6411 C CA . ARG B 1 216 ? -39.401 30.388 6.018 1 80.8 175 ARG B CA 1
ATOM 6412 C C . ARG B 1 216 ? -40.173 30.277 7.344 1 78.66 175 ARG B C 1
ATOM 6413 O O . ARG B 1 216 ? -39.68 29.63 8.263 1 78.34 175 ARG B O 1
ATOM 6434 N N . ARG B 1 217 ? -41.357 30.916 7.455 1 77.35 176 ARG B N 1
ATOM 6435 C CA . ARG B 1 217 ? -42.159 30.853 8.683 1 76.92 176 ARG B CA 1
ATOM 6436 C C . ARG B 1 217 ? -42.579 29.424 9.042 1 76 176 ARG B C 1
ATOM 6437 O O . ARG B 1 217 ? -42.657 29.114 10.223 1 75.75 176 ARG B O 1
ATOM 6458 N N . MET B 1 218 ? -42.883 28.571 8.048 1 75.45 177 MET B N 1
ATOM 6459 C CA . MET B 1 218 ? -43.293 27.194 8.329 1 75.34 177 MET B CA 1
ATOM 6460 C C . MET B 1 218 ? -42.106 26.377 8.815 1 74.72 177 MET B C 1
ATOM 6461 O O . MET B 1 218 ? -42.241 25.642 9.79 1 75.58 177 MET B O 1
ATOM 6475 N N . LEU B 1 219 ? -40.938 26.523 8.176 1 73.3 178 LEU B N 1
ATOM 6476 C CA . LEU B 1 219 ? -39.75 25.775 8.575 1 72.33 178 LEU B CA 1
ATOM 6477 C C . LEU B 1 219 ? -39.255 26.159 9.962 1 72.1 178 LEU B C 1
ATOM 6478 O O . LEU B 1 219 ? -38.842 25.285 10.716 1 72.94 178 LEU B O 1
ATOM 6494 N N . GLU B 1 220 ? -39.291 27.455 10.301 1 70.92 179 GLU B N 1
ATOM 6495 C CA . GLU B 1 220 ? -38.83 27.956 11.6 1 70.02 179 GLU B CA 1
ATOM 6496 C C . GLU B 1 220 ? -39.823 27.755 12.743 1 70.1 179 GLU B C 1
ATOM 6497 O O . GLU B 1 220 ? -39.449 27.978 13.891 1 70.67 179 GLU B O 1
ATOM 6509 N N . PHE B 1 221 ? -41.076 27.358 12.463 1 69.84 180 PHE B N 1
ATOM 6510 C CA . PHE B 1 221 ? -42.083 27.223 13.513 1 70.08 180 PHE B CA 1
ATOM 6511 C C . PHE B 1 221 ? -41.833 26.048 14.467 1 71.95 180 PHE B C 1
ATOM 6512 O O . PHE B 1 221 ? -41.668 24.907 14.018 1 72.61 180 PHE B O 1
ATOM 6529 N N . ARG B 1 222 ? -41.886 26.326 15.789 1 72.06 181 ARG B N 1
ATOM 6530 C CA . ARG B 1 222 ? -41.721 25.319 16.833 1 72.57 181 ARG B CA 1
ATOM 6531 C C . ARG B 1 222 ? -42.972 25.255 17.684 1 73.55 181 ARG B C 1
ATOM 6532 O O . ARG B 1 222 ? -43.498 26.287 18.082 1 73.89 181 ARG B O 1
ATOM 6553 N N . SER B 1 223 ? -43.456 24.041 17.952 1 74.19 182 SER B N 1
ATOM 6554 C CA . SER B 1 223 ? -44.695 23.815 18.688 1 75.13 182 SER B CA 1
ATOM 6555 C C . SER B 1 223 ? -44.466 22.932 19.913 1 75.77 182 SER B C 1
ATOM 6556 O O . SER B 1 223 ? -43.684 21.984 19.853 1 75.71 182 SER B O 1
ATOM 6564 N N . VAL B 1 224 ? -45.158 23.233 21.018 1 76.28 183 VAL B N 1
ATOM 6565 C CA . VAL B 1 224 ? -45.099 22.405 22.225 1 77.45 183 VAL B CA 1
ATOM 6566 C C . VAL B 1 224 ? -45.802 21.053 21.92 1 77.64 183 VAL B C 1
ATOM 6567 O O . VAL B 1 224 ? -46.751 21.008 21.123 1 77.72 183 VAL B O 1
ATOM 6580 N N . ASN B 1 225 ? -45.321 19.961 22.553 1 76.99 184 ASN B N 1
ATOM 6581 C CA A ASN B 1 225 ? -45.884 18.617 22.392 0.47 77.03 184 ASN B CA 1
ATOM 6582 C CA B ASN B 1 225 ? -45.87 18.615 22.386 0.53 77.27 184 ASN B CA 1
ATOM 6583 C C . ASN B 1 225 ? -45.923 18.187 20.908 1 77.28 184 ASN B C 1
ATOM 6584 O O . ASN B 1 225 ? -46.896 17.572 20.466 1 77.57 184 ASN B O 1
ATOM 6605 N N . ALA B 1 226 ? -44.869 18.501 20.14 1 76.85 185 ALA B N 1
ATOM 6606 C CA . ALA B 1 226 ? -44.782 18.137 18.724 1 76.74 185 ALA B CA 1
ATOM 6607 C C . ALA B 1 226 ? -43.48 17.376 18.455 1 76.92 185 ALA B C 1
ATOM 6608 O O . ALA B 1 226 ? -42.521 17.476 19.219 1 77.78 185 ALA B O 1
ATOM 6615 N N . VAL B 1 227 ? -43.471 16.583 17.387 1 76.28 186 VAL B N 1
ATOM 6616 C CA . VAL B 1 227 ? -42.323 15.799 16.962 1 75.96 186 VAL B CA 1
ATOM 6617 C C . VAL B 1 227 ? -41.947 16.302 15.577 1 74.84 186 VAL B C 1
ATOM 6618 O O . VAL B 1 227 ? -42.781 16.29 14.675 1 75.47 186 VAL B O 1
ATOM 6631 N N . ALA B 1 228 ? -40.718 16.778 15.421 1 73.39 187 ALA B N 1
ATOM 6632 C CA . ALA B 1 228 ? -40.208 17.266 14.15 1 72.73 187 ALA B CA 1
ATOM 6633 C C . ALA B 1 228 ? -39.706 16.087 13.325 1 72.98 187 ALA B C 1
ATOM 6634 O O . ALA B 1 228 ? -38.86 15.33 13.787 1 72.89 187 ALA B O 1
ATOM 6641 N N . PHE B 1 229 ? -40.208 15.935 12.108 1 73.24 188 PHE B N 1
ATOM 6642 C CA . PHE B 1 229 ? -39.744 14.9 11.199 1 74.01 188 PHE B CA 1
ATOM 6643 C C . PHE B 1 229 ? -38.64 15.524 10.368 1 73.74 188 PHE B C 1
ATOM 6644 O O . PHE B 1 229 ? -38.905 16.367 9.51 1 73.88 188 PHE B O 1
ATOM 6661 N N . ASN B 1 230 ? -37.388 15.196 10.712 1 73.36 189 ASN B N 1
ATOM 6662 C CA . ASN B 1 230 ? -36.201 15.719 10.028 1 73.26 189 ASN B CA 1
ATOM 6663 C C . ASN B 1 230 ? -35.451 14.608 9.296 1 74.02 189 ASN B C 1
ATOM 6664 O O . ASN B 1 230 ? -35.683 13.429 9.557 1 74.18 189 ASN B O 1
ATOM 6675 N N . LEU B 1 231 ? -34.562 14.987 8.368 1 74.27 190 LEU B N 1
ATOM 6676 C CA . LEU B 1 231 ? -33.729 14.038 7.632 1 74.96 190 LEU B CA 1
ATOM 6677 C C . LEU B 1 231 ? -32.271 14.459 7.747 1 75.51 190 LEU B C 1
ATOM 6678 O O . LEU B 1 231 ? -31.984 15.645 7.676 1 75.99 190 LEU B O 1
ATOM 6694 N N . LEU B 1 232 ? -31.354 13.5 7.922 1 75.26 191 LEU B N 1
ATOM 6695 C CA . LEU B 1 232 ? -29.924 13.759 7.91 1 75.43 191 LEU B CA 1
ATOM 6696 C C . LEU B 1 232 ? -29.465 13.15 6.594 1 76.89 191 LEU B C 1
ATOM 6697 O O . LEU B 1 232 ? -29.566 11.931 6.418 1 77.08 191 LEU B O 1
ATOM 6713 N N . VAL B 1 233 ? -29.031 13.994 5.654 1 77.65 192 VAL B N 1
ATOM 6714 C CA . VAL B 1 233 ? -28.596 13.57 4.327 1 79.17 192 VAL B CA 1
ATOM 6715 C C . VAL B 1 233 ? -27.082 13.595 4.275 1 80.96 192 VAL B C 1
ATOM 6716 O O . VAL B 1 233 ? -26.498 14.601 4.646 1 81.37 192 VAL B O 1
ATOM 6729 N N . THR B 1 234 ? -26.448 12.52 3.808 1 82.19 193 THR B N 1
ATOM 6730 C CA . THR B 1 234 ? -24.996 12.464 3.652 1 84.06 193 THR B CA 1
ATOM 6731 C C . THR B 1 234 ? -24.676 12.509 2.165 1 85.83 193 THR B C 1
ATOM 6732 O O . THR B 1 234 ? -25.251 11.738 1.393 1 86.1 193 THR B O 1
ATOM 6743 N N . LEU B 1 235 ? -23.753 13.404 1.768 1 86.91 194 LEU B N 1
ATOM 6744 C CA . LEU B 1 235 ? -23.274 13.533 0.395 1 88.74 194 LEU B CA 1
ATOM 6745 C C . LEU B 1 235 ? -21.823 13.087 0.316 1 91.38 194 LEU B C 1
ATOM 6746 O O . LEU B 1 235 ? -21.057 13.325 1.241 1 91.04 194 LEU B O 1
ATOM 6762 N N . ARG B 1 236 ? -21.436 12.493 -0.819 1 94.02 195 ARG B N 1
ATOM 6763 C CA . ARG B 1 236 ? -20.055 12.129 -1.128 1 96.82 195 ARG B CA 1
ATOM 6764 C C . ARG B 1 236 ? -19.626 13.15 -2.17 1 98.78 195 ARG B C 1
ATOM 6765 O O . ARG B 1 236 ? -20.309 13.296 -3.176 1 98.8 195 ARG B O 1
ATOM 6786 N N . ILE B 1 237 ? -18.545 13.895 -1.911 1 100.74 196 ILE B N 1
ATOM 6787 C CA . ILE B 1 237 ? -18.058 14.939 -2.818 1 103.39 196 ILE B CA 1
ATOM 6788 C C . ILE B 1 237 ? -16.989 14.327 -3.713 1 106.55 196 ILE B C 1
ATOM 6789 O O . ILE B 1 237 ? -15.866 14.101 -3.259 1 107.01 196 ILE B O 1
ATOM 6805 N N . ASP B 1 238 ? -17.348 14.053 -4.985 1 108.6 197 ASP B N 1
ATOM 6806 C CA . ASP B 1 238 ? -16.479 13.377 -5.954 1 111.16 197 ASP B CA 1
ATOM 6807 C C . ASP B 1 238 ? -15.513 14.339 -6.634 1 112.47 197 ASP B C 1
ATOM 6808 O O . ASP B 1 238 ? -14.797 13.921 -7.553 1 113.36 197 ASP B O 1
ATOM 6817 N N . LEU B 1 253 ? -13.32 9.026 -0.713 1 105.92 212 LEU B N 1
ATOM 6818 C CA . LEU B 1 253 ? -13.751 10.402 -0.973 1 106.09 212 LEU B CA 1
ATOM 6819 C C . LEU B 1 253 ? -14.355 11.033 0.295 1 104.26 212 LEU B C 1
ATOM 6820 O O . LEU B 1 253 ? -14.9 10.326 1.148 1 104.35 212 LEU B O 1
ATOM 6835 N N . PRO B 1 254 ? -14.262 12.366 0.436 1 102.45 213 PRO B N 1
ATOM 6836 C CA . PRO B 1 254 ? -14.823 13.016 1.629 1 100.46 213 PRO B CA 1
ATOM 6837 C C . PRO B 1 254 ? -16.337 13.096 1.603 1 98 213 PRO B C 1
ATOM 6838 O O . PRO B 1 254 ? -16.947 13.062 0.537 1 98.02 213 PRO B O 1
ATOM 6849 N N . GLU B 1 255 ? -16.935 13.215 2.79 1 95.87 214 GLU B N 1
ATOM 6850 C CA . GLU B 1 255 ? -18.379 13.306 2.953 1 94.3 214 GLU B CA 1
ATOM 6851 C C . GLU B 1 255 ? -18.781 14.574 3.687 1 91.84 214 GLU B C 1
ATOM 6852 O O . GLU B 1 255 ? -17.972 15.188 4.373 1 92.49 214 GLU B O 1
ATOM 6864 N N . ALA B 1 256 ? -20.044 14.955 3.538 1 89.01 215 ALA B N 1
ATOM 6865 C CA . ALA B 1 256 ? -20.631 16.092 4.226 1 86.9 215 ALA B CA 1
ATOM 6866 C C . ALA B 1 256 ? -22.079 15.77 4.532 1 84.89 215 ALA B C 1
ATOM 6867 O O . ALA B 1 256 ? -22.765 15.206 3.685 1 84.87 215 ALA B O 1
ATOM 6874 N N . THR B 1 257 ? -22.559 16.143 5.72 1 82.9 216 THR B N 1
ATOM 6875 C CA . THR B 1 257 ? -23.952 15.906 6.083 1 81.06 216 THR B CA 1
ATOM 6876 C C . THR B 1 257 ? -24.698 17.226 6.256 1 79.58 216 THR B C 1
ATOM 6877 O O . THR B 1 257 ? -24.094 18.268 6.535 1 79.99 216 THR B O 1
ATOM 6888 N N . PHE B 1 258 ? -26.014 17.177 6.079 1 77.55 217 PHE B N 1
ATOM 6889 C CA . PHE B 1 258 ? -26.877 18.331 6.299 1 76.24 217 PHE B CA 1
ATOM 6890 C C . PHE B 1 258 ? -28.245 17.853 6.763 1 76.12 217 PHE B C 1
ATOM 6891 O O . PHE B 1 258 ? -28.657 16.744 6.438 1 76.61 217 PHE B O 1
ATOM 6908 N N . MET B 1 259 ? -28.922 18.66 7.571 1 75.45 218 MET B N 1
ATOM 6909 C CA . MET B 1 259 ? -30.239 18.312 8.083 1 74.88 218 MET B CA 1
ATOM 6910 C C . MET B 1 259 ? -31.32 19.104 7.391 1 74.8 218 MET B C 1
ATOM 6911 O O . MET B 1 259 ? -31.157 20.294 7.134 1 75.18 218 MET B O 1
ATOM 6925 N N . VAL B 1 260 ? -32.436 18.439 7.112 1 74.13 219 VAL B N 1
ATOM 6926 C CA . VAL B 1 260 ? -33.596 19.016 6.445 1 74.04 219 VAL B CA 1
ATOM 6927 C C . VAL B 1 260 ? -34.803 18.865 7.378 1 73.09 219 VAL B C 1
ATOM 6928 O O . VAL B 1 260 ? -34.945 17.838 8.011 1 72.64 219 VAL B O 1
ATOM 6941 N N . HIS B 1 261 ? -35.664 19.878 7.45 1 72.7 220 HIS B N 1
ATOM 6942 C CA . HIS B 1 261 ? -36.868 19.819 8.258 1 73.1 220 HIS B CA 1
ATOM 6943 C C . HIS B 1 261 ? -38.048 19.607 7.309 1 74.44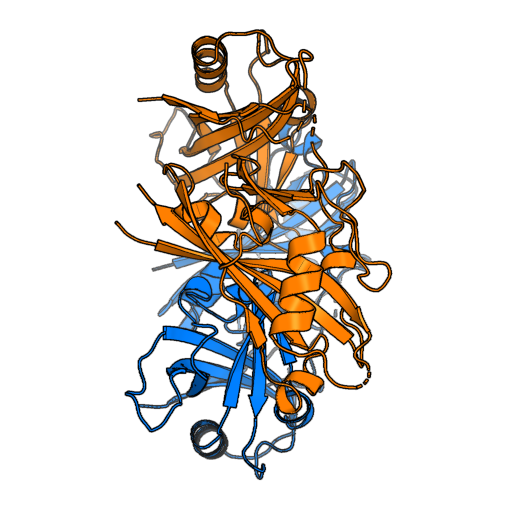 220 HIS B C 1
ATOM 6944 O O . HIS B 1 261 ? -38.284 20.438 6.433 1 74.82 220 HIS B O 1
ATOM 6958 N N . ILE B 1 262 ? -38.758 18.477 7.444 1 75.22 221 ILE B N 1
ATOM 6959 C CA . ILE B 1 262 ? -39.901 18.172 6.592 1 76.34 221 ILE B CA 1
ATOM 6960 C C . ILE B 1 262 ? -41.179 18.792 7.189 1 77.05 221 ILE B C 1
ATOM 6961 O O . ILE B 1 262 ? -41.865 19.561 6.523 1 77.79 221 ILE B O 1
ATOM 6977 N N . GLY B 1 263 ? -41.501 18.443 8.419 1 76.94 222 GLY B N 1
ATOM 6978 C CA . GLY B 1 263 ? -42.705 18.937 9.066 1 77.56 222 GLY B CA 1
ATOM 6979 C C . GLY B 1 263 ? -42.828 18.449 10.484 1 77.97 222 GLY B C 1
ATOM 6980 O O . GLY B 1 263 ? -41.931 17.789 11 1 77.79 222 GLY B O 1
ATOM 6984 N N . ASN B 1 264 ? -43.93 18.793 11.125 1 78.24 223 ASN B N 1
ATOM 6985 C CA . ASN B 1 264 ? -44.161 18.431 12.511 1 78.98 223 ASN B CA 1
ATOM 6986 C C . ASN B 1 264 ? -45.421 17.603 12.643 1 79.59 223 ASN B C 1
ATOM 6987 O O . ASN B 1 264 ? -46.311 17.671 11.808 1 79.25 223 ASN B O 1
ATOM 6998 N N . PHE B 1 265 ? -45.496 16.825 13.71 1 80.25 224 PHE B N 1
ATOM 6999 C CA . PHE B 1 265 ? -46.695 16.063 14.018 1 81.23 224 PHE B CA 1
ATOM 7000 C C . PHE B 1 265 ? -46.932 16.023 15.514 1 81.88 224 PHE B C 1
ATOM 7001 O O . PHE B 1 265 ? -46.009 16.232 16.287 1 81.73 224 PHE B O 1
ATOM 7018 N N . ARG B 1 266 ? -48.188 15.841 15.928 1 82.66 225 ARG B N 1
ATOM 7019 C CA . ARG B 1 266 ? -48.536 15.839 17.349 1 83.47 225 ARG B CA 1
ATOM 7020 C C . ARG B 1 266 ? -47.946 14.626 18.036 1 84.27 225 ARG B C 1
ATOM 7021 O O . ARG B 1 266 ? -47.954 13.534 17.469 1 84.6 225 ARG B O 1
ATOM 7042 N N . ARG B 1 267 ? -47.413 14.817 19.245 1 85.97 226 ARG B N 1
ATOM 7043 C CA . ARG B 1 267 ? -46.873 13.72 20.03 1 86.62 226 ARG B CA 1
ATOM 7044 C C . ARG B 1 267 ? -48.059 13.101 20.777 1 89.46 226 ARG B C 1
ATOM 7045 O O . ARG B 1 267 ? -48.807 13.822 21.451 1 89.34 226 ARG B O 1
ATOM 7066 N N . LYS B 1 268 ? -48.295 11.79 20.589 1 91.53 227 LYS B N 1
ATOM 7067 C CA . LYS B 1 268 ? -49.413 11.108 21.234 1 93.8 227 LYS B CA 1
ATOM 7068 C C . LYS B 1 268 ? -49.011 10.628 22.624 1 94.53 227 LYS B C 1
ATOM 7069 O O . LYS B 1 268 ? -48.905 11.426 23.558 1 94.9 227 LYS B O 1
ATOM 7088 N N . GLU B 1 271 ? -49.323 7.238 24.313 1 150.31 230 GLU B N 1
ATOM 7089 C CA . GLU B 1 271 ? -48.931 6.362 23.21 1 150.93 230 GLU B CA 1
ATOM 7090 C C . GLU B 1 271 ? -47.534 6.73 22.68 1 150.88 230 GLU B C 1
ATOM 7091 O O . GLU B 1 271 ? -47.187 7.908 22.627 1 150.89 230 GLU B O 1
ATOM 7102 N N . VAL B 1 272 ? -46.745 5.714 22.275 1 150.64 231 VAL B N 1
ATOM 7103 C CA . VAL B 1 272 ? -45.395 5.884 21.724 1 150.73 231 VAL B CA 1
ATOM 7104 C C . VAL B 1 272 ? -45.306 5.053 20.443 1 150.97 231 VAL B C 1
ATOM 7105 O O . VAL B 1 272 ? -45.445 3.833 20.505 1 151.27 231 VAL B O 1
ATOM 7118 N N . TYR B 1 273 ? -45.081 5.699 19.288 1 150.75 232 TYR B N 1
ATOM 7119 C CA . TYR B 1 273 ? -44.954 4.981 18.02 1 151.16 232 TYR B CA 1
ATOM 7120 C C . TYR B 1 273 ? -43.693 4.127 18.058 1 150.85 232 TYR B C 1
ATOM 7121 O O . TYR B 1 273 ? -42.625 4.63 18.405 1 150.81 232 TYR B O 1
ATOM 7139 N N . SER B 1 274 ? -43.813 2.842 17.691 1 150.52 233 SER B N 1
ATOM 7140 C CA . SER B 1 274 ? -42.679 1.914 17.663 1 150.44 233 SER B CA 1
ATOM 7141 C C . SER B 1 274 ? -41.67 2.313 16.563 1 149.67 233 SER B C 1
ATOM 7142 O O . SER B 1 274 ? -41.957 3.183 15.731 1 149.57 233 SER B O 1
ATOM 7150 N N . ALA B 1 275 ? -40.491 1.667 16.549 1 148.79 234 ALA B N 1
ATOM 7151 C CA . ALA B 1 275 ? -39.495 1.921 15.512 1 148.02 234 ALA B CA 1
ATOM 7152 C C . ALA B 1 275 ? -40.051 1.443 14.165 1 146.67 234 ALA B C 1
ATOM 7153 O O . ALA B 1 275 ? -39.93 2.161 13.178 1 146.67 234 ALA B O 1
ATOM 7160 N N . ASP B 1 276 ? -40.709 0.264 14.141 1 145.34 235 ASP B N 1
ATOM 7161 C CA . ASP B 1 276 ? -41.312 -0.28 12.926 1 144.49 235 ASP B CA 1
ATOM 7162 C C . ASP B 1 276 ? -42.594 0.452 12.502 1 142.69 235 ASP B C 1
ATOM 7163 O O . ASP B 1 276 ? -42.935 0.372 11.327 1 142.8 235 ASP B O 1
ATOM 7172 N N . TYR B 1 277 ? -43.319 1.136 13.42 1 140.95 236 TYR B N 1
ATOM 7173 C CA . TYR B 1 277 ? -44.545 1.856 13.037 1 139.72 236 TYR B CA 1
ATOM 7174 C C . TYR B 1 277 ? -44.223 3.136 12.269 1 137.19 236 TYR B C 1
ATOM 7175 O O . TYR B 1 277 ? -44.849 3.403 11.246 1 137.19 236 TYR B O 1
ATOM 7193 N N . CYS B 1 278 ? -43.261 3.922 12.771 1 134.9 237 CYS B N 1
ATOM 7194 C CA . CYS B 1 278 ? -42.85 5.144 12.089 1 133.06 237 CYS B CA 1
ATOM 7195 C C . CYS B 1 278 ? -42.141 4.79 10.794 1 131.13 237 CYS B C 1
ATOM 7196 O O . CYS B 1 278 ? -42.414 5.411 9.773 1 131.1 237 CYS B O 1
ATOM 7204 N N . LYS B 1 279 ? -41.301 3.738 10.806 1 129.46 238 LYS B N 1
ATOM 7205 C CA . LYS B 1 279 ? -40.615 3.244 9.609 1 128.34 238 LYS B CA 1
ATOM 7206 C C . LYS B 1 279 ? -41.642 2.882 8.52 1 127.62 238 LYS B C 1
ATOM 7207 O O . LYS B 1 279 ? -41.455 3.229 7.359 1 127.82 238 LYS B O 1
ATOM 7226 N N . MET B 1 280 ? -42.762 2.268 8.923 1 126.68 239 MET B N 1
ATOM 7227 C CA . MET B 1 280 ? -43.848 1.877 8.022 1 126.19 239 MET B CA 1
ATOM 7228 C C . MET B 1 280 ? -44.579 3.115 7.469 1 124.13 239 MET B C 1
ATOM 7229 O O . MET B 1 280 ? -44.881 3.147 6.277 1 124.43 239 MET B O 1
ATOM 7243 N N . LYS B 1 281 ? -44.861 4.126 8.32 1 121.91 240 LYS B N 1
ATOM 7244 C CA . LYS B 1 281 ? -45.535 5.355 7.897 1 120.29 240 LYS B CA 1
ATOM 7245 C C . LYS B 1 281 ? -44.68 6.126 6.904 1 118.18 240 LYS B C 1
ATOM 7246 O O . LYS B 1 281 ? -45.217 6.652 5.924 1 118.38 240 LYS B O 1
ATOM 7265 N N . ILE B 1 282 ? -43.358 6.198 7.157 1 116.09 241 ILE B N 1
ATOM 7266 C CA . ILE B 1 282 ? -42.429 6.895 6.276 1 114.51 241 ILE B CA 1
ATOM 7267 C C . ILE B 1 282 ? -42.364 6.195 4.922 1 114.12 241 ILE B C 1
ATOM 7268 O O . ILE B 1 282 ? -42.349 6.86 3.884 1 114.24 241 ILE B O 1
ATOM 7284 N N . GLU B 1 283 ? -42.339 4.859 4.929 1 113.48 242 GLU B N 1
ATOM 7285 C CA . GLU B 1 283 ? -42.317 4.067 3.706 1 113.5 242 GLU B CA 1
ATOM 7286 C C . GLU B 1 283 ? -43.571 4.334 2.868 1 112.56 242 GLU B C 1
ATOM 7287 O O . GLU B 1 283 ? -43.474 4.441 1.649 1 112.47 242 GLU B O 1
ATOM 7299 N N . LYS B 1 284 ? -44.733 4.475 3.523 1 111.88 243 LYS B N 1
ATOM 7300 C CA . LYS B 1 284 ? -46.007 4.747 2.856 1 111.65 243 LYS B CA 1
ATOM 7301 C C . LYS B 1 284 ? -46.034 6.107 2.136 1 109.93 243 LYS B C 1
ATOM 7302 O O . LYS B 1 284 ? -46.84 6.288 1.228 1 110.38 243 LYS B O 1
ATOM 7321 N N . MET B 1 285 ? -45.152 7.038 2.505 1 108.08 244 MET B N 1
ATOM 7322 C CA . MET B 1 285 ? -45.084 8.349 1.851 1 106.67 244 MET B CA 1
ATOM 7323 C C . MET B 1 285 ? -44.414 8.277 0.469 1 105.09 244 MET B C 1
ATOM 7324 O O . MET B 1 285 ? -44.67 9.154 -0.352 1 105.27 244 MET B O 1
ATOM 7338 N N . GLY B 1 286 ? -43.581 7.257 0.226 1 103.39 245 GLY B N 1
ATOM 7339 C CA . GLY B 1 286 ? -42.905 7.065 -1.051 1 102.22 245 GLY B CA 1
ATOM 7340 C C . GLY B 1 286 ? -42.031 8.242 -1.438 1 100.5 245 GLY B C 1
ATOM 7341 O O . GLY B 1 286 ? -42.127 8.749 -2.565 1 101.1 245 GLY B O 1
ATOM 7345 N N . LEU B 1 287 ? -41.194 8.703 -0.505 1 97.96 246 LEU B N 1
ATOM 7346 C CA . LEU B 1 287 ? -40.342 9.851 -0.77 1 96.25 246 LEU B CA 1
ATOM 7347 C C . LEU B 1 287 ? -39.231 9.479 -1.739 1 95.3 246 LEU B C 1
ATOM 7348 O O . LEU B 1 287 ? -38.603 8.437 -1.587 1 95.48 246 LEU B O 1
ATOM 7364 N N . VAL B 1 288 ? -39.01 10.341 -2.74 1 94.08 247 VAL B N 1
ATOM 7365 C CA . VAL B 1 288 ? -37.995 10.194 -3.773 1 93.06 247 VAL B CA 1
ATOM 7366 C C . VAL B 1 288 ? -37.126 11.449 -3.705 1 91.74 247 VAL B C 1
ATOM 7367 O O . VAL B 1 288 ? -37.64 12.559 -3.55 1 91.64 247 VAL B O 1
ATOM 7380 N N . PHE B 1 289 ? -35.806 11.263 -3.794 1 90.42 248 PHE B N 1
ATOM 7381 C CA . PHE B 1 289 ? -34.828 12.327 -3.654 1 89.44 248 PHE B CA 1
ATOM 7382 C C . PHE B 1 289 ? -33.918 12.455 -4.857 1 88.01 248 PHE B C 1
ATOM 7383 O O . PHE B 1 289 ? -33.597 11.476 -5.516 1 88.42 248 PHE B O 1
ATOM 7400 N N . ALA B 1 290 ? -33.459 13.671 -5.108 1 86.5 249 ALA B N 1
ATOM 7401 C CA . ALA B 1 290 ? -32.51 13.963 -6.178 1 85.38 249 ALA B CA 1
ATOM 7402 C C . ALA B 1 290 ? -31.765 15.257 -5.851 1 83.66 249 ALA B C 1
ATOM 7403 O O . ALA B 1 290 ? -32.262 16.075 -5.084 1 83.28 249 ALA B O 1
ATOM 7410 N N . LEU B 1 291 ? -30.563 15.424 -6.405 1 82.21 250 LEU B N 1
ATOM 7411 C CA . LEU B 1 291 ? -29.785 16.644 -6.224 1 80.72 250 LEU B CA 1
ATOM 7412 C C . LEU B 1 291 ? -29.986 17.547 -7.429 1 80.99 250 LEU B C 1
ATOM 7413 O O . LEU B 1 291 ? -30.163 17.082 -8.555 1 81.55 250 LEU B O 1
ATOM 7429 N N . GLY B 1 292 ? -29.937 18.838 -7.176 1 80.7 251 GLY B N 1
ATOM 7430 C CA . GLY B 1 292 ? -30.007 19.876 -8.194 1 80.5 251 GLY B CA 1
ATOM 7431 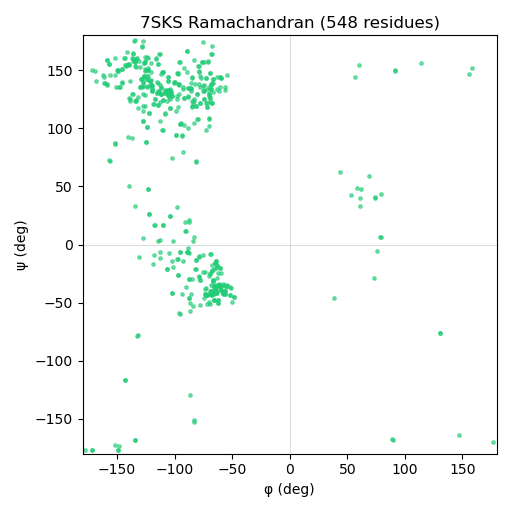C C . GLY B 1 292 ? -28.934 20.916 -7.928 1 80.07 251 GLY B C 1
ATOM 7432 O O . GLY B 1 292 ? -28.055 20.719 -7.082 1 80.36 251 GLY B O 1
ATOM 7436 N N . GLY B 1 293 ? -29.024 22.034 -8.625 1 79.25 252 GLY B N 1
ATOM 7437 C CA . GLY B 1 293 ? -28.074 23.125 -8.473 1 78.6 252 GLY B CA 1
ATOM 7438 C C . GLY B 1 293 ? -28.713 24.436 -8.082 1 78.03 252 GLY B C 1
ATOM 7439 O O . GLY B 1 293 ? -28.135 25.487 -8.35 1 78.25 252 GLY B O 1
ATOM 7443 N N . ILE B 1 294 ? -29.879 24.401 -7.414 1 77.48 253 ILE B N 1
ATOM 7444 C CA . ILE B 1 294 ? -30.566 25.636 -7.021 1 77.42 253 ILE B CA 1
ATOM 7445 C C . ILE B 1 294 ? -29.745 26.306 -5.904 1 77.11 253 ILE B C 1
ATOM 7446 O O . ILE B 1 294 ? -29.686 25.792 -4.785 1 76.93 253 ILE B O 1
ATOM 7462 N N . GLY B 1 295 ? -29.098 27.419 -6.235 1 76.86 254 GLY B N 1
ATOM 7463 C CA . GLY B 1 295 ? -28.237 28.148 -5.312 1 77.42 254 GLY B CA 1
ATOM 7464 C C . GLY B 1 295 ? -26.85 27.547 -5.12 1 77.65 254 GLY B C 1
ATOM 7465 O O . GLY B 1 295 ? -26.089 28.029 -4.286 1 77.83 254 GLY B O 1
ATOM 7469 N N . GLY B 1 296 ? -26.505 26.519 -5.895 1 77.41 255 GLY B N 1
ATOM 7470 C CA . GLY B 1 296 ? -25.232 25.817 -5.802 1 77.27 255 GLY B CA 1
ATOM 7471 C C . GLY B 1 296 ? -25.502 24.333 -5.749 1 77.16 255 GLY B C 1
ATOM 7472 O O . GLY B 1 296 ? -25.354 23.636 -6.746 1 77.41 255 GLY B O 1
ATOM 7476 N N . THR B 1 297 ? -25.947 23.86 -4.586 1 76.9 256 THR B N 1
ATOM 7477 C CA . THR B 1 297 ? -26.339 22.47 -4.337 1 76.62 256 THR B CA 1
ATOM 7478 C C . THR B 1 297 ? -27.733 22.526 -3.707 1 76.51 256 THR B C 1
ATOM 7479 O O . THR B 1 297 ? -27.972 23.358 -2.829 1 76.14 256 THR B O 1
ATOM 7490 N N . SER B 1 298 ? -28.65 21.661 -4.15 1 76.43 257 SER B N 1
ATOM 7491 C CA . SER B 1 298 ? -30 21.631 -3.591 1 76.91 257 SER B CA 1
ATOM 7492 C C . SER B 1 298 ? -30.569 20.21 -3.551 1 77.15 257 SER B C 1
ATOM 7493 O O . SER B 1 298 ? -30.181 19.356 -4.342 1 77.32 257 SER B O 1
ATOM 7501 N N . LEU B 1 299 ? -31.448 19.949 -2.591 1 77.18 258 LEU B N 1
ATOM 7502 C CA . LEU B 1 299 ? -32.096 18.655 -2.45 1 77.76 258 LEU B CA 1
ATOM 7503 C C . LEU B 1 299 ? -33.54 18.806 -2.943 1 78.81 258 LEU B C 1
ATOM 7504 O O . LEU B 1 299 ? -34.212 19.763 -2.589 1 78.48 258 LEU B O 1
ATOM 7520 N N . HIS B 1 300 ? -34.001 17.877 -3.769 1 79.86 259 HIS B N 1
ATOM 7521 C CA . HIS B 1 300 ? -35.347 17.893 -4.316 1 81.9 259 HIS B CA 1
ATOM 7522 C C . HIS B 1 300 ? -36.052 16.64 -3.799 1 84.31 259 HIS B C 1
ATOM 7523 O O . HIS B 1 300 ? -35.5 15.549 -3.919 1 84.18 259 HIS B O 1
ATOM 7537 N N . ILE B 1 301 ? -37.222 16.807 -3.152 1 86.41 260 ILE B N 1
ATOM 7538 C CA . ILE B 1 301 ? -37.993 15.707 -2.564 1 88.94 260 ILE B CA 1
ATOM 7539 C C . ILE B 1 301 ? -39.376 15.675 -3.207 1 92.03 260 ILE B C 1
ATOM 7540 O O . ILE B 1 301 ? -40.003 16.715 -3.343 1 91.94 260 ILE B O 1
ATOM 7556 N N . ARG B 1 302 ? -39.878 14.483 -3.536 1 94.67 261 ARG B N 1
ATOM 7557 C CA . ARG B 1 302 ? -41.219 14.304 -4.084 1 98.04 261 ARG B CA 1
ATOM 7558 C C . ARG B 1 302 ? -41.841 13.1 -3.385 1 100.71 261 ARG B C 1
ATOM 7559 O O . ARG B 1 302 ? -41.205 12.057 -3.328 1 101 261 ARG B O 1
ATOM 7580 N N . SER B 1 303 ? -43.067 13.227 -2.855 1 102.63 262 SER B N 1
ATOM 7581 C CA . SER B 1 303 ? -43.759 12.104 -2.216 1 104.9 262 SER B CA 1
ATOM 7582 C C . SER B 1 303 ? -44.678 11.438 -3.244 1 107.11 262 SER B C 1
ATOM 7583 O O . SER B 1 303 ? -45.731 11.981 -3.568 1 107.81 262 SER B O 1
ATOM 7591 N N . THR B 1 304 ? -44.271 10.285 -3.776 1 114.18 263 THR B N 1
ATOM 7592 C CA . THR B 1 304 ? -45.06 9.55 -4.763 1 116.08 263 THR B CA 1
ATOM 7593 C C . THR B 1 304 ? -46.224 8.758 -4.124 1 116.54 263 THR B C 1
ATOM 7594 O O . THR B 1 304 ? -47.256 8.571 -4.766 1 116.73 263 THR B O 1
ATOM 7605 N N . GLY B 1 305 ? -46.05 8.307 -2.881 1 116.54 264 GLY B N 1
ATOM 7606 C CA . GLY B 1 305 ? -47.059 7.531 -2.168 1 117.09 264 GLY B CA 1
ATOM 7607 C C . GLY B 1 305 ? -48.133 8.366 -1.5 1 117.79 264 GLY B C 1
ATOM 7608 O O . GLY B 1 305 ? -48.439 9.473 -1.955 1 118.14 264 GLY B O 1
ATOM 7612 N N . LYS B 1 306 ? -48.723 7.827 -0.411 1 117.98 265 LYS B N 1
ATOM 7613 C CA . LYS B 1 306 ? -49.801 8.481 0.333 1 119.04 265 LYS B CA 1
ATOM 7614 C C . LYS B 1 306 ? -49.252 9.306 1.502 1 120 265 LYS B C 1
ATOM 7615 O O . LYS B 1 306 ? -48.358 8.855 2.226 1 119.96 265 LYS B O 1
ATOM 7619 N N . MET B 1 307 ? -49.764 10.536 1.635 1 120.68 266 MET B N 1
ATOM 7620 C CA . MET B 1 307 ? -49.322 11.463 2.667 1 121.52 266 MET B CA 1
ATOM 7621 C C . MET B 1 307 ? -50.087 11.213 3.958 1 121.19 266 MET B C 1
ATOM 7622 O O . MET B 1 307 ? -51.29 10.953 3.94 1 121.54 266 MET B O 1
ATOM 7636 N N . SER B 1 308 ? -49.365 11.272 5.072 1 120.33 267 SER B N 1
ATOM 7637 C CA . SER B 1 308 ? -49.906 11.054 6.408 1 120.07 267 SER B CA 1
ATOM 7638 C C . SER B 1 308 ? -50.945 12.122 6.76 1 119.32 267 SER B C 1
ATOM 7639 O O . SER B 1 308 ? -50.696 13.309 6.559 1 119.29 267 SER B O 1
ATOM 7647 N N . LYS B 1 309 ? -52.093 11.705 7.31 1 118.68 268 LYS B N 1
ATOM 7648 C CA . LYS B 1 309 ? -53.112 12.653 7.771 1 118.41 268 LYS B CA 1
ATOM 7649 C C . LYS B 1 309 ? -52.717 13.338 9.119 1 116.51 268 LYS B C 1
ATOM 7650 O O . LYS B 1 309 ? -53.411 14.26 9.545 1 116.86 268 LYS B O 1
ATOM 7669 N N . THR B 1 310 ? -51.635 12.871 9.793 1 114.28 269 THR B N 1
ATOM 7670 C CA . THR B 1 310 ? -51.141 13.418 11.061 1 112.63 269 THR B CA 1
ATOM 7671 C C . THR B 1 310 ? -49.92 14.344 10.88 1 110.28 269 THR B C 1
ATOM 7672 O O . THR B 1 310 ? -49.622 15.121 11.784 1 109.61 269 THR B O 1
ATOM 7683 N N . LEU B 1 311 ? -49.206 14.251 9.74 1 109.07 270 LEU B N 1
ATOM 7684 C CA . LEU B 1 311 ? -48.032 15.081 9.453 1 107.56 270 LEU B CA 1
ATOM 7685 C C . LEU B 1 311 ? -48.429 16.427 8.873 1 107.32 270 LEU B C 1
ATOM 7686 O O . LEU B 1 311 ? -49.066 16.465 7.821 1 107.92 270 LEU B O 1
ATOM 7702 N N . HIS B 1 312 ? -48.035 17.528 9.546 1 106.48 271 HIS B N 1
ATOM 7703 C CA . HIS B 1 312 ? -48.263 18.893 9.079 1 106.96 271 HIS B CA 1
ATOM 7704 C C . HIS B 1 312 ? -47.006 19.302 8.303 1 107.36 271 HIS B C 1
ATOM 7705 O O . HIS B 1 312 ? -46.012 19.728 8.892 1 106.66 271 HIS B O 1
ATOM 7719 N N . ALA B 1 313 ? -47.044 19.104 6.981 1 108.33 272 ALA B N 1
ATOM 7720 C CA . ALA B 1 313 ? -45.943 19.388 6.066 1 109.21 272 ALA B CA 1
ATOM 7721 C C . ALA B 1 313 ? -46.49 19.968 4.737 1 111.04 272 ALA B C 1
ATOM 7722 O O . ALA B 1 313 ? -47.696 19.902 4.476 1 111.41 272 ALA B O 1
ATOM 7729 N N . GLN B 1 314 ? -45.603 20.558 3.915 1 112.08 273 GLN B N 1
ATOM 7730 C CA . GLN B 1 314 ? -45.967 21.092 2.609 1 114.09 273 GLN B CA 1
ATOM 7731 C C . GLN B 1 314 ? -45.622 20.087 1.495 1 115.51 273 GLN B C 1
ATOM 7732 O O . GLN B 1 314 ? -45.328 20.501 0.38 1 116.8 273 GLN B O 1
ATOM 7746 N N . LEU B 1 315 ? -45.71 18.772 1.775 1 115.37 274 LEU B N 1
ATOM 7747 C CA . LEU B 1 315 ? -45.452 17.734 0.776 1 116.66 274 LEU B CA 1
ATOM 7748 C C . LEU B 1 315 ? -46.801 17.359 0.162 1 118.22 274 LEU B C 1
ATOM 7749 O O . LEU B 1 315 ? -47.525 16.525 0.708 1 118.45 274 LEU B O 1
ATOM 7765 N N . GLY B 1 316 ? -47.15 17.999 -0.943 1 119.06 275 GLY B N 1
ATOM 7766 C CA . GLY B 1 316 ? -48.413 17.725 -1.617 1 119.86 275 GLY B CA 1
ATOM 7767 C C . GLY B 1 316 ? -48.397 16.418 -2.383 1 120.07 275 GLY B C 1
ATOM 7768 O O . GLY B 1 316 ? -47.353 15.77 -2.496 1 120.54 275 GLY B O 1
ATOM 7772 N N . PHE B 1 317 ? -49.553 16.031 -2.944 0.93 119.46 276 PHE B N 1
ATOM 7773 C CA . PHE B 1 317 ? -49.681 14.793 -3.716 0.93 119.32 276 PHE B CA 1
ATOM 7774 C C . PHE B 1 317 ? -48.594 14.648 -4.809 0.93 119.75 276 PHE B C 1
ATOM 7775 O O . PHE B 1 317 ? -47.961 13.592 -4.895 0.93 120.57 276 PHE B O 1
ATOM 7792 N N . LYS B 1 318 ? -48.383 15.686 -5.628 1 118.89 277 LYS B N 1
ATOM 7793 C CA . LYS B 1 318 ? -47.396 15.616 -6.703 1 118.73 277 LYS B CA 1
ATOM 7794 C C . LYS B 1 318 ? -46.638 16.932 -6.802 1 117.95 277 LYS B C 1
ATOM 7795 O O . LYS B 1 318 ? -46.493 17.494 -7.887 1 118.9 277 LYS B O 1
ATOM 7799 N N . LYS B 1 319 ? -46.134 17.399 -5.656 1 116.14 278 LYS B N 1
ATOM 7800 C CA . LYS B 1 319 ? -45.358 18.629 -5.523 1 115.34 278 LYS B CA 1
ATOM 7801 C C . LYS B 1 319 ? -43.909 18.253 -5.243 1 112.47 278 LYS B C 1
ATOM 7802 O O . LYS B 1 319 ? -43.668 17.44 -4.345 1 112.07 278 LYS B O 1
ATOM 7821 N N . THR B 1 320 ? -42.948 18.853 -5.965 1 101.37 279 THR B N 1
ATOM 7822 C CA . THR B 1 320 ? -41.532 18.611 -5.709 1 99.46 279 THR B CA 1
ATOM 7823 C C . THR B 1 320 ? -41.009 19.758 -4.865 1 97.47 279 THR B C 1
ATOM 7824 O O . THR B 1 320 ? -40.984 20.896 -5.341 1 98.04 279 THR B O 1
ATOM 7835 N N . LEU B 1 321 ? -40.6 19.473 -3.622 1 94.87 280 LEU B N 1
ATOM 7836 C CA . LEU B 1 321 ? -40.059 20.491 -2.738 1 92.99 280 LEU B CA 1
ATOM 7837 C C . LEU B 1 321 ? -38.583 20.649 -2.987 1 90.05 280 LEU B C 1
ATOM 7838 O O . LEU B 1 321 ? -37.861 19.659 -3.027 1 90.11 280 LEU B O 1
ATOM 7854 N N . CYS B 1 322 ? -38.129 21.89 -3.103 1 87.34 281 CYS B N 1
ATOM 7855 C CA . CYS B 1 322 ? -36.727 22.192 -3.271 1 85.48 281 CYS B CA 1
ATOM 7856 C C . CYS B 1 322 ? -36.19 22.713 -1.938 1 83.28 281 CYS B C 1
ATOM 7857 O O . CYS B 1 322 ? -36.806 23.57 -1.311 1 83.81 281 CYS B O 1
ATOM 7865 N N . TYR B 1 323 ? -35.041 22.203 -1.518 1 80.63 282 TYR B N 1
ATOM 7866 C CA . TYR B 1 323 ? -34.377 22.591 -0.289 1 78.39 282 TYR B CA 1
ATOM 7867 C C . TYR B 1 323 ? -32.963 23.025 -0.656 1 76.34 282 TYR B C 1
ATOM 7868 O O . TYR B 1 323 ? -32.066 22.198 -0.671 1 75.67 282 TYR B O 1
ATOM 7886 N N . PRO B 1 324 ? -32.74 24.306 -1.001 1 75.72 283 PRO B N 1
ATOM 7887 C CA . PRO B 1 324 ? -31.38 24.74 -1.347 1 75.06 283 PRO B CA 1
ATOM 7888 C C . PRO B 1 324 ? -30.44 24.726 -0.145 1 74.55 283 PRO B C 1
ATOM 7889 O O . PRO B 1 324 ? -30.79 25.223 0.928 1 74.46 283 PRO B O 1
ATOM 7900 N N . LEU B 1 325 ? -29.242 24.167 -0.325 1 73.92 284 LEU B N 1
ATOM 7901 C CA . LEU B 1 325 ? -28.235 24.144 0.739 1 73.75 284 LEU B CA 1
ATOM 7902 C C . LEU B 1 325 ? -27.788 25.592 1.124 1 74.53 284 LEU B C 1
ATOM 7903 O O . LEU B 1 325 ? -27.265 25.803 2.204 1 74.99 284 LEU B O 1
ATOM 7919 N N . MET B 1 326 ? -28.053 26.579 0.258 1 74.54 285 MET B N 1
ATOM 7920 C CA . MET B 1 326 ? -27.794 28.005 0.474 1 74.72 285 MET B CA 1
ATOM 7921 C C . MET B 1 326 ? -28.553 28.483 1.724 1 75.07 285 MET B C 1
ATOM 7922 O O . MET B 1 326 ? -28.061 29.359 2.435 1 75.55 285 MET B O 1
ATOM 7936 N N . ASP B 1 327 ? -29.772 27.933 1.957 1 74.75 286 ASP B N 1
ATOM 7937 C CA . ASP B 1 327 ? -30.624 28.231 3.101 1 74.49 286 ASP B CA 1
ATOM 7938 C C . ASP B 1 327 ? -30.255 27.351 4.294 1 74.69 286 ASP B C 1
ATOM 7939 O O . ASP B 1 327 ? -30.248 27.843 5.418 1 76.05 286 ASP B O 1
ATOM 7948 N N . ILE B 1 328 ? -29.993 26.055 4.075 1 73.26 287 ILE B N 1
ATOM 7949 C CA . ILE B 1 328 ? -29.692 25.129 5.149 1 72.64 287 ILE B CA 1
ATOM 7950 C C . ILE B 1 328 ? -28.331 25.386 5.829 1 73.45 287 ILE B C 1
ATOM 7951 O O . ILE B 1 328 ? -28.235 25.358 7.053 1 73.73 287 ILE B O 1
ATOM 7967 N N . ASN B 1 329 ? -27.277 25.501 5.042 1 73.62 288 ASN B N 1
ATOM 7968 C CA . ASN B 1 329 ? -25.928 25.713 5.566 1 73.76 288 ASN B CA 1
ATOM 7969 C C . ASN B 1 329 ? -25.154 26.465 4.492 1 74.25 288 ASN B C 1
ATOM 7970 O O . ASN B 1 329 ? -24.589 25.847 3.593 1 74.4 288 ASN B O 1
ATOM 7981 N N . GLU B 1 330 ? -25.249 27.799 4.513 1 74.45 289 GLU B N 1
ATOM 7982 C CA . GLU B 1 330 ? -24.609 28.642 3.499 1 75.19 289 GLU B CA 1
ATOM 7983 C C . GLU B 1 330 ? -23.105 28.394 3.369 1 74.94 289 GLU B C 1
ATOM 7984 O O . GLU B 1 330 ? -22.584 28.468 2.268 1 74.88 289 GLU B O 1
ATOM 7996 N N . ASP B 1 331 ? -22.411 28.119 4.482 1 74.91 290 ASP B N 1
ATOM 7997 C CA . ASP B 1 331 ? -20.972 27.865 4.472 1 75.59 290 ASP B CA 1
ATOM 7998 C C . ASP B 1 331 ? -20.617 26.581 3.72 1 75.13 290 ASP B C 1
ATOM 7999 O O . ASP B 1 331 ? -19.728 26.598 2.867 1 75.36 290 ASP B O 1
ATOM 8009 N N . LEU B 1 332 ? -21.333 25.485 4.007 1 74.31 291 LEU B N 1
ATOM 8010 C CA . LEU B 1 332 ? -21.134 24.217 3.325 1 74.15 291 LEU B CA 1
ATOM 8011 C C . LEU B 1 332 ? -21.513 24.349 1.854 1 75.03 291 LEU B C 1
ATOM 8012 O O . LEU B 1 332 ? -20.814 23.816 0.994 1 76.13 291 LEU B O 1
ATOM 8028 N N . ASN B 1 333 ? -22.594 25.081 1.547 1 74.64 292 ASN B N 1
ATOM 8029 C CA . ASN B 1 333 ? -23.001 25.327 0.172 1 75.01 292 ASN B CA 1
ATOM 8030 C C . ASN B 1 333 ? -21.877 26.011 -0.633 1 76.48 292 ASN B C 1
ATOM 8031 O O . ASN B 1 333 ? -21.628 25.616 -1.77 1 77.36 292 ASN B O 1
ATOM 8042 N N . ARG B 1 334 ? -21.181 26.998 -0.044 1 76.75 293 ARG B N 1
ATOM 8043 C CA . ARG B 1 334 ? -20.048 27.659 -0.703 1 77.37 293 ARG B CA 1
ATOM 8044 C C . ARG B 1 334 ? -18.898 26.694 -0.921 1 78.29 293 ARG B C 1
ATOM 8045 O O . ARG B 1 334 ? -18.219 26.776 -1.936 1 78.44 293 ARG B O 1
ATOM 8066 N N . LEU B 1 335 ? -18.663 25.804 0.043 1 78.92 294 LEU B N 1
ATOM 8067 C CA . LEU B 1 335 ? -17.601 24.808 -0.038 1 80.57 294 LEU B CA 1
ATOM 8068 C C . LEU B 1 335 ? -17.857 23.831 -1.201 1 81.71 294 LEU B C 1
ATOM 8069 O O . LEU B 1 335 ? -16.91 23.439 -1.884 1 81.95 294 LEU B O 1
ATOM 8085 N N . LEU B 1 336 ? -19.14 23.475 -1.45 1 82.21 295 LEU B N 1
ATOM 8086 C CA . LEU B 1 336 ? -19.523 22.57 -2.539 1 83.15 295 LEU B CA 1
ATOM 8087 C C . LEU B 1 336 ? -19.841 23.288 -3.856 1 84.99 295 LEU B C 1
ATOM 8088 O O . LEU B 1 336 ? -20.393 22.652 -4.75 1 85.85 295 LEU B O 1
ATOM 8104 N N . TRP B 1 337 ? -19.523 24.585 -3.995 1 85.46 296 TRP B N 1
ATOM 8105 C CA . TRP B 1 337 ? -19.885 25.342 -5.196 1 85.93 296 TRP B CA 1
ATOM 8106 C C . TRP B 1 337 ? -19.481 24.732 -6.54 1 90.04 296 TRP B C 1
ATOM 8107 O O . TRP B 1 337 ? -20.273 24.799 -7.503 1 91.06 296 TRP B O 1
ATOM 8128 N N . ARG B 1 338 ? -18.248 24.213 -6.651 1 92.03 297 ARG B N 1
ATOM 8129 C CA . ARG B 1 338 ? -17.776 23.703 -7.946 1 94.92 297 ARG B CA 1
ATOM 8130 C C . ARG B 1 338 ? -17.346 22.233 -7.839 1 96.55 297 ARG B C 1
ATOM 8131 O O . ARG B 1 338 ? -16.293 21.849 -8.346 1 97.06 297 ARG B O 1
ATOM 8152 N N . SER B 1 339 ? -18.195 21.404 -7.221 1 97 298 SER B N 1
ATOM 8153 C CA . SER B 1 339 ? -17.905 19.993 -7.015 1 98.02 298 SER B CA 1
ATOM 8154 C C . SER B 1 339 ? -19.094 19.105 -7.386 1 99.27 298 SER B C 1
ATOM 8155 O O . SER B 1 339 ? -20.24 19.539 -7.303 1 99.3 298 SER B O 1
ATOM 8163 N N . ARG B 1 340 ? -18.818 17.852 -7.772 1 100.09 299 ARG B N 1
ATOM 8164 C CA . ARG B 1 340 ? -19.87 16.902 -8.128 1 101.24 299 ARG B CA 1
ATOM 8165 C C . ARG B 1 340 ? -20.29 16.196 -6.84 1 100.2 299 ARG B C 1
ATOM 8166 O O . ARG B 1 340 ? -19.424 15.686 -6.141 1 100.92 299 ARG B O 1
ATOM 8187 N N . CYS B 1 341 ? -21.589 16.171 -6.513 1 98.53 300 CYS B N 1
ATOM 8188 C CA . CYS B 1 341 ? -22.073 15.526 -5.284 1 97.62 300 CYS B CA 1
ATOM 8189 C C . CYS B 1 341 ? -22.979 14.342 -5.573 1 97.28 300 CYS B C 1
ATOM 8190 O O . CYS B 1 341 ? -23.554 14.243 -6.648 1 97.99 300 CYS B O 1
ATOM 8198 N N . LYS B 1 342 ? -23.135 13.461 -4.59 1 96.34 301 LYS B N 1
ATOM 8199 C CA . LYS B 1 342 ? -23.996 12.294 -4.701 1 95.92 301 LYS B CA 1
ATOM 8200 C C . LYS B 1 342 ? -24.571 11.985 -3.324 1 94.15 301 LYS B C 1
ATOM 8201 O O . LYS B 1 342 ? -23.825 11.993 -2.358 1 94.08 301 LYS B O 1
ATOM 8220 N N . ILE B 1 343 ? -25.875 11.693 -3.23 1 92.47 302 ILE B N 1
ATOM 8221 C CA . ILE B 1 343 ? -26.475 11.32 -1.955 1 91.13 302 ILE B CA 1
ATOM 8222 C C . ILE B 1 343 ? -26.091 9.872 -1.728 1 90.71 302 ILE B C 1
ATOM 8223 O O . ILE B 1 343 ? -26.408 9.031 -2.564 1 90.89 302 ILE B O 1
ATOM 8239 N N . VAL B 1 344 ? -25.416 9.578 -0.607 1 89.98 303 VAL B N 1
ATOM 8240 C CA . VAL B 1 344 ? -25.005 8.21 -0.267 1 89.44 303 VAL B CA 1
ATOM 8241 C C . VAL B 1 344 ? -25.737 7.659 0.963 1 89.01 303 VAL B C 1
ATOM 8242 O O . VAL B 1 344 ? -25.612 6.469 1.234 1 89.61 303 VAL B O 1
ATOM 8255 N N . ARG B 1 345 ? -26.463 8.5 1.724 1 87.95 304 ARG B N 1
ATOM 8256 C CA . ARG B 1 345 ? -27.229 8.047 2.881 1 87.44 304 ARG B CA 1
ATOM 8257 C C . ARG B 1 345 ? -28.285 9.084 3.258 1 86.18 304 ARG B C 1
ATOM 8258 O O . ARG B 1 345 ? -28.054 10.28 3.114 1 85.78 304 ARG B O 1
ATOM 8279 N N . ILE B 1 346 ? -29.453 8.609 3.709 1 85.28 305 ILE B N 1
ATOM 8280 C CA . ILE B 1 346 ? -30.543 9.444 4.211 1 84.66 305 ILE B CA 1
ATO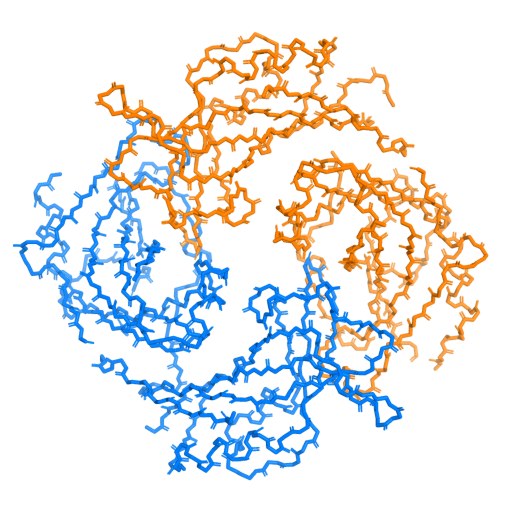M 8281 C C . ILE B 1 346 ? -31.08 8.716 5.422 1 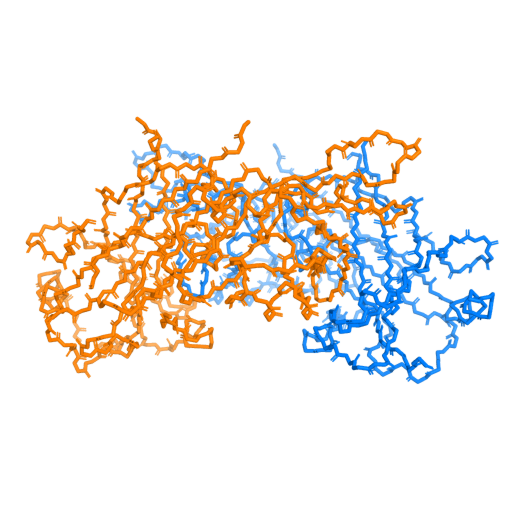84.31 305 ILE B C 1
ATOM 8282 O O . ILE B 1 346 ? -31.437 7.537 5.332 1 85.02 305 ILE B O 1
ATOM 8298 N N . GLN B 1 347 ? -31.085 9.396 6.558 1 83.06 306 GLN B N 1
ATOM 8299 C CA . GLN B 1 347 ? -31.579 8.851 7.809 1 82.08 306 GLN B CA 1
ATOM 8300 C C . GLN B 1 347 ? -32.692 9.764 8.294 1 80.73 306 GLN B C 1
ATOM 8301 O O . GLN B 1 347 ? -32.599 10.978 8.146 1 80.44 306 GLN B O 1
ATOM 8315 N N . ALA B 1 348 ? -33.748 9.183 8.854 1 79.69 307 ALA B N 1
ATOM 8316 C CA . ALA B 1 348 ? -34.839 9.965 9.414 1 78.9 307 ALA B CA 1
ATOM 8317 C C . ALA B 1 348 ? -34.454 10.246 10.872 1 78.19 307 ALA B C 1
ATOM 8318 O O . ALA B 1 348 ? -33.926 9.364 11.545 1 78.98 307 ALA B O 1
ATOM 8325 N N . VAL B 1 349 ? -34.616 11.486 11.328 1 76.31 308 VAL B N 1
ATOM 8326 C CA . VAL B 1 349 ? -34.273 11.864 12.687 1 75.08 308 VAL B CA 1
ATOM 8327 C C . VAL B 1 349 ? -35.512 12.54 13.259 1 74.7 308 VAL B C 1
ATOM 8328 O O . VAL B 1 349 ? -35.868 13.644 12.842 1 74.81 308 VAL B O 1
ATOM 8341 N N . LEU B 1 350 ? -36.221 11.844 14.156 1 74.08 309 LEU B N 1
ATOM 8342 C CA . LEU B 1 350 ? -37.41 12.403 14.783 1 73.94 309 LEU B CA 1
ATOM 8343 C C . LEU B 1 350 ? -36.903 13.064 16.059 1 72.33 309 LEU B C 1
ATOM 8344 O O . LEU B 1 350 ? -36.155 12.442 16.821 1 72.93 309 LEU B O 1
ATOM 8360 N N . GLN B 1 351 ? -37.22 14.338 16.251 1 70.31 310 GLN B N 1
ATOM 8361 C CA . GLN B 1 351 ? -36.724 15.086 17.397 1 69.66 310 GLN B CA 1
ATOM 8362 C C . GLN B 1 351 ? -37.833 15.928 18.022 1 69.2 310 GLN B C 1
ATOM 8363 O O . GLN B 1 351 ? -38.854 16.155 17.384 1 69.23 310 GLN B O 1
ATOM 8377 N N . PRO B 1 352 ? -37.666 16.429 19.255 1 68.83 311 PRO B N 1
ATOM 8378 C CA . PRO B 1 352 ? -38.658 17.365 19.802 1 68.78 311 PRO B CA 1
ATOM 8379 C C . PRO B 1 352 ? -38.602 18.689 19.012 1 69.14 311 PRO B C 1
ATOM 8380 O O . PRO B 1 352 ? -37.644 18.941 18.272 1 68.89 311 PRO B O 1
ATOM 8391 N N . SER B 1 353 ? -39.634 19.522 19.14 1 69.43 312 SER B N 1
ATOM 8392 C CA . SER B 1 353 ? -39.69 20.779 18.397 1 70.33 312 SER B CA 1
ATOM 8393 C C . SER B 1 353 ? -39.163 21.97 19.252 1 71.14 312 SER B C 1
ATOM 8394 O O . SER B 1 353 ? -38.174 22.585 18.874 1 71.92 312 SER B O 1
ATOM 8402 N N . VAL B 1 354 ? -39.781 22.27 20.406 1 70.91 313 VAL B N 1
ATOM 8403 C CA . VAL B 1 354 ? -39.337 23.391 21.236 1 70.9 313 VAL B CA 1
ATOM 8404 C C . VAL B 1 354 ? -38.079 23.011 22.047 1 71.84 313 VAL B C 1
ATOM 8405 O O . VAL B 1 354 ? -37.949 21.86 22.462 1 72.28 313 VAL B O 1
ATOM 8418 N N . PRO B 1 355 ? -37.133 23.952 22.275 1 71.83 314 PRO B N 1
ATOM 8419 C CA . PRO B 1 355 ? -35.904 23.579 23.004 1 71.58 314 PRO B CA 1
ATOM 8420 C C . PRO B 1 355 ? -36.089 22.982 24.399 1 71.83 314 PRO B C 1
ATOM 8421 O O . PRO B 1 355 ? -35.294 22.126 24.781 1 72.18 314 PRO B O 1
ATOM 8432 N N . GLN B 1 356 ? -37.093 23.432 25.175 1 71.58 315 GLN B N 1
ATOM 8433 C CA . GLN B 1 356 ? -37.31 22.899 26.531 1 71.69 315 GLN B CA 1
ATOM 8434 C C . GLN B 1 356 ? -37.681 21.413 26.571 1 71.12 315 GLN B C 1
ATOM 8435 O O . GLN B 1 356 ? -37.618 20.813 27.634 1 71.86 315 GLN B O 1
ATOM 8449 N 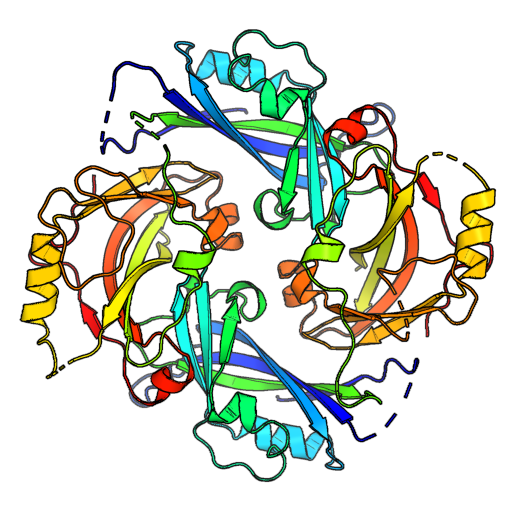N . GLU B 1 357 ? -38.054 20.826 25.435 1 70.18 316 GLU B N 1
ATOM 8450 C CA . GLU B 1 357 ? -38.408 19.419 25.336 1 70.08 316 GLU B CA 1
ATOM 8451 C C . GLU B 1 357 ? -37.237 18.524 24.896 1 70.34 316 GLU B C 1
ATOM 8452 O O . GLU B 1 357 ? -37.393 17.308 24.906 1 71.12 316 GLU B O 1
ATOM 8464 N N . PHE B 1 358 ? -36.075 19.096 24.523 1 69.75 317 PHE B N 1
ATOM 8465 C CA . PHE B 1 358 ? -34.877 18.315 24.188 1 69.92 317 PHE B CA 1
ATOM 8466 C C . PHE B 1 358 ? -34.332 17.594 25.429 1 71.27 317 PHE B C 1
ATOM 8467 O O . PHE B 1 358 ? -33.779 16.503 25.31 1 72.34 317 PHE B O 1
ATOM 8484 N N . ARG B 1 359 ? -34.529 18.184 26.612 1 71.03 318 ARG B N 1
ATOM 8485 C CA . ARG B 1 359 ? -34.156 17.608 27.902 1 71.42 318 ARG B CA 1
ATOM 8486 C C . ARG B 1 359 ? -34.996 16.36 28.207 1 72.5 318 ARG B C 1
ATOM 8487 O O . ARG B 1 359 ? -34.497 15.43 28.849 1 73.07 318 ARG B O 1
ATOM 8508 N N . ILE B 1 360 ? -36.285 16.368 27.803 1 72.32 319 ILE B N 1
ATOM 8509 C CA . ILE B 1 360 ? -37.25 15.309 28.098 1 72.48 319 ILE B CA 1
ATOM 8510 C C . ILE B 1 360 ? -37.238 14.177 27.074 1 72.53 319 ILE B C 1
ATOM 8511 O O . ILE B 1 360 ? -37.304 13.015 27.458 1 72.72 319 ILE B O 1
ATOM 8527 N N . TYR B 1 361 ? -37.223 14.511 25.786 1 72.15 320 TYR B N 1
ATOM 8528 C CA . TYR B 1 361 ? -37.334 13.529 24.715 1 72.37 320 TYR B CA 1
ATOM 8529 C C . TYR B 1 361 ? -36.053 13.397 23.92 1 73.12 320 TYR B C 1
ATOM 8530 O O . TYR B 1 361 ? -35.445 14.394 23.537 1 73.09 320 TYR B O 1
ATOM 8548 N N . ASP B 1 362 ? -35.654 12.16 23.653 1 73.53 321 ASP B N 1
ATOM 8549 C CA . ASP B 1 362 ? -34.443 11.875 22.899 1 74.28 321 ASP B CA 1
ATOM 8550 C C . ASP B 1 362 ? -34.734 11.815 21.385 1 75.05 321 ASP B C 1
ATOM 8551 O O . ASP B 1 362 ? -35.895 11.739 20.963 1 74.61 321 ASP B O 1
ATOM 8560 N N . ASP B 1 363 ? -33.668 11.838 20.572 1 75.82 322 ASP B N 1
ATOM 8561 C CA . ASP B 1 363 ? -33.8 11.706 19.129 1 77.32 322 ASP B CA 1
ATOM 8562 C C . ASP B 1 363 ? -34.006 10.236 18.801 1 78.27 322 ASP B C 1
ATOM 8563 O O . ASP B 1 363 ? -33.468 9.369 19.486 1 78.81 322 ASP B O 1
ATOM 8572 N N . VAL B 1 364 ? -34.751 9.959 17.733 1 78.51 323 VAL B N 1
ATOM 8573 C CA . VAL B 1 364 ? -34.957 8.608 17.238 1 79.66 323 VAL B CA 1
ATOM 8574 C C . VAL B 1 364 ? -34.462 8.625 15.799 1 81.85 323 VAL B C 1
ATOM 8575 O O . VAL B 1 364 ? -35.014 9.339 14.965 1 81.91 323 VAL B O 1
ATOM 8588 N N . ILE B 1 365 ? -33.379 7.894 15.528 1 83.67 324 ILE B N 1
ATOM 8589 C CA . ILE B 1 365 ? -32.791 7.813 14.201 1 86.19 324 ILE B CA 1
ATOM 8590 C C . ILE B 1 365 ? -33.293 6.534 13.537 1 89.61 324 ILE B C 1
ATOM 8591 O O . ILE B 1 365 ? -33.171 5.456 14.114 1 89.86 324 ILE B O 1
ATOM 8607 N N . ILE B 1 366 ? -33.876 6.661 12.346 1 92.28 325 ILE B N 1
ATOM 8608 C CA . ILE B 1 366 ? -34.417 5.553 11.567 1 95.38 325 ILE B CA 1
ATOM 8609 C C . ILE B 1 366 ? -33.543 5.426 10.323 1 98.94 325 ILE B C 1
ATOM 8610 O O . ILE B 1 366 ? -33.594 6.279 9.441 1 98.83 325 ILE B O 1
ATOM 8626 N N . ASN B 1 367 ? -32.699 4.391 10.283 1 102.14 326 ASN B N 1
ATOM 8627 C CA . ASN B 1 367 ? -31.795 4.156 9.16 1 105.79 326 ASN B CA 1
ATOM 8628 C C . ASN B 1 367 ? -32.538 3.558 7.966 1 109.58 326 ASN B C 1
ATOM 8629 O O . ASN B 1 367 ? -33.452 2.746 8.143 1 109.78 326 ASN B O 1
ATOM 8640 N N . ASP B 1 368 ? -32.148 3.971 6.747 1 112.3 327 ASP B N 1
ATOM 8641 C CA . ASP B 1 368 ? -32.813 3.531 5.526 1 115.51 327 ASP B CA 1
ATOM 8642 C C . ASP B 1 368 ? -32.532 2.085 5.12 1 118.45 327 ASP B C 1
ATOM 8643 O O . ASP B 1 368 ? -31.512 1.766 4.51 1 118.93 327 ASP B O 1
ATOM 8652 N N . ASP B 1 369 ? -33.477 1.229 5.477 1 120.31 328 ASP B N 1
ATOM 8653 C CA . ASP B 1 369 ? -33.642 -0.164 5.061 1 122.65 328 ASP B CA 1
ATOM 8654 C C . ASP B 1 369 ? -35.154 -0.25 4.67 1 124.45 328 ASP B C 1
ATOM 8655 O O . ASP B 1 369 ? -35.922 0.639 5.068 1 124.95 328 ASP B O 1
ATOM 8664 N N . GLN B 1 370 ? -35.587 -1.246 3.873 1 125.08 329 GLN B N 1
ATOM 8665 C CA . GLN B 1 370 ? -36.999 -1.292 3.42 1 126.3 329 GLN B CA 1
ATOM 8666 C C . GLN B 1 370 ? -37.296 -0.261 2.296 1 126.58 329 GLN B C 1
ATOM 8667 O O . GLN B 1 370 ? -38.417 -0.251 1.778 1 127.43 329 GLN B O 1
ATOM 8681 N N . GLY B 1 371 ? -36.339 0.603 1.946 1 125.5 330 GLY B N 1
ATOM 8682 C CA . GLY B 1 371 ? -36.536 1.59 0.898 1 124.78 330 GLY B CA 1
ATOM 8683 C C . GLY B 1 371 ? -37.517 2.654 1.298 1 123.77 330 GLY B C 1
ATOM 8684 O O . GLY B 1 371 ? -38.547 2.855 0.647 1 124.36 330 GLY B O 1
ATOM 8688 N N . LEU B 1 372 ? -37.188 3.33 2.38 1 121.86 331 LEU B N 1
ATOM 8689 C CA . LEU B 1 372 ? -37.984 4.439 2.854 1 120.43 331 LEU B CA 1
ATOM 8690 C C . LEU B 1 372 ? -37.779 5.631 1.922 1 118.99 331 LEU B C 1
ATOM 8691 O O . LEU B 1 372 ? -38.726 6.384 1.683 1 118.83 331 LEU B O 1
ATOM 8707 N N . PHE B 1 373 ? -36.521 5.817 1.434 1 117.85 332 PHE B N 1
ATOM 8708 C CA . PHE B 1 373 ? -36.07 6.931 0.606 1 116.84 332 PHE B CA 1
ATOM 8709 C C . PHE B 1 373 ? -35.416 6.401 -0.678 1 117.61 332 PHE B C 1
ATOM 8710 O O . PHE B 1 373 ? -34.407 5.702 -0.604 1 117.91 332 PHE B O 1
ATOM 8727 N N . LYS B 1 374 ? -35.973 6.745 -1.847 1 117.77 333 LYS B N 1
ATOM 8728 C CA . LYS B 1 374 ? -35.44 6.328 -3.142 1 118.36 333 LYS B CA 1
ATOM 8729 C C . LYS B 1 374 ? -34.568 7.474 -3.64 1 118.26 333 LYS B C 1
ATOM 8730 O O . LYS B 1 374 ? -35.023 8.608 -3.649 1 117.76 333 LYS B O 1
ATOM 8749 N N . VAL B 1 375 ? -33.328 7.187 -4.052 1 118.58 334 VAL B N 1
ATOM 8750 C CA . VAL B 1 375 ? -32.393 8.199 -4.543 1 119.19 334 VAL B CA 1
ATOM 8751 C C . VAL B 1 375 ? -32.204 8.009 -6.047 1 120.82 334 VAL B C 1
ATOM 8752 O O . VAL B 1 375 ? -31.838 6.919 -6.478 1 121.34 334 VAL B O 1
ATOM 8765 N N . LEU B 1 376 ? -32.448 9.061 -6.842 1 121.74 335 LEU B N 1
ATOM 8766 C CA . LEU B 1 376 ? -32.292 9.003 -8.297 1 123.51 335 LEU B CA 1
ATOM 8767 C C . LEU B 1 376 ? -30.927 9.547 -8.693 1 124.92 335 LEU B C 1
ATOM 8768 O O . LEU B 1 376 ? -30.774 10.783 -8.788 1 125.4 335 LEU B O 1
#

InterPro domains:
  IPR000982 Matrix protein, N-terminal domain [PF00661] (5-168)
  IPR042539 Viral matrix protein, C-terminal domain [G3DSA:2.70.20.60] (176-329)
  IPR042540 Viral matrix protein, N-terminal domain [G3DSA:2.70.20.50] (19-175)
  IPR055413 Matrix protein, C-terminal, Paramyxoviridae [PF23765] (171-326)

Sequence (553 aa):
VPQVRVIDPGLCFMYMFLLGVVEDSDPLGPPIGRAFGSLPLGVGRSTAKPEELLKEATELDIVVRRTAGLNEKLVFYNNTPLTLLTPWRKVLTTGSVFNANQVCNAVNLIPLDTPQRFRVVYMSITRLSDNGYYTVPRRMLEFRSVNAVAFNLLVTLRIDPEATFMVHIGNFRRADYCKMKIEKMGLVFALGGIGGTSLHIRSTGKMSKTLHAKTLCYPLMDINEDLNRLLWRSRCKIVRIQAVLQPSVPQEFRIYDDVIINDDQGLFKVLVPQVRVIDPGLKDECFMYMFLLGVVEDSDPLGPPIGRAFGSLPLGVGRSTAKPEELLKEATELDIVVRRTAGLNEKLVFYNNTPLTLLTPWRKVLTTGSVFNANQVCNAVNLIPLDTPQRFRVVYMSITRLSYYTVPRRMLEFRSVNNAVAFNLLVTLRIDLPEATFMVHIGNFRRKEVYSADYCKMKIEKMGLVFALGGIGGTSLHIRSTGKMSKTLHAQLGFKKTLCYPLMDINEDLNRLLWRSRCKIVRIQAVLQPSVPQEFRIYDDVIINDDQGLFKVL

Foldseek 3Di:
DEEEAEAEQPVLKKWKKFKFFKFFDDPVDDGDTQWIWMDGLFMFGAPDDRVVVRVVLQVWWKWWAWDDDPAIKIKIETDDDDDRCVRSCCCHHVIDMDRCLLTIDCSVRRDRPGTITTRTRYMYMYDDDPRHAAAQDPCQQLDFDPQKKWWKKWWWKDWLPIDIFMDTPHIDHHPVVVVVLLQQQQKEWGWTQRSQIKIKIARPGDHDPRVRQRIHIGDVSVGPSNVSVVRRPTDMATPFMKIWIAHGDVVCCVPDPIDIHGPPPSSYHYD/DAEEAEAEQPLAPQQKKWKKFKFFKFFDDPVDDGDTQWIWMDGLGIFHAPDDRVVVRVVLQVWWKWWAWDDDPAIKIKIETDDDDDRCVRSCCCHHVIDMDRCLLTIDCSVRRDNPGTITTRTRYMYMYTDSAAADDPCQQLDFDPQKKWWKKWWWKCWVPDIDIFMDTFFIFHHDPDQDLVRVLVLLLQQQKEWGWTQRSQIKIKIARCGDHDPGTDGPRDNGHIYIGDVSVGPSNVSVVRRPTDMATPFMWIWIAHGDPVCCVVDPIDIRGDDPCSYHYD

GO terms:
  GO:0020002 host cell plasma membrane (C, EXP)

Radius of gyration: 24.8 Å; Cα contacts (8 Å, |Δi|>4): 1403; chains: 2; bounding box: 49×71×69 Å

Organism: Measles virus (strain Ichinose-B95a) (NCBI:txid645098)

Solvent-accessible surface area: 24742 Å² total; per-residue (Å²): 150,57,99,32,114,48,28,96,15,56,66,96,33,6,9,0,1,0,0,0,26,0,5,13,46,62,138,102,36,86,93,82,49,74,10,58,0,0,2,15,3,22,36,7,143,18,142,23,139,27,112,81,0,18,132,26,0,39,104,4,62,1,25,3,30,5,1,3,6,26,35,2,14,0,0,2,23,5,77,41,122,33,103,66,0,58,42,4,137,144,39,3,66,50,6,20,48,40,51,0,19,29,0,1,80,20,2,31,103,1,31,22,112,36,83,7,70,0,100,6,19,23,0,5,1,0,99,26,101,91,92,20,84,116,68,11,78,155,216,67,12,65,126,53,38,104,83,5,11,3,10,0,0,16,0,10,0,113,36,88,130,115,5,27,4,1,1,8,12,4,32,68,88,114,113,92,67,27,48,114,107,4,70,145,31,20,9,18,0,1,29,4,0,3,2,12,9,2,0,8,5,86,32,96,42,65,72,107,87,34,156,52,42,89,26,20,3,10,14,1,22,51,5,4,24,31,9,0,36,143,4,18,107,41,46,30,106,9,64,140,9,28,0,0,10,2,0,2,21,16,74,14,2,94,118,74,117,24,76,54,11,80,61,104,72,63,1,17,138,66,83,156,57,99,33,73,48,27,98,15,50,59,168,142,64,51,66,5,12,0,2,0,0,0,25,0,6,12,32,52,134,175,35,84,85,83,49,76,10,55,0,0,2,14,4,22,59,8,131,14,126,25,139,25,113,82,1,17,131,24,0,47,104,12,63,0,25,1,30,6,1,3,5,30,35,2,15,0,0,2,22,9,76,42,121,40,105,64,0,56,45,3,133,144,39,3,80,52,6,20,46,40,51,0,20,32,1,2,81,20,2,31,104,1,30,22,118,34,73,7,72,0,113,6,20,24,0,4,2,0,98,32,88,124,37,64,14,66,156,213,68,13,65,128,50,24,78,84,2,12,4,5,0,0,16,0,12,0,84,29,82,141,87,109,8,27,4,2,1,9,4,5,18,23,151,68,132,142,142,43,73,69,92,101,12,31,115,44,8,74,139,9,20,2,15,0,1,29,5,0,2,1,12,9,1,1,5,0,62,4,86,33,61,113,22,209,55,26,132,29,71,8,17,165,51,104,33,3,2,10,15,2,22,50,5,4,25,30,8,0,35,144,7,17,112,44,137,30,92,10,65,117,4,14,0,0,13,2,0,2,13,20,80,10,2,99,118,74,115,24,75,52,5,71,59,76,101,56,1,9,125,60,113

B-factor: mean 100.56, std 28.89, range [58.13, 265.82]

Nearest PDB structures (foldseek):
  7sks-assembly1_A  TM=1.004E+00  e=1.178E-62  Measles virus strain Ichinose-B95a
  6bk6-assembly1_A-2  TM=9.334E-01  e=1.056E-38  Henipavirus hendraense
  7skt-assembly1_B  TM=9.252E-01  e=1.233E-37  Henipavirus nipahense
  7sku-assembly1_B  TM=7.619E-01  e=3.710E-31  Henipavirus nipahense
  7sku-assembly1_A  TM=7.750E-01  e=1.639E-30  Henipavirus nipahense

Secondary structure (DSSP, 8-state):
--EEEEE-----EEEEEEEEEEEE--TTS---EEEEEEEEEEEEE--S-HHHHHHHHHT--EEEEEEESSSEEEEEEE-SPPSTTGGGHHHHHH-EEEEHHHHBS-GGGS-SSS-EEEEEEEEEEEE-SSSS-B---HHHHH---TTEEEEEEEEEEEE--EEEEEEEEEEEE--HHHHHHHHHH-EEEEEE-TTSSEEEEEE-S--SS-S---EEEEEHHHH-HHHHHHTTTS-EEEEEEEEEEEESSGGGTTT---EEEE--SS-EEE-/--EEEEE-----TT-EEEEEEEEEEEE--TTS---EEEEEEEEEEEEE--S-HHHHHHHHHT--EEEEEEESSSEEEEEEE-SPPSTTGGGHHHHHH-EEEEHHHHBS-GGGS-SSS-EEEEEEEEEEEEE--B---HHHHH---TTEEEEEEEEEEEE---EEEEEEEEEEEE------HHHHHHHHHHH-EEEEEE-TTSSEEEEEE-SPPPSSEEES--TT-EEEEEHHHH-HHHHHHTTTS-EEEEEEEEEEEESSGGGTTTS--EEEE--SSSEEE-